Protein AF-0000000079961813 (afdb_homodimer)

Solvent-accessible surface area (backbone atoms only — not comparable to full-atom values): 42175 Å² total; per-residue (Å²): 110,46,72,66,58,35,50,49,35,32,72,76,68,70,28,74,44,68,68,59,40,48,56,49,46,70,69,52,49,68,62,40,63,64,48,71,74,54,77,82,64,61,64,79,77,75,52,92,62,72,74,69,31,76,51,87,49,87,92,47,77,79,80,80,47,71,66,50,51,55,70,55,48,59,91,81,57,64,84,79,56,66,59,50,74,38,68,40,96,83,48,30,28,38,33,38,23,49,57,67,57,34,52,40,23,49,55,45,44,60,61,41,70,81,47,89,41,74,64,62,54,69,36,33,36,42,70,42,75,38,77,62,45,62,59,50,22,63,74,66,70,42,58,76,89,67,54,59,70,32,19,37,31,33,28,51,44,74,83,40,50,70,37,47,70,68,54,57,71,68,30,46,70,68,30,43,24,51,35,25,32,53,52,13,54,49,47,35,48,41,40,66,46,78,54,99,42,76,49,34,36,20,23,81,91,79,26,39,42,66,81,50,38,90,74,58,54,67,59,85,82,57,69,57,42,48,24,68,40,68,64,57,45,48,55,52,53,49,52,50,47,54,49,40,34,53,48,45,56,62,62,64,63,55,90,51,46,48,75,66,57,45,45,54,38,52,54,48,62,76,28,41,66,60,40,67,53,53,52,72,69,51,55,28,38,22,42,30,56,61,66,64,36,59,72,34,31,31,30,26,66,59,90,90,59,74,80,70,91,44,70,46,53,52,44,73,28,48,80,40,60,53,77,52,47,57,38,28,27,33,43,35,27,46,47,55,14,41,34,40,65,55,70,24,90,36,88,88,52,54,59,43,62,30,56,46,41,19,43,71,41,46,69,63,55,31,62,40,51,11,49,46,52,39,46,42,33,74,56,42,40,66,47,123,109,46,73,64,58,37,50,51,36,33,72,76,68,70,29,74,43,70,69,60,41,49,55,50,44,70,71,53,48,68,60,39,63,64,47,72,74,55,76,83,64,62,64,80,78,75,53,91,60,72,74,70,31,76,52,88,50,88,92,47,76,80,79,79,48,70,66,50,52,56,71,52,46,60,90,81,57,62,85,80,55,66,60,51,76,38,66,38,96,83,49,31,27,38,34,38,24,50,57,66,56,36,50,41,23,48,54,43,43,60,60,41,70,80,48,88,42,74,61,62,55,71,38,33,36,43,72,42,73,39,76,63,44,63,59,52,23,63,73,64,70,42,58,77,88,67,54,59,71,31,19,38,31,34,27,50,44,73,84,40,49,70,37,47,70,66,53,58,70,68,30,46,70,68,31,43,25,50,36,26,32,53,51,14,54,47,46,36,47,41,40,65,45,78,54,98,44,74,50,33,34,19,23,82,89,79,27,40,44,66,82,52,38,90,76,60,52,66,59,84,81,59,71,57,43,49,25,67,40,68,65,58,45,46,54,51,51,50,52,50,47,53,50,41,34,54,49,46,57,61,62,64,63,57,89,51,46,48,74,66,57,46,45,54,38,53,54,47,63,75,27,40,67,60,40,66,54,52,51,72,68,50,56,28,37,22,41,29,55,63,66,63,37,59,75,34,31,30,31,26,65,58,90,90,59,75,79,70,92,44,70,45,54,51,43,75,27,49,79,39,59,53,78,52,49,58,39,28,26,33,43,34,26,46,46,57,15,42,35,40,66,54,71,24,90,36,90,87,52,51,61,44,60,30,55,44,41,18,43,72,40,45,70,62,55,32,61,39,50,10,50,46,51,38,46,40,32,74,56,42,39,65,48,126

Foldseek 3Di:
DDPLLLVLCCVPPVGNDLVVVVVVCVVPQVVLLVCVLDPPDDPVVAFDDDPFDADDDPVDPDDDDLVQVLVQDDPPDDLPPQWDWGQGPNWKTKIKHGPLLQRLQVLQQVVCVVFDQDAWAWGGKHKDFRPVLVVVCVVVVHDSVPGDIMMITITTDAQFDADDPVLVVFADPVLLLLLLLLLLVSQLRQQPDADPDFQWWAGPPFAAAPDWFRRPRPVVPDGNDRDRHLVVNQVVVLSVLSSLQSVCLSPVPDPPSVVQADVVSCVCSVCVCVQQDDDSLQFTWGWAQLQDARRQKTFAAPPPDDDDPGSSCSSVGDIYGHSSSRIIGGGLLRRLLSLLVHVQPDPVPSDDSSSCSNQVSSPPYDPRNSVSQNVSCVRRNIGD/DDPLLLVLCCVPPVGNDLVVVVVVCVVPQVVQLVCVLDPPDDPVVAFDDDPFDADDDPVDPDDDDPVQVLVQDDPPDDLPPQWDWGQGPNWKTKIKHGPLLQRLQVLQQVVCVVFDQDAWAWGGKHKDFRPVLVVVCVVVVHDSVPGDIMMITITTDAQFDADDPVLVVFADPVLLLLLLLLLLVSQLRQQPDADPDFQWWAGPPFAAADDWFRRPRPVVPDTNDRDRHLVVNQVVVLSVLSSLQSVCLSPVPDPPSVVQADVVSCVCSVCVCVQQDDDSLQFTWGWAQLQDARRQKTFAAPPPDDDDPGSSCSSVGDIYGHSSSRIIGGGLLRRLLSLLVHVQPDPVPSDDSSSCSNQVSSPPYDPRNSVSQNVSCVRRNIGD

Nearest PDB structures (foldseek):
  5iqf-assembly2_B  TM=6.467E-01  e=4.073E-06  Staphylococcus aureus
  6cav-assembly2_B  TM=6.880E-01  e=5.996E-06  Staphylococcus aureus
  5iqh-assembly4_D  TM=6.041E-01  e=3.647E-06  Staphylococcus aureus
  5iqb-assembly4_D  TM=6.659E-01  e=1.451E-05  Staphylococcus aureus
  5iqe-assembly3_C  TM=5.977E-01  e=6.336E-06  Staphylococcus aureus

InterPro domains:
  IPR002575 Aminoglycoside phosphotransferase [PF01636] (97-353)
  IPR011009 Protein kinase-like domain superfamily [SSF56112] (84-374)
  IPR051678 Aminoglycoside Phosphotransferase Enzymes [PTHR21310] (83-357)

pLDDT: mean 85.76, std 14.1, range [40.84, 98.25]

Organism: NCBI:txid1448308

Structure (mmCIF, N/CA/C/O backbone):
data_AF-0000000079961813-model_v1
#
loop_
_entity.id
_entity.type
_entity.pdbx_description
1 polymer 'Aminoglycoside phosphotransferase domain-containing protein'
#
loop_
_atom_site.group_PDB
_atom_site.id
_atom_site.type_symbol
_atom_site.label_atom_id
_atom_site.label_alt_id
_atom_site.label_comp_id
_atom_site.label_asym_id
_atom_site.label_entity_id
_atom_site.label_seq_id
_atom_site.pdbx_PDB_ins_code
_atom_site.Cartn_x
_atom_site.Cartn_y
_atom_site.Cartn_z
_atom_site.occupancy
_atom_site.B_iso_or_equiv
_atom_site.auth_seq_id
_atom_site.auth_comp_id
_atom_site.auth_asym_id
_atom_site.auth_atom_id
_atom_site.pdbx_PDB_model_num
ATOM 1 N N . MET A 1 1 ? -23.422 -4.316 13.172 1 71.88 1 MET A N 1
ATOM 2 C CA . MET A 1 1 ? -23.062 -4.383 11.758 1 71.88 1 MET A CA 1
ATOM 3 C C . MET A 1 1 ? -22.906 -2.986 11.172 1 71.88 1 MET A C 1
ATOM 5 O O . MET A 1 1 ? -23.766 -2.123 11.375 1 71.88 1 MET A O 1
ATOM 9 N N . THR A 1 2 ? -21.844 -2.791 10.539 1 78.06 2 THR A N 1
ATOM 10 C CA . THR A 1 2 ? -21.625 -1.476 9.945 1 78.06 2 THR A CA 1
ATOM 11 C C . THR A 1 2 ? -22.531 -1.271 8.734 1 78.06 2 THR A C 1
ATOM 13 O O . THR A 1 2 ? -22.984 -2.24 8.125 1 78.06 2 THR A O 1
ATOM 16 N N . GLU A 1 3 ? -22.844 -0.007 8.516 1 83.44 3 GLU A N 1
ATOM 17 C CA . GLU A 1 3 ? -23.656 0.338 7.352 1 83.44 3 GLU A CA 1
ATOM 18 C C . GLU A 1 3 ? -23.031 -0.198 6.062 1 83.44 3 GLU A C 1
ATOM 20 O O . GLU A 1 3 ? -23.75 -0.606 5.145 1 83.44 3 GLU A O 1
ATOM 25 N N . PHE A 1 4 ? -21.812 -0.353 6.098 1 88.69 4 PHE A N 1
ATOM 26 C CA . PHE A 1 4 ? -21.094 -0.803 4.91 1 88.69 4 PHE A CA 1
ATOM 27 C C . PHE A 1 4 ? -21.391 -2.268 4.617 1 88.69 4 PHE A C 1
ATOM 29 O O . PHE A 1 4 ? -21.719 -2.625 3.486 1 88.69 4 PHE A O 1
ATOM 36 N N . VAL A 1 5 ? -21.328 -3.076 5.508 1 85.31 5 VAL A N 1
ATOM 37 C CA . VAL A 1 5 ? -21.562 -4.508 5.348 1 85.31 5 VAL A CA 1
ATOM 38 C C . VAL A 1 5 ? -23.031 -4.75 5.027 1 85.31 5 VAL A C 1
ATOM 40 O O . VAL A 1 5 ? -23.375 -5.602 4.199 1 85.31 5 VAL A O 1
ATOM 43 N N . ARG A 1 6 ? -23.906 -3.953 5.707 1 85.94 6 ARG A N 1
ATOM 44 C CA . ARG A 1 6 ? -25.328 -4.051 5.434 1 85.94 6 ARG A CA 1
ATOM 45 C C . ARG A 1 6 ? -25.625 -3.771 3.961 1 85.94 6 ARG A C 1
ATOM 47 O O . ARG A 1 6 ? -26.406 -4.488 3.334 1 85.94 6 ARG A O 1
ATOM 54 N N . ASN A 1 7 ? -24.953 -2.76 3.457 1 90.81 7 ASN A N 1
ATOM 55 C CA . ASN A 1 7 ? -25.141 -2.396 2.059 1 90.81 7 ASN A CA 1
ATOM 56 C C . ASN A 1 7 ? -24.641 -3.486 1.119 1 90.81 7 ASN A C 1
ATOM 58 O O . ASN A 1 7 ? -25.234 -3.732 0.068 1 90.81 7 ASN A O 1
ATOM 62 N N . LEU A 1 8 ? -23.562 -4.156 1.468 1 89.38 8 LEU A N 1
ATOM 63 C CA . LEU A 1 8 ? -23.031 -5.23 0.642 1 89.38 8 LEU A CA 1
ATOM 64 C C . LEU A 1 8 ? -23.938 -6.445 0.65 1 89.38 8 LEU A C 1
ATOM 66 O O . LEU A 1 8 ? -24.141 -7.094 -0.382 1 89.38 8 LEU A O 1
ATOM 70 N N . MET A 1 9 ? -24.5 -6.727 1.804 1 85.69 9 MET A N 1
ATOM 71 C CA . MET A 1 9 ? -25.438 -7.836 1.916 1 85.69 9 MET A CA 1
ATOM 72 C C . MET A 1 9 ? -26.672 -7.594 1.054 1 85.69 9 MET A C 1
ATOM 74 O O . MET A 1 9 ? -27.125 -8.5 0.357 1 85.69 9 MET A O 1
ATOM 78 N N . LEU A 1 10 ? -27.109 -6.344 1.133 1 89.12 10 LEU A N 1
ATOM 79 C CA . LEU A 1 10 ? -28.266 -5.977 0.312 1 89.12 10 LEU A CA 1
ATOM 80 C C . LEU A 1 10 ? -27.922 -6.059 -1.171 1 89.12 10 LEU A C 1
ATOM 82 O O . LEU A 1 10 ? -28.703 -6.586 -1.965 1 89.12 10 LEU A O 1
ATOM 86 N N . LYS A 1 11 ? -26.797 -5.59 -1.493 1 89.81 11 LYS A N 1
ATOM 87 C CA . LYS A 1 11 ? -26.344 -5.52 -2.881 1 89.81 11 LYS A CA 1
ATOM 88 C C . LYS A 1 11 ? -26.188 -6.914 -3.479 1 89.81 11 LYS A C 1
ATOM 90 O O . LYS A 1 11 ? -26.625 -7.164 -4.605 1 89.81 11 LYS A O 1
ATOM 95 N N . HIS A 1 12 ? -25.672 -7.883 -2.748 1 84.88 12 HIS A N 1
ATOM 96 C CA . HIS A 1 12 ? -25.266 -9.141 -3.354 1 84.88 12 HIS A CA 1
ATOM 97 C C . HIS A 1 12 ? -26.234 -10.266 -3.01 1 84.88 12 HIS A C 1
ATOM 99 O O . HIS A 1 12 ? -26.312 -11.266 -3.727 1 84.88 12 HIS A O 1
ATOM 105 N N . TYR A 1 13 ? -27 -10.031 -1.896 1 82 13 TYR A N 1
ATOM 106 C CA . TYR A 1 13 ? -27.844 -11.141 -1.456 1 82 13 TYR A CA 1
ATOM 107 C C . TYR A 1 13 ? -29.297 -10.695 -1.285 1 82 13 TYR A C 1
ATOM 109 O O . TYR A 1 13 ? -30.188 -11.523 -1.104 1 82 13 TYR A O 1
ATOM 117 N N . GLY A 1 14 ? -29.547 -9.422 -1.325 1 85.81 14 GLY A N 1
ATOM 118 C CA . GLY A 1 14 ? -30.906 -8.906 -1.218 1 85.81 14 GLY A CA 1
ATOM 119 C C . GLY A 1 14 ? -31.406 -8.844 0.211 1 85.81 14 GLY A C 1
ATOM 120 O O . GLY A 1 14 ? -32.625 -8.695 0.444 1 85.81 14 GLY A O 1
ATOM 121 N N . PHE A 1 15 ? -30.516 -9.109 1.167 1 83.75 15 PHE A N 1
ATOM 122 C CA . PHE A 1 15 ? -30.906 -9.086 2.57 1 83.75 15 PHE A CA 1
ATOM 123 C C . PHE A 1 15 ? -30.219 -7.961 3.312 1 83.75 15 PHE A C 1
ATOM 125 O O . PHE A 1 15 ? -29.094 -7.586 2.969 1 83.75 15 PHE A O 1
ATOM 132 N N . ASP A 1 16 ? -30.828 -7.414 4.266 1 79.12 16 ASP A N 1
ATOM 133 C CA . ASP A 1 16 ? -30.234 -6.316 5.016 1 79.12 16 ASP A CA 1
ATOM 134 C C . ASP A 1 16 ? -30.094 -6.676 6.496 1 79.12 16 ASP A C 1
ATOM 136 O O . ASP A 1 16 ? -29.781 -5.816 7.32 1 79.12 16 ASP A O 1
ATOM 140 N N . SER A 1 17 ? -30.484 -7.945 6.781 1 79.69 17 SER A N 1
ATOM 141 C CA . SER A 1 17 ? -30.297 -8.414 8.148 1 79.69 17 SER A CA 1
ATOM 142 C C . SER A 1 17 ? -29.5 -9.711 8.188 1 79.69 17 SER A C 1
ATOM 144 O O . SER A 1 17 ? -29.594 -10.539 7.273 1 79.69 17 SER A O 1
ATOM 146 N N . LYS A 1 18 ? -28.719 -9.906 9.266 1 75.75 18 LYS A N 1
ATOM 147 C CA . LYS A 1 18 ? -27.906 -11.109 9.453 1 75.75 18 LYS A CA 1
ATOM 148 C C . LYS A 1 18 ? -28.781 -12.359 9.516 1 75.75 18 LYS A C 1
ATOM 150 O O . LYS A 1 18 ? -28.438 -13.398 8.961 1 75.75 18 LYS A O 1
ATOM 155 N N . ALA A 1 19 ? -29.844 -12.195 10.258 1 76.25 19 ALA A N 1
ATOM 156 C CA . ALA A 1 19 ? -30.734 -13.336 10.445 1 76.25 19 ALA A CA 1
ATOM 157 C C . ALA A 1 19 ? -31.281 -13.836 9.109 1 76.25 19 ALA A C 1
ATOM 159 O O . ALA A 1 19 ? -31.281 -15.039 8.844 1 76.25 19 ALA A O 1
ATOM 160 N N . SER A 1 20 ? -31.703 -12.891 8.281 1 77.5 20 SER A N 1
ATOM 161 C CA . SER A 1 20 ? -32.25 -13.25 6.969 1 77.5 20 SER A CA 1
ATOM 162 C C . SER A 1 20 ? -31.172 -13.852 6.074 1 77.5 20 SER A C 1
ATOM 164 O O . SER A 1 20 ? -31.438 -14.781 5.309 1 77.5 20 SER A O 1
ATOM 166 N N . PHE A 1 21 ? -30.031 -13.352 6.227 1 76.12 21 PHE A N 1
ATOM 167 C CA . PHE A 1 21 ? -28.922 -13.852 5.43 1 76.12 21 PHE A CA 1
ATOM 168 C C . PHE A 1 21 ? -28.531 -15.258 5.863 1 76.12 21 PHE A C 1
ATOM 170 O O . PHE A 1 21 ? -28.266 -16.125 5.02 1 76.12 21 PHE A O 1
ATOM 177 N N . LYS A 1 22 ? -28.484 -15.461 7.094 1 74.25 22 LYS A N 1
ATOM 178 C CA . LYS A 1 22 ? -28.141 -16.766 7.633 1 74.25 22 LYS A CA 1
ATOM 179 C C . LYS A 1 22 ? -29.125 -17.844 7.152 1 74.25 22 LYS A C 1
ATOM 181 O O . LYS A 1 22 ? -28.719 -18.938 6.77 1 74.25 22 LYS A O 1
ATOM 186 N N . GLU A 1 23 ? -30.312 -17.516 7.18 1 73.94 23 GLU A N 1
ATOM 187 C CA . GLU A 1 23 ? -31.359 -18.438 6.723 1 73.94 23 GLU A CA 1
ATOM 188 C C . GLU A 1 23 ? -31.172 -18.781 5.25 1 73.94 23 GLU A C 1
ATOM 190 O O . GLU A 1 23 ? -31.281 -19.953 4.863 1 73.94 23 GLU A O 1
ATOM 195 N N . HIS A 1 24 ? -30.906 -17.812 4.539 1 71.81 24 HIS A N 1
ATOM 196 C CA . HIS A 1 24 ? -30.703 -18 3.111 1 71.81 24 HIS A CA 1
ATOM 197 C C . HIS A 1 24 ? -29.438 -18.828 2.846 1 71.81 24 HIS A C 1
ATOM 199 O O . HIS A 1 24 ? -29.453 -19.734 2.012 1 71.81 24 HIS A O 1
ATOM 205 N N . TYR A 1 25 ? -28.406 -18.438 3.486 1 67.06 25 TYR A N 1
ATOM 206 C CA . TYR A 1 25 ? -27.109 -19.094 3.289 1 67.06 25 TYR A CA 1
ATOM 207 C C . TYR A 1 25 ? -27.188 -20.578 3.668 1 67.06 25 TYR A C 1
ATOM 209 O O . TYR A 1 25 ? -26.656 -21.422 2.951 1 67.06 25 TYR A O 1
ATOM 217 N N . LEU A 1 26 ? -27.719 -20.844 4.797 1 64.25 26 LEU A N 1
ATOM 218 C CA . LEU A 1 26 ? -27.828 -22.219 5.281 1 64.25 26 LEU A CA 1
ATOM 219 C C . LEU A 1 26 ? -28.719 -23.047 4.359 1 64.25 26 LEU A C 1
ATOM 221 O O . LEU A 1 26 ? -28.484 -24.25 4.191 1 64.25 26 LEU A O 1
ATOM 225 N N . THR A 1 27 ? -29.594 -22.391 3.707 1 62.31 27 THR A N 1
ATOM 226 C CA . THR A 1 27 ? -30.5 -23.094 2.818 1 62.31 27 THR A CA 1
ATOM 227 C C . THR A 1 27 ? -29.844 -23.328 1.458 1 62.31 27 THR A C 1
ATOM 229 O O . THR A 1 27 ? -30.062 -24.375 0.837 1 62.31 27 THR A O 1
ATOM 232 N N . ASN A 1 28 ? -29.047 -22.375 0.978 1 58 28 ASN A N 1
ATOM 233 C CA . ASN A 1 28 ? -28.562 -22.438 -0.396 1 58 28 ASN A CA 1
ATOM 234 C C . ASN A 1 28 ? -27.109 -22.938 -0.46 1 58 28 ASN A C 1
ATOM 236 O O . ASN A 1 28 ? -26.656 -23.406 -1.505 1 58 28 ASN A O 1
ATOM 240 N N . ASN A 1 29 ? -26.234 -22.578 0.33 1 54.28 29 ASN A N 1
ATOM 241 C CA . ASN A 1 29 ? -24.781 -22.688 0.149 1 54.28 29 ASN A CA 1
ATOM 242 C C . ASN A 1 29 ? -24.328 -24.141 0.23 1 54.28 29 ASN A C 1
ATOM 244 O O . ASN A 1 29 ? -23.219 -24.469 -0.223 1 54.28 29 ASN A O 1
ATOM 248 N N . TYR A 1 30 ? -25.016 -25 1.046 1 46.22 30 TYR A N 1
ATOM 249 C CA . TYR A 1 30 ? -24.453 -26.344 1.065 1 46.22 30 TYR A CA 1
ATOM 250 C C . TYR A 1 30 ? -24.375 -26.922 -0.342 1 46.22 30 TYR A C 1
ATOM 252 O O . TYR A 1 30 ? -23.438 -27.656 -0.668 1 46.22 30 TYR A O 1
ATOM 260 N N . GLU A 1 31 ? -25.25 -26.609 -1.068 1 45.41 31 GLU A N 1
ATOM 261 C CA . GLU A 1 31 ? -25.297 -27.281 -2.367 1 45.41 31 GLU A CA 1
ATOM 262 C C . GLU A 1 31 ? -24.203 -26.734 -3.297 1 45.41 31 GLU A C 1
ATOM 264 O O . GLU A 1 31 ? -23.656 -27.484 -4.113 1 45.41 31 GLU A O 1
ATOM 269 N N . THR A 1 32 ? -23.812 -25.594 -3.102 1 45.91 32 THR A N 1
ATOM 270 C CA . THR A 1 32 ? -22.984 -24.891 -4.07 1 45.91 32 THR A CA 1
ATOM 271 C C . THR A 1 32 ? -21.531 -25.359 -3.965 1 45.91 32 THR A C 1
ATOM 273 O O . THR A 1 32 ? -20.828 -25.453 -4.973 1 45.91 32 THR A O 1
ATOM 276 N N . VAL A 1 33 ? -21.141 -25.578 -2.779 1 42.56 33 VAL A N 1
ATOM 277 C CA . VAL A 1 33 ? -19.75 -26 -2.631 1 42.56 33 VAL A CA 1
ATOM 278 C C . VAL A 1 33 ? -19.516 -27.297 -3.4 1 42.56 33 VAL A C 1
ATOM 280 O O . VAL A 1 33 ? -18.469 -27.484 -4.023 1 42.56 33 VAL A O 1
ATOM 283 N N . ASN A 1 34 ? -20.5 -28.125 -3.285 1 42.47 34 ASN A N 1
ATOM 284 C CA . ASN A 1 34 ? -20.344 -29.438 -3.889 1 42.47 34 ASN A CA 1
ATOM 285 C C . ASN A 1 34 ? -20.281 -29.359 -5.41 1 42.47 34 ASN A C 1
ATOM 287 O O . ASN A 1 34 ? -19.766 -30.266 -6.07 1 42.47 34 ASN A O 1
ATOM 291 N N . MET A 1 35 ? -20.828 -28.391 -5.941 1 41.34 35 MET A N 1
ATOM 292 C CA . MET A 1 35 ? -20.906 -28.297 -7.395 1 41.34 35 MET A CA 1
ATOM 293 C C . MET A 1 35 ? -19.547 -27.922 -7.977 1 41.34 35 MET A C 1
ATOM 295 O O . MET A 1 35 ? -19.359 -27.938 -9.195 1 41.34 35 MET A O 1
ATOM 299 N N . LEU A 1 36 ? -18.734 -27.453 -7.18 1 43.56 36 LEU A N 1
ATOM 300 C CA . LEU A 1 36 ? -17.438 -26.953 -7.613 1 43.56 36 LEU A CA 1
ATOM 301 C C . LEU A 1 36 ? -16.672 -28.016 -8.391 1 43.56 36 LEU A C 1
ATOM 303 O O . LEU A 1 36 ? -15.898 -27.688 -9.289 1 43.56 36 LEU A O 1
ATOM 307 N N . TYR A 1 37 ? -16.828 -29.25 -7.93 1 43.75 37 TYR A N 1
ATOM 308 C CA . TYR A 1 37 ? -15.984 -30.297 -8.492 1 43.75 37 TYR A CA 1
ATOM 309 C C . TYR A 1 37 ? -16.688 -31 -9.656 1 43.75 37 TYR A C 1
ATOM 311 O O . TYR A 1 37 ? -16.078 -31.812 -10.359 1 43.75 37 TYR A O 1
ATOM 319 N N . HIS A 1 38 ? -18 -30.531 -9.844 1 44.88 38 HIS A N 1
ATOM 320 C CA . HIS A 1 38 ? -18.641 -31.406 -10.828 1 44.88 38 HIS A CA 1
ATOM 321 C C . HIS A 1 38 ? -18.922 -30.656 -12.125 1 44.88 38 HIS A C 1
ATOM 323 O O . HIS A 1 38 ? -19.656 -29.656 -12.117 1 44.88 38 HIS A O 1
ATOM 329 N N . GLN A 1 39 ? -17.922 -30.625 -12.914 1 50.47 39 GLN A N 1
ATOM 330 C CA . GLN A 1 39 ? -18.188 -30.156 -14.273 1 50.47 39 GLN A CA 1
ATOM 331 C C . GLN A 1 39 ? -19.203 -31.047 -14.984 1 50.47 39 GLN A C 1
ATOM 333 O O . GLN A 1 39 ? -18.922 -32.219 -15.25 1 50.47 39 GLN A O 1
ATOM 338 N N . ARG A 1 40 ? -20.5 -30.547 -15.094 1 55.22 40 ARG A N 1
ATOM 339 C CA . ARG A 1 40 ? -21.578 -31.344 -15.695 1 55.22 40 ARG A CA 1
ATOM 340 C C . ARG A 1 40 ? -21.594 -31.156 -17.219 1 55.22 40 ARG A C 1
ATOM 342 O O . ARG A 1 40 ? -22.25 -31.922 -17.922 1 55.22 40 ARG A O 1
ATOM 349 N N . SER A 1 41 ? -20.75 -30.125 -17.594 1 61.72 41 SER A N 1
ATOM 350 C CA . SER A 1 41 ? -20.875 -29.922 -19.031 1 61.72 41 SER A CA 1
ATOM 351 C C . SER A 1 41 ? -19.984 -30.891 -19.812 1 61.72 41 SER A C 1
ATOM 353 O O . SER A 1 41 ? -18.922 -31.281 -19.328 1 61.72 41 SER A O 1
ATOM 355 N N . PRO A 1 42 ? -20.484 -31.266 -20.953 1 65.88 42 PRO A N 1
ATOM 356 C CA . PRO A 1 42 ? -19.656 -32.125 -21.812 1 65.88 42 PRO A CA 1
ATOM 357 C C . PRO A 1 42 ? -18.266 -31.547 -22.047 1 65.88 42 PRO A C 1
ATOM 359 O O . PRO A 1 42 ? -18.109 -30.328 -22.172 1 65.88 42 PRO A O 1
ATOM 362 N N . VAL A 1 43 ? -17.312 -32.344 -22.016 1 73.62 43 VAL A N 1
ATOM 363 C CA . VAL A 1 43 ? -15.898 -31.984 -22.125 1 73.62 43 VAL A CA 1
ATOM 364 C C . VAL A 1 43 ? -15.68 -31.078 -23.344 1 73.62 43 VAL A C 1
ATOM 366 O O . VAL A 1 43 ? -14.883 -30.141 -23.297 1 73.62 43 VAL A O 1
ATOM 369 N N . GLU A 1 44 ? -16.453 -31.344 -24.406 1 73.56 44 GLU A N 1
ATOM 370 C CA . GLU A 1 44 ? -16.281 -30.625 -25.672 1 73.56 44 GLU A CA 1
ATOM 371 C C . GLU A 1 44 ? -16.625 -29.156 -25.516 1 73.56 44 GLU A C 1
ATOM 373 O O . GLU A 1 44 ? -16.188 -28.328 -26.328 1 73.56 44 GLU A O 1
ATOM 378 N N . GLU A 1 45 ? -17.203 -28.828 -24.484 1 76.81 45 GLU A N 1
ATOM 379 C CA . GLU A 1 45 ? -17.688 -27.469 -24.328 1 76.81 45 GLU A CA 1
ATOM 380 C C . GLU A 1 45 ? -16.641 -26.578 -23.656 1 76.81 45 GLU A C 1
ATOM 382 O O . GLU A 1 45 ? -16.688 -25.359 -23.781 1 76.81 45 GLU A O 1
ATOM 387 N N . TRP A 1 46 ? -15.68 -27.281 -23.156 1 79.44 46 TRP A N 1
ATOM 388 C CA . TRP A 1 46 ? -14.82 -26.406 -22.359 1 79.44 46 TRP A CA 1
ATOM 389 C C . TRP A 1 46 ? -13.344 -26.766 -22.562 1 79.44 46 TRP A C 1
ATOM 391 O O . TRP A 1 46 ? -12.461 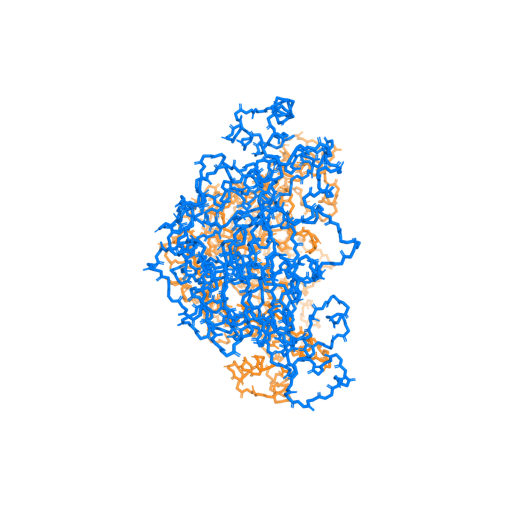-26.062 -22.062 1 79.44 46 TRP A O 1
ATOM 401 N N . VAL A 1 47 ? -13.125 -27.75 -23.328 1 89.06 47 VAL A N 1
ATOM 402 C CA . VAL A 1 47 ? -11.758 -28.125 -23.672 1 89.06 47 VAL A CA 1
ATOM 403 C C . VAL A 1 47 ? -11.375 -27.5 -25.016 1 89.06 47 VAL A C 1
ATOM 405 O O . VAL A 1 47 ? -12.133 -27.594 -25.984 1 89.06 47 VAL A O 1
ATOM 408 N N . LYS A 1 48 ? -10.172 -26.875 -25.125 1 93.19 48 LYS A N 1
ATOM 409 C CA . LYS A 1 48 ? -9.797 -26.109 -26.312 1 93.19 48 LYS A CA 1
ATOM 410 C C . LYS A 1 48 ? -8.609 -26.734 -27.016 1 93.19 48 LYS A C 1
ATOM 412 O O . LYS A 1 48 ? -8 -26.125 -27.906 1 93.19 48 LYS A O 1
ATOM 417 N N . ILE A 1 49 ? -8.203 -27.922 -26.609 1 92.38 49 ILE A N 1
ATOM 418 C CA . ILE A 1 49 ? -7.203 -28.734 -27.281 1 92.38 49 ILE A CA 1
ATOM 419 C C . ILE A 1 49 ? -7.832 -30.047 -27.766 1 92.38 49 ILE A C 1
ATOM 421 O O . ILE A 1 49 ? -8.922 -30.406 -27.297 1 92.38 49 ILE A O 1
ATOM 425 N N . PRO A 1 50 ? -7.156 -30.688 -28.75 1 92.5 50 PRO A N 1
ATOM 426 C CA . PRO A 1 50 ? -7.652 -32.031 -29.031 1 92.5 50 PRO A CA 1
ATOM 427 C C . PRO A 1 50 ? -7.723 -32.906 -27.781 1 92.5 50 PRO A C 1
ATOM 429 O O . PRO A 1 50 ? -6.805 -32.906 -26.953 1 92.5 50 PRO A O 1
ATOM 432 N N . PHE A 1 51 ? -8.82 -33.594 -27.625 1 92.88 51 PHE A N 1
ATOM 433 C CA . PHE A 1 51 ? -8.977 -34.406 -26.438 1 92.88 51 PHE A CA 1
ATOM 434 C C . PHE A 1 51 ? -9.57 -35.75 -26.781 1 92.88 51 PHE A C 1
ATOM 436 O O . PHE A 1 51 ? -10.602 -35.844 -27.469 1 92.88 51 PHE A O 1
ATOM 443 N N . PRO A 1 52 ? -9.156 -36.875 -26.406 1 93.06 52 PRO A N 1
ATOM 444 C CA . PRO A 1 52 ? -7.887 -36.938 -25.672 1 93.06 52 PRO A CA 1
ATOM 445 C C . PRO A 1 52 ? -6.707 -36.438 -26.484 1 93.06 52 PRO A C 1
ATOM 447 O O . PRO A 1 52 ? -6.754 -36.438 -27.719 1 93.06 52 PRO A O 1
ATOM 450 N N . TYR A 1 53 ? -5.734 -35.875 -25.828 1 96.25 53 TYR A N 1
ATOM 451 C CA . TYR A 1 53 ? -4.504 -35.344 -26.422 1 96.25 53 TYR A CA 1
ATOM 452 C C . TYR A 1 53 ? -3.363 -36.344 -26.266 1 96.25 53 TYR A C 1
ATOM 454 O O . TYR A 1 53 ? -3.105 -36.844 -25.172 1 96.25 53 TYR A O 1
ATOM 462 N N . TYR A 1 54 ? -2.695 -36.656 -27.375 1 96.5 54 TYR A N 1
ATOM 463 C CA . TYR A 1 54 ? -1.531 -37.531 -27.375 1 96.5 54 TYR A CA 1
ATOM 464 C C . TYR A 1 54 ? -0.416 -36.969 -28.25 1 96.5 54 TYR A C 1
ATOM 466 O O . TYR A 1 54 ? -0.631 -36.656 -29.422 1 96.5 54 TYR A O 1
ATOM 474 N N . ALA A 1 55 ? 0.668 -36.781 -27.703 1 96.12 55 ALA A N 1
ATOM 475 C CA . ALA A 1 55 ? 1.894 -36.406 -28.422 1 96.12 55 ALA A CA 1
ATOM 476 C C . ALA A 1 55 ? 2.947 -37.5 -28.266 1 96.12 55 ALA A C 1
ATOM 478 O O . ALA A 1 55 ? 3.859 -37.406 -27.453 1 96.12 55 ALA A O 1
ATOM 479 N N . ILE A 1 56 ? 2.834 -38.406 -29.172 1 93.75 56 ILE A N 1
ATOM 480 C CA . ILE A 1 56 ? 3.664 -39.625 -29.078 1 93.75 56 ILE A CA 1
ATOM 481 C C . ILE A 1 56 ? 5.098 -39.281 -29.469 1 93.75 56 ILE A C 1
ATOM 483 O O . ILE A 1 56 ? 5.328 -38.625 -30.484 1 93.75 56 ILE A O 1
ATOM 487 N N . ASP A 1 57 ? 5.938 -39.625 -28.641 1 94.25 57 ASP A N 1
ATOM 488 C CA . ASP A 1 57 ? 7.375 -39.562 -28.891 1 94.25 57 ASP A CA 1
ATOM 489 C C . ASP A 1 57 ? 7.988 -40.938 -28.969 1 94.25 57 ASP A C 1
ATOM 491 O O . ASP A 1 57 ? 8.102 -41.625 -27.953 1 94.25 57 ASP A O 1
ATOM 495 N N . PRO A 1 58 ? 8.461 -41.312 -30.062 1 93.94 58 PRO A N 1
ATOM 496 C CA . PRO A 1 58 ? 8.961 -42.688 -30.234 1 93.94 58 PRO A CA 1
ATOM 497 C C . PRO A 1 58 ? 10.203 -42.969 -29.391 1 93.94 58 PRO A C 1
ATOM 499 O O . PRO A 1 58 ? 10.547 -44.125 -29.156 1 93.94 58 PRO A O 1
ATOM 502 N N . SER A 1 59 ? 10.859 -42 -29.031 1 94.5 59 SER A N 1
ATOM 503 C CA . SER A 1 59 ? 12.07 -42.188 -28.234 1 94.5 59 SER A CA 1
ATOM 504 C C . SER A 1 59 ? 11.742 -42.406 -26.766 1 94.5 59 SER A C 1
ATOM 506 O O . SER A 1 59 ? 12.617 -42.719 -25.969 1 94.5 59 SER A O 1
ATOM 508 N N . MET A 1 60 ? 10.492 -42.281 -26.422 1 95.62 60 MET A N 1
ATOM 509 C CA . MET A 1 60 ? 10.031 -42.406 -25.047 1 95.62 60 MET A CA 1
ATOM 510 C C . MET A 1 60 ? 9.242 -43.688 -24.875 1 95.62 60 MET A C 1
ATOM 512 O O . MET A 1 60 ? 8.719 -44.25 -25.844 1 95.62 60 MET A O 1
ATOM 516 N N . PRO A 1 61 ? 9.203 -44.219 -23.625 1 96.56 61 PRO A N 1
ATOM 517 C CA . PRO A 1 61 ? 8.289 -45.312 -23.391 1 96.56 61 PRO A CA 1
ATOM 518 C C . PRO A 1 61 ? 6.852 -45 -23.781 1 96.56 61 PRO A C 1
ATOM 520 O O . PRO A 1 61 ? 6.5 -43.844 -23.984 1 96.56 61 PRO A O 1
ATOM 523 N N . PRO A 1 62 ? 6.082 -46.094 -23.984 1 96.12 62 PRO A N 1
ATOM 524 C CA . PRO A 1 62 ? 4.684 -45.812 -24.328 1 96.12 62 PRO A CA 1
ATOM 525 C C . PRO A 1 62 ? 3.973 -44.938 -23.297 1 96.12 62 PRO A C 1
ATOM 527 O O . PRO A 1 62 ? 4.293 -45 -22.109 1 96.12 62 PRO A O 1
ATOM 530 N N . ILE A 1 63 ? 3.043 -44.188 -23.766 1 96.19 63 ILE A N 1
ATOM 531 C CA . ILE A 1 63 ? 2.23 -43.344 -22.875 1 96.19 63 ILE A CA 1
ATOM 532 C C . ILE A 1 63 ? 1.558 -44.219 -21.828 1 96.19 63 ILE A C 1
ATOM 534 O O . ILE A 1 63 ? 1.016 -45.281 -22.141 1 96.19 63 ILE A O 1
ATOM 538 N N . PRO A 1 64 ? 1.582 -43.812 -20.578 1 94.12 64 PRO A N 1
ATOM 539 C CA . PRO A 1 64 ? 1.008 -44.594 -19.5 1 94.12 64 PRO A CA 1
ATOM 540 C C . PRO A 1 64 ? -0.477 -44.906 -19.688 1 94.12 64 PRO A C 1
ATOM 542 O O . PRO A 1 64 ? -1.235 -44 -20.094 1 94.12 64 PRO A O 1
ATOM 545 N N . THR A 1 65 ? -0.825 -46.094 -19.438 1 87.25 65 THR A N 1
ATOM 546 C CA . THR A 1 65 ? -2.225 -46.5 -19.422 1 87.25 65 THR A CA 1
ATOM 547 C C . THR A 1 65 ? -2.791 -46.438 -18.016 1 87.25 65 THR A C 1
ATOM 549 O O . THR A 1 65 ? -2.068 -46.156 -17.062 1 87.25 65 THR A O 1
ATOM 552 N N . ARG A 1 66 ? -4.059 -46.688 -17.969 1 81.75 66 ARG A N 1
ATOM 553 C CA . ARG A 1 66 ? -4.691 -46.75 -16.656 1 81.75 66 ARG A CA 1
ATOM 554 C C . ARG A 1 66 ? -4.023 -47.844 -15.789 1 81.75 66 ARG A C 1
ATOM 556 O O . ARG A 1 66 ? -3.824 -47.625 -14.586 1 81.75 66 ARG A O 1
ATOM 563 N N . GLU A 1 67 ? -3.766 -48.938 -16.328 1 84.06 67 GLU A N 1
ATOM 564 C CA . GLU A 1 67 ? -3.131 -50.031 -15.617 1 84.06 67 GLU A CA 1
ATOM 565 C C . GLU A 1 67 ? -1.753 -49.625 -15.102 1 84.06 67 GLU A C 1
ATOM 567 O O . GLU A 1 67 ? -1.36 -50.031 -14 1 84.06 67 GLU A O 1
ATOM 572 N N . ASP A 1 68 ? -1.051 -48.938 -15.938 1 90.5 68 ASP A N 1
ATOM 573 C CA . ASP A 1 68 ? 0.262 -48.438 -15.516 1 90.5 68 ASP A CA 1
ATOM 574 C C . ASP A 1 68 ? 0.152 -47.562 -14.273 1 90.5 68 ASP A C 1
ATOM 576 O O . ASP A 1 68 ? 0.983 -47.656 -13.367 1 90.5 68 ASP A O 1
ATOM 580 N N . VAL A 1 69 ? -0.841 -46.656 -14.273 1 86.5 69 VAL A N 1
ATOM 581 C CA . VAL A 1 69 ? -1.053 -45.75 -13.148 1 86.5 69 VAL A CA 1
ATOM 582 C C . VAL A 1 69 ? -1.451 -46.562 -11.906 1 86.5 69 VAL A C 1
ATOM 584 O O . VAL A 1 69 ? -0.977 -46.281 -10.805 1 86.5 69 VAL A O 1
ATOM 587 N N . ASP A 1 70 ? -2.318 -47.5 -12.078 1 81.25 70 ASP A N 1
ATOM 588 C CA . ASP A 1 70 ? -2.723 -48.375 -10.977 1 81.25 70 ASP A CA 1
ATOM 589 C C . ASP A 1 70 ? -1.516 -49.094 -10.352 1 81.25 70 ASP A C 1
ATOM 591 O O . ASP A 1 70 ? -1.424 -49.188 -9.133 1 81.25 70 ASP A O 1
ATOM 595 N N . ALA A 1 71 ? -0.716 -49.531 -11.203 1 87.12 71 ALA A N 1
ATOM 596 C CA . ALA A 1 71 ? 0.471 -50.25 -10.734 1 87.12 71 ALA A CA 1
ATOM 597 C C . ALA A 1 71 ? 1.4 -49.312 -9.961 1 87.12 71 ALA A C 1
ATOM 599 O O . ALA A 1 71 ? 2.115 -49.75 -9.055 1 87.12 71 ALA A O 1
ATOM 600 N N . ALA A 1 72 ? 1.412 -48.062 -10.344 1 88.06 72 ALA A N 1
ATOM 601 C CA . ALA A 1 72 ? 2.281 -47.094 -9.703 1 88.06 72 ALA A CA 1
ATOM 602 C C . ALA A 1 72 ? 1.653 -46.562 -8.422 1 88.06 72 ALA A C 1
ATOM 604 O O . ALA A 1 72 ? 2.322 -45.875 -7.625 1 88.06 72 ALA A O 1
ATOM 605 N N . THR A 1 73 ? 0.396 -46.781 -8.172 1 81.5 73 THR A N 1
ATOM 606 C CA . THR A 1 73 ? -0.333 -46.25 -7.02 1 81.5 73 THR A CA 1
ATOM 607 C C . THR A 1 73 ? -0.037 -47.094 -5.773 1 81.5 73 THR A C 1
ATOM 609 O O . THR A 1 73 ? -0.207 -48.312 -5.781 1 81.5 73 THR A O 1
ATOM 612 N N . PRO A 1 74 ? 0.385 -46.344 -4.754 1 82.06 74 PRO A N 1
ATOM 613 C CA . PRO A 1 74 ? 0.623 -47.094 -3.516 1 82.06 74 PRO A CA 1
ATOM 614 C C . PRO A 1 74 ? -0.637 -47.781 -2.988 1 82.06 74 PRO A C 1
ATOM 616 O O . PRO A 1 74 ? -1.745 -47.281 -3.178 1 82.06 74 PRO A O 1
ATOM 619 N N . SER A 1 75 ? -0.391 -48.875 -2.305 1 77 75 SER A N 1
ATOM 620 C CA . SER A 1 75 ? -1.505 -49.656 -1.79 1 77 75 SER A CA 1
ATOM 621 C C . SER A 1 75 ? -2.314 -48.875 -0.765 1 77 75 SER A C 1
ATOM 623 O O . SER A 1 75 ? -3.521 -49.094 -0.627 1 77 75 SER A O 1
ATOM 625 N N . ASP A 1 76 ? -1.666 -48 -0.116 1 80.44 76 ASP A N 1
ATOM 626 C CA . ASP A 1 76 ? -2.332 -47.25 0.945 1 80.44 76 ASP A CA 1
ATOM 627 C C . ASP A 1 76 ? -2.787 -45.875 0.449 1 80.44 76 ASP A C 1
ATOM 629 O O . ASP A 1 76 ? -3.117 -45 1.249 1 80.44 76 ASP A O 1
ATOM 633 N N . PHE A 1 77 ? -2.818 -45.812 -0.808 1 80.44 77 PHE A N 1
ATOM 634 C CA . PHE A 1 77 ? -3.213 -44.531 -1.37 1 80.44 77 PHE A CA 1
ATOM 635 C C . PHE A 1 77 ? -4.656 -44.188 -1.012 1 80.44 77 PHE A C 1
ATOM 637 O O . PHE A 1 77 ? -5.535 -45.062 -1.093 1 80.44 77 PHE A O 1
ATOM 644 N N . ASP A 1 78 ? -4.906 -42.969 -0.527 1 80 78 ASP A N 1
ATOM 645 C CA . ASP A 1 78 ? -6.246 -42.469 -0.216 1 80 78 ASP A CA 1
ATOM 646 C C . ASP A 1 78 ? -7.027 -42.156 -1.491 1 80 78 ASP A C 1
ATOM 648 O O . ASP A 1 78 ? -6.695 -41.219 -2.211 1 80 78 ASP A O 1
ATOM 652 N N . PRO A 1 79 ? -8.016 -42.906 -1.703 1 70 79 PRO A N 1
ATOM 653 C CA . PRO A 1 79 ? -8.773 -42.688 -2.936 1 70 79 PRO A CA 1
ATOM 654 C C . PRO A 1 79 ? -9.508 -41.344 -2.959 1 70 79 PRO A C 1
ATOM 656 O O . PRO A 1 79 ? -9.992 -40.938 -4.012 1 70 79 PRO A O 1
ATOM 659 N N . ASP A 1 80 ? -9.602 -40.656 -1.854 1 75.69 80 ASP A N 1
ATOM 660 C CA . ASP A 1 80 ? -10.32 -39.375 -1.796 1 75.69 80 ASP A CA 1
ATOM 661 C C . ASP A 1 80 ? -9.383 -38.219 -2.02 1 75.69 80 ASP A C 1
ATOM 663 O O . ASP A 1 80 ? -9.828 -37.062 -2.061 1 75.69 80 ASP A O 1
ATOM 667 N N . MET A 1 81 ? -8.148 -38.562 -2.221 1 77.88 81 MET A N 1
ATOM 668 C CA . MET A 1 81 ? -7.223 -37.469 -2.529 1 77.88 81 MET A CA 1
ATOM 669 C C . MET A 1 81 ? -7.594 -36.812 -3.848 1 77.88 81 MET A C 1
ATOM 671 O O . MET A 1 81 ? -7.719 -37.469 -4.875 1 77.88 81 MET A O 1
ATOM 675 N N . PRO A 1 82 ? -7.848 -35.531 -3.828 1 76.5 82 PRO A N 1
ATOM 676 C CA . PRO A 1 82 ? -8.352 -34.875 -5.027 1 76.5 82 PRO A CA 1
ATOM 677 C C . PRO A 1 82 ? -7.34 -34.844 -6.168 1 76.5 82 PRO A C 1
ATOM 679 O O . PRO A 1 82 ? -7.723 -34.781 -7.34 1 76.5 82 PRO A O 1
ATOM 682 N N . THR A 1 83 ? -6.102 -34.844 -5.801 1 85.38 83 THR A N 1
ATOM 683 C CA . THR A 1 83 ? -5.059 -34.781 -6.816 1 85.38 83 THR A CA 1
ATOM 684 C C . THR A 1 83 ? -3.791 -35.469 -6.332 1 85.38 83 THR A C 1
ATOM 686 O O . THR A 1 83 ? -3.586 -35.656 -5.125 1 85.38 83 THR A O 1
ATOM 689 N N . HIS A 1 84 ? -3.117 -36.062 -7.289 1 88.25 84 HIS A N 1
ATOM 690 C CA . HIS A 1 84 ? -1.84 -36.688 -6.996 1 88.25 84 HIS A CA 1
ATOM 691 C C . HIS A 1 84 ? -0.978 -36.812 -8.25 1 88.25 84 HIS A C 1
ATOM 693 O O . HIS A 1 84 ? -1.491 -36.75 -9.367 1 88.25 84 HIS A O 1
ATOM 699 N N . VAL A 1 85 ? 0.304 -36.969 -7.996 1 93.5 85 VAL A N 1
ATOM 700 C CA . VAL A 1 85 ? 1.238 -37.156 -9.102 1 93.5 85 VAL A CA 1
ATOM 701 C C . VAL A 1 85 ? 2 -38.469 -8.914 1 93.5 85 VAL A C 1
ATOM 703 O O . VAL A 1 85 ? 2.598 -38.688 -7.859 1 93.5 85 VAL A O 1
ATOM 706 N N . PHE A 1 86 ? 1.978 -39.281 -9.945 1 92.44 86 PHE A N 1
ATOM 707 C CA . PHE A 1 86 ? 2.668 -40.562 -9.938 1 92.44 86 PHE A CA 1
ATOM 708 C C . PHE A 1 86 ? 3.838 -40.562 -10.914 1 92.44 86 PHE A C 1
ATOM 710 O O . PHE A 1 86 ? 3.734 -40 -12.008 1 92.44 86 PHE A O 1
ATOM 717 N N . ARG A 1 87 ? 4.887 -41.25 -10.492 1 95.12 87 ARG A N 1
ATOM 718 C CA . ARG A 1 87 ? 5.957 -41.531 -11.445 1 95.12 87 ARG A CA 1
ATOM 719 C C . ARG A 1 87 ? 5.707 -42.844 -12.18 1 95.12 87 ARG A C 1
ATOM 721 O O . ARG A 1 87 ? 5.559 -43.906 -11.547 1 95.12 87 ARG A O 1
ATOM 728 N N . VAL A 1 88 ? 5.637 -42.781 -13.445 1 96.19 88 VAL A N 1
ATOM 729 C CA . VAL A 1 88 ? 5.348 -44 -14.227 1 96.19 88 VAL A CA 1
ATOM 730 C C . VAL A 1 88 ? 6.457 -44.219 -15.25 1 96.19 88 VAL A C 1
ATOM 732 O O . VAL A 1 88 ? 6.957 -43.25 -15.852 1 96.19 88 VAL A O 1
ATOM 735 N N . HIS A 1 89 ? 6.852 -45.469 -15.414 1 96.19 89 HIS A N 1
ATOM 736 C CA . HIS A 1 89 ? 7.895 -45.906 -16.344 1 96.19 89 HIS A CA 1
ATOM 737 C C . HIS A 1 89 ? 9.203 -45.156 -16.078 1 96.19 89 HIS A C 1
ATOM 739 O O . HIS A 1 89 ? 10.047 -45.062 -16.969 1 96.19 89 HIS A O 1
ATOM 745 N N . GLY A 1 90 ? 9.32 -44.469 -15.016 1 95.31 90 GLY A N 1
ATOM 746 C CA . GLY A 1 90 ? 10.539 -43.812 -14.594 1 95.31 90 GLY A CA 1
ATOM 747 C C . GLY A 1 90 ? 10.703 -42.438 -15.211 1 95.31 90 GLY A C 1
ATOM 748 O O . GLY A 1 90 ? 11.469 -41.594 -14.703 1 95.31 90 GLY A O 1
ATOM 749 N N . VAL A 1 91 ? 9.93 -42.094 -16.266 1 96.81 91 VAL A N 1
ATOM 750 C CA . VAL A 1 91 ? 10.258 -40.875 -17.031 1 96.81 91 VAL A CA 1
ATOM 751 C C . VAL A 1 91 ? 9.047 -39.969 -17.094 1 96.81 91 VAL A C 1
ATOM 753 O O . VAL A 1 91 ? 9.164 -38.781 -17.469 1 96.81 91 VAL A O 1
ATOM 756 N N . TYR A 1 92 ? 7.852 -40.531 -16.719 1 97.81 92 TYR A N 1
ATOM 757 C CA . TYR A 1 92 ? 6.637 -39.719 -16.828 1 97.81 92 TYR A CA 1
ATOM 758 C C . TYR A 1 92 ? 6.129 -39.312 -15.461 1 97.81 92 TYR A C 1
ATOM 760 O O . TYR A 1 92 ? 6.172 -40.094 -14.508 1 97.81 92 TYR A O 1
ATOM 768 N N . ALA A 1 93 ? 5.742 -38.062 -15.328 1 97.69 93 ALA A N 1
ATOM 769 C CA . ALA A 1 93 ? 4.863 -37.625 -14.25 1 97.69 93 ALA A CA 1
ATOM 770 C C . ALA A 1 93 ? 3.4 -37.688 -14.672 1 97.69 93 ALA A C 1
ATOM 772 O O . ALA A 1 93 ? 3 -37.031 -15.641 1 97.69 93 ALA A O 1
ATOM 773 N N . VAL A 1 94 ? 2.609 -38.469 -13.977 1 96.12 94 VAL A N 1
ATOM 774 C CA . VAL A 1 94 ? 1.184 -38.594 -14.266 1 96.12 94 VAL A CA 1
ATOM 775 C C . VAL A 1 94 ? 0.373 -37.938 -13.141 1 96.12 94 VAL A C 1
ATOM 777 O O . VAL A 1 94 ? 0.3 -38.469 -12.031 1 96.12 94 VAL A O 1
ATOM 780 N N . LYS A 1 95 ? -0.232 -36.812 -13.438 1 94.75 95 LYS A N 1
ATOM 781 C CA . LYS A 1 95 ? -1.075 -36.094 -12.484 1 94.75 95 LYS A CA 1
ATOM 782 C C . LYS A 1 95 ? -2.547 -36.438 -12.68 1 94.75 95 LYS A C 1
ATOM 784 O O . LYS A 1 95 ? -3.062 -36.375 -13.805 1 94.75 95 LYS A O 1
ATOM 789 N N . TRP A 1 96 ? -3.133 -36.844 -11.75 1 89.44 96 TRP A N 1
ATOM 790 C CA . TRP A 1 96 ? -4.582 -37.031 -11.812 1 89.44 96 TRP A CA 1
ATOM 791 C C . T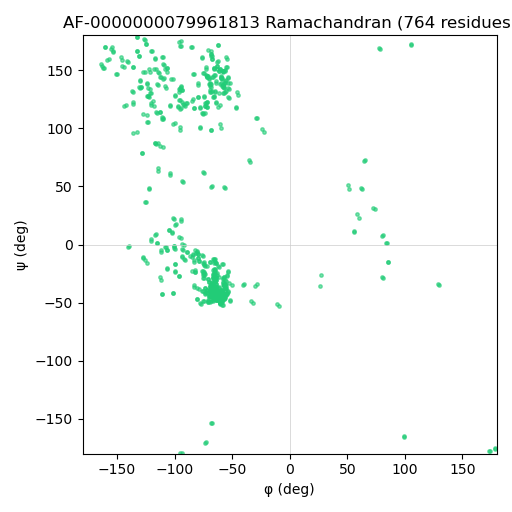RP A 1 96 ? -5.297 -35.938 -11.008 1 89.44 96 TRP A C 1
ATOM 793 O O . TRP A 1 96 ? -4.719 -35.344 -10.086 1 89.44 96 TRP A O 1
ATOM 803 N N . GLY A 1 97 ? -6.457 -35.594 -11.352 1 85.75 97 GLY A N 1
ATOM 804 C CA . GLY A 1 97 ? -7.25 -34.594 -10.648 1 85.75 97 GLY A CA 1
ATOM 805 C C . GLY A 1 97 ? -8.594 -34.344 -11.305 1 85.75 97 GLY A C 1
ATOM 806 O O . GLY A 1 97 ? -8.992 -35.031 -12.227 1 85.75 97 GLY A O 1
ATOM 807 N N . PRO A 1 98 ? -9.297 -33.375 -10.766 1 82.38 98 PRO A N 1
ATOM 808 C CA . PRO A 1 98 ? -10.57 -32.969 -11.375 1 82.38 98 PRO A CA 1
ATOM 809 C C . PRO A 1 98 ? -10.414 -32.531 -12.828 1 82.38 98 PRO A C 1
ATOM 811 O O . PRO A 1 98 ? -9.367 -32 -13.211 1 82.38 98 PRO A O 1
ATOM 814 N N . PRO A 1 99 ? -11.445 -32.75 -13.609 1 84.94 99 PRO A N 1
ATOM 815 C CA . PRO A 1 99 ? -11.375 -32.5 -15.047 1 84.94 99 PRO A CA 1
ATOM 816 C C . PRO A 1 99 ? -10.875 -31.109 -15.391 1 84.94 99 PRO A C 1
ATOM 818 O O . PRO A 1 99 ? -9.922 -30.969 -16.156 1 84.94 99 PRO A O 1
ATOM 821 N N . LYS A 1 100 ? -11.414 -30.094 -14.781 1 84 100 LYS A N 1
ATOM 822 C CA . LYS A 1 100 ? -11.086 -28.719 -15.156 1 84 100 LYS A CA 1
ATOM 823 C C . LYS A 1 100 ? -9.641 -28.391 -14.812 1 84 100 LYS A C 1
ATOM 825 O O . LYS A 1 100 ? -8.93 -27.766 -15.609 1 84 100 LYS A O 1
ATOM 830 N N . SER A 1 101 ? -9.258 -28.828 -13.664 1 88.25 101 SER A N 1
ATOM 831 C CA . SER A 1 101 ? -7.898 -28.547 -13.211 1 88.25 101 SER A CA 1
ATOM 832 C C . SER A 1 101 ? -6.867 -29.172 -14.141 1 88.25 101 SER A C 1
ATOM 834 O O . SER A 1 101 ? -5.914 -28.516 -14.555 1 88.25 101 SER A O 1
ATOM 836 N N . ILE A 1 102 ? -7.117 -30.406 -14.492 1 92 102 ILE A N 1
ATOM 837 C CA . ILE A 1 102 ? -6.168 -31.172 -15.297 1 92 102 ILE A CA 1
ATOM 838 C C . ILE A 1 102 ? -6.133 -30.609 -16.719 1 92 102 ILE A C 1
ATOM 840 O O . ILE A 1 102 ? -5.059 -30.359 -17.266 1 92 102 ILE A O 1
ATOM 844 N N . VAL A 1 103 ? -7.25 -30.344 -17.281 1 92.5 103 VAL A N 1
ATOM 845 C CA . VAL A 1 103 ? -7.324 -29.875 -18.656 1 92.5 103 VAL A CA 1
ATOM 846 C C . VAL A 1 103 ? -6.742 -28.469 -18.75 1 92.5 103 VAL A C 1
ATOM 848 O O . VAL A 1 103 ? -6.023 -28.141 -19.703 1 92.5 103 VAL A O 1
ATOM 851 N N . GLN A 1 104 ? -7.027 -27.672 -17.766 1 92.25 104 GLN A N 1
ATOM 852 C CA . GLN A 1 104 ? -6.48 -26.312 -17.734 1 92.25 104 GLN A CA 1
ATOM 853 C C . GLN A 1 104 ? -4.957 -26.344 -17.734 1 92.25 104 GLN A C 1
ATOM 855 O O . GLN A 1 104 ? -4.316 -25.578 -18.469 1 92.25 104 GLN A O 1
ATOM 860 N N . GLU A 1 105 ? -4.469 -27.109 -16.953 1 95.5 105 GLU A N 1
ATOM 861 C CA . GLU A 1 105 ? -3.012 -27.203 -16.875 1 95.5 105 GLU A CA 1
ATOM 862 C C . GLU A 1 105 ? -2.43 -27.734 -18.188 1 95.5 105 GLU A C 1
ATOM 864 O O . GLU A 1 105 ? -1.404 -27.234 -18.656 1 95.5 105 GLU A O 1
ATOM 869 N N . ALA A 1 106 ? -3.088 -28.719 -18.75 1 97.25 106 ALA A N 1
ATOM 870 C CA . ALA A 1 106 ? -2.645 -29.25 -20.031 1 97.25 106 ALA A CA 1
ATOM 871 C C . ALA A 1 106 ? -2.629 -28.172 -21.109 1 97.25 106 ALA A C 1
ATOM 873 O O . ALA A 1 106 ? -1.638 -28 -21.828 1 97.25 106 ALA A O 1
ATOM 874 N N . GLU A 1 107 ? -3.691 -27.453 -21.219 1 97.19 107 GLU A N 1
ATOM 875 C CA . GLU A 1 107 ? -3.801 -26.391 -22.203 1 97.19 107 GLU A CA 1
ATOM 876 C C . GLU A 1 107 ? -2.711 -25.344 -22.016 1 97.19 107 GLU A C 1
ATOM 878 O O . GLU A 1 107 ? -2.092 -24.891 -22.984 1 97.19 107 GLU A O 1
ATOM 883 N N . ASN A 1 108 ? -2.484 -24.953 -20.75 1 97.38 108 ASN A N 1
ATOM 884 C CA . ASN A 1 108 ? -1.457 -23.969 -20.438 1 97.38 108 ASN A CA 1
ATOM 885 C C . ASN A 1 108 ? -0.067 -24.453 -20.828 1 97.38 108 ASN A C 1
ATOM 887 O O . ASN A 1 108 ? 0.698 -23.734 -21.469 1 97.38 108 ASN A O 1
ATOM 891 N N . LEU A 1 109 ? 0.216 -25.672 -20.516 1 98.19 109 LEU A N 1
ATOM 892 C CA . LEU A 1 109 ? 1.537 -26.234 -20.781 1 98.19 109 LEU A CA 1
ATOM 893 C C . LEU A 1 109 ? 1.753 -26.406 -22.281 1 98.19 109 LEU A C 1
ATOM 895 O O . LEU A 1 109 ? 2.85 -26.172 -22.781 1 98.19 109 LEU A O 1
ATOM 899 N N . ILE A 1 110 ? 0.769 -26.906 -22.953 1 97.81 110 ILE A N 1
ATOM 900 C CA . ILE A 1 110 ? 0.881 -27.078 -24.391 1 97.81 110 ILE A CA 1
ATOM 901 C C . ILE A 1 110 ? 1.152 -25.719 -25.047 1 97.81 110 ILE A C 1
ATOM 903 O O . ILE A 1 110 ? 1.993 -25.609 -25.953 1 97.81 110 ILE A O 1
ATOM 907 N N . PHE A 1 111 ? 0.506 -24.672 -24.641 1 97.88 111 PHE A N 1
ATOM 908 C CA . PHE A 1 111 ? 0.742 -23.328 -25.125 1 97.88 111 PHE A CA 1
ATOM 909 C C . PHE A 1 111 ? 2.188 -22.906 -24.891 1 97.88 111 PHE A C 1
ATOM 911 O O . PHE A 1 111 ? 2.832 -22.328 -25.766 1 97.88 111 PHE A O 1
ATOM 918 N N . LEU A 1 112 ? 2.713 -23.203 -23.688 1 97.94 112 LEU A N 1
ATOM 919 C CA . LEU A 1 112 ? 4.027 -22.734 -23.281 1 97.94 112 LEU A CA 1
ATOM 920 C C . LEU A 1 112 ? 5.133 -23.469 -24.031 1 97.94 112 LEU A C 1
ATOM 922 O O . LEU A 1 112 ? 6.281 -23.031 -24.047 1 97.94 112 LEU A O 1
ATOM 926 N N . GLN A 1 113 ? 4.848 -24.625 -24.625 1 95.06 113 GLN A N 1
ATOM 927 C CA . GLN A 1 113 ? 5.848 -25.422 -25.328 1 95.06 113 GLN A CA 1
ATOM 928 C C . GLN A 1 113 ? 6.43 -24.656 -26.516 1 95.06 113 GLN A C 1
ATOM 930 O O . GLN A 1 113 ? 7.535 -24.969 -26.969 1 95.06 113 GLN A O 1
ATOM 935 N N . ASP A 1 114 ? 5.754 -23.641 -26.953 1 94.56 114 ASP A N 1
ATOM 936 C CA . ASP A 1 114 ? 6.191 -22.844 -28.094 1 94.56 114 ASP A CA 1
ATOM 937 C C . ASP A 1 114 ? 6.957 -21.594 -27.641 1 94.56 114 ASP A C 1
ATOM 939 O O . ASP A 1 114 ? 7.27 -20.719 -28.453 1 94.56 114 ASP A O 1
ATOM 943 N N . HIS A 1 115 ? 7.223 -21.453 -26.406 1 96.44 115 HIS A N 1
ATOM 944 C CA . HIS A 1 115 ? 7.867 -20.266 -25.859 1 96.44 115 HIS A CA 1
ATOM 945 C C . HIS A 1 115 ? 9.117 -20.641 -25.078 1 96.44 115 HIS A C 1
ATOM 947 O O . HIS A 1 115 ? 9.398 -21.828 -24.875 1 96.44 115 HIS A O 1
ATOM 953 N N . ALA A 1 116 ? 9.898 -19.609 -24.656 1 94.88 116 ALA A N 1
ATOM 954 C CA . ALA A 1 116 ? 11.234 -19.797 -24.094 1 94.88 116 ALA A CA 1
ATOM 955 C C . ALA A 1 116 ? 11.156 -20.219 -22.625 1 94.88 116 ALA A C 1
ATOM 957 O O . ALA A 1 116 ? 12.141 -20.703 -22.062 1 94.88 116 ALA A O 1
ATOM 958 N N . VAL A 1 117 ? 10.039 -20.141 -22.016 1 95.19 117 VAL A N 1
ATOM 959 C CA . VAL A 1 117 ? 9.914 -20.484 -20.609 1 95.19 117 VAL A CA 1
ATOM 960 C C . VAL A 1 117 ? 10.102 -22 -20.438 1 95.19 117 VAL A C 1
ATOM 962 O O . VAL A 1 117 ? 9.562 -22.781 -21.203 1 95.19 117 VAL A O 1
ATOM 965 N N . ARG A 1 118 ? 10.867 -22.406 -19.422 1 94.31 118 ARG A N 1
ATOM 966 C CA . ARG A 1 118 ? 11.141 -23.812 -19.172 1 94.31 118 ARG A CA 1
ATOM 967 C C . ARG A 1 118 ? 9.953 -24.484 -18.5 1 94.31 118 ARG A C 1
ATOM 969 O O . ARG A 1 118 ? 9.555 -24.109 -17.391 1 94.31 118 ARG A O 1
ATOM 976 N N . THR A 1 119 ? 9.391 -25.469 -19.156 1 96.75 119 THR A N 1
ATOM 977 C CA . THR A 1 119 ? 8.25 -26.219 -18.625 1 96.75 119 THR A CA 1
ATOM 978 C C . THR A 1 119 ? 8.367 -27.688 -18.953 1 96.75 119 THR A C 1
ATOM 980 O O . THR A 1 119 ? 9.086 -28.062 -19.891 1 96.75 119 THR A O 1
ATOM 983 N N . PRO A 1 120 ? 7.699 -28.531 -18.188 1 97.19 120 PRO A N 1
ATOM 984 C CA . PRO A 1 120 ? 7.668 -29.938 -18.562 1 97.19 120 PRO A CA 1
ATOM 985 C C . PRO A 1 120 ? 6.949 -30.172 -19.891 1 97.19 120 PRO A C 1
ATOM 987 O O . PRO A 1 120 ? 5.934 -29.531 -20.172 1 97.19 120 PRO A O 1
ATOM 990 N N . LYS A 1 121 ? 7.449 -31.031 -20.672 1 97.19 121 LYS A N 1
ATOM 991 C CA . LYS A 1 121 ? 6.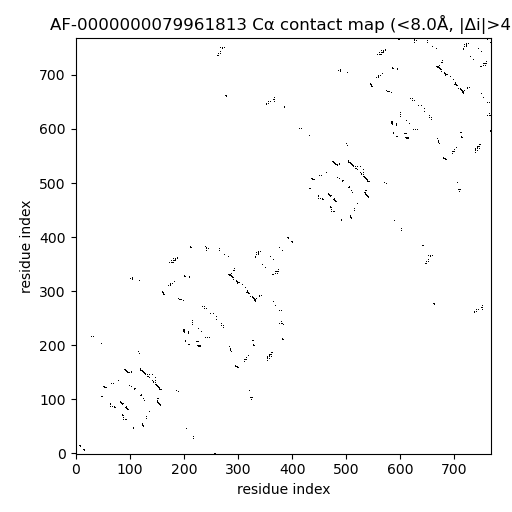785 -31.406 -21.906 1 97.19 121 LYS A CA 1
ATOM 992 C C . LYS A 1 121 ? 5.52 -32.219 -21.641 1 97.19 121 LYS A C 1
ATOM 994 O O . LYS A 1 121 ? 5.508 -33.094 -20.766 1 97.19 121 LYS A O 1
ATOM 999 N N . VAL A 1 122 ? 4.492 -31.922 -22.375 1 98.19 122 VAL A N 1
ATOM 1000 C CA . VAL A 1 122 ? 3.236 -32.656 -22.25 1 98.19 122 VAL A CA 1
ATOM 1001 C C . VAL A 1 122 ? 3.197 -33.781 -23.266 1 98.19 122 VAL A C 1
ATOM 1003 O O . VAL A 1 122 ? 3.447 -33.562 -24.453 1 98.19 122 VAL A O 1
ATOM 1006 N N . TYR A 1 123 ? 2.803 -34.969 -22.781 1 98.06 123 TYR A N 1
ATOM 1007 C CA . TYR A 1 123 ? 2.738 -36.094 -23.672 1 98.06 123 TYR A CA 1
ATOM 1008 C C . TYR A 1 123 ? 1.296 -36.562 -23.891 1 98.06 123 TYR A C 1
ATOM 1010 O O . TYR A 1 123 ? 0.969 -37.125 -24.938 1 98.06 123 TYR A O 1
ATOM 1018 N N . ALA A 1 124 ? 0.49 -36.312 -22.875 1 97.5 124 ALA A N 1
ATOM 1019 C CA . ALA A 1 124 ? -0.897 -36.75 -23.031 1 97.5 124 ALA A CA 1
ATOM 1020 C C . ALA A 1 124 ? -1.797 -36.062 -22 1 97.5 124 ALA A C 1
ATOM 1022 O O . ALA A 1 124 ? -1.323 -35.625 -20.953 1 97.5 124 ALA A O 1
ATOM 1023 N N . CYS A 1 125 ? -3.008 -35.969 -22.312 1 96.25 125 CYS A N 1
ATOM 1024 C CA . CYS A 1 125 ? -4.125 -35.594 -21.453 1 96.25 125 CYS A CA 1
ATOM 1025 C C . CYS A 1 125 ? -5.379 -36.375 -21.812 1 96.25 125 CYS A C 1
ATOM 1027 O O . CYS A 1 125 ? -5.855 -36.312 -22.938 1 96.25 125 CYS A O 1
ATOM 1029 N N . PHE A 1 126 ? -5.859 -37.125 -20.859 1 92.44 126 PHE A N 1
ATOM 1030 C CA . PHE A 1 126 ? -6.988 -38 -21.172 1 92.44 126 PHE A CA 1
ATOM 1031 C C . PHE A 1 126 ? -7.789 -38.281 -19.906 1 92.44 126 PHE A C 1
ATOM 1033 O O . PHE A 1 126 ? -7.414 -37.875 -18.812 1 92.44 126 PHE A O 1
ATOM 1040 N N . SER A 1 127 ? -8.93 -38.875 -20.078 1 89.62 127 SER A N 1
ATOM 1041 C CA . SER A 1 127 ? -9.766 -39.281 -18.953 1 89.62 127 SER A CA 1
ATOM 1042 C C . SER A 1 127 ? -9.961 -40.781 -18.922 1 89.62 127 SER A C 1
ATOM 1044 O O . SER A 1 127 ? -9.828 -41.438 -19.953 1 89.62 127 SER A O 1
ATOM 1046 N N . HIS A 1 128 ? -10.141 -41.281 -17.781 1 81.56 128 HIS A N 1
ATOM 1047 C CA . HIS A 1 128 ? -10.445 -42.688 -17.578 1 81.56 128 HIS A CA 1
ATOM 1048 C C . HIS A 1 128 ? -11.375 -42.875 -16.375 1 81.56 128 HIS A C 1
ATOM 1050 O O . HIS A 1 128 ? -11.539 -41.969 -15.562 1 81.56 128 HIS A O 1
ATOM 1056 N N . ASP A 1 129 ? -11.938 -44.031 -16.453 1 75.81 129 ASP A N 1
ATOM 1057 C CA . ASP A 1 129 ? -12.68 -44.406 -15.25 1 75.81 129 ASP A CA 1
ATOM 1058 C C . ASP A 1 129 ? -11.766 -44.406 -14.023 1 75.81 129 ASP A C 1
ATOM 1060 O O . ASP A 1 129 ? -10.57 -44.688 -14.133 1 75.81 129 ASP A O 1
ATOM 1064 N N . ARG A 1 130 ? -12.289 -43.875 -12.945 1 70 130 ARG A N 1
ATOM 1065 C CA . ARG A 1 130 ? -11.5 -43.719 -11.727 1 70 130 ARG A CA 1
ATOM 1066 C C . ARG A 1 130 ? -10.727 -45 -11.422 1 70 130 ARG A C 1
ATOM 1068 O O . ARG A 1 130 ? -11.266 -46.094 -11.523 1 70 130 ARG A O 1
ATOM 1075 N N . PHE A 1 131 ? -9.445 -44.75 -11.164 1 65.06 131 PHE A N 1
ATOM 1076 C CA . PHE A 1 131 ? -8.656 -45.875 -10.633 1 65.06 131 PHE A CA 1
ATOM 1077 C C . PHE A 1 131 ? -9.188 -46.312 -9.273 1 65.06 131 PHE A C 1
ATOM 1079 O O . PHE A 1 131 ? -9.797 -45.5 -8.555 1 65.06 131 PHE A O 1
ATOM 1086 N N . ASN A 1 132 ? -9.023 -47.531 -8.961 1 69.81 132 ASN A N 1
ATOM 1087 C CA . ASN A 1 132 ? -9.484 -48.094 -7.691 1 69.81 132 ASN A CA 1
ATOM 1088 C C . ASN A 1 132 ? -10.992 -47.906 -7.512 1 69.81 132 ASN A C 1
ATOM 1090 O O . ASN A 1 132 ? -11.453 -47.594 -6.422 1 69.81 132 ASN A O 1
ATOM 1094 N N . ALA A 1 133 ? -11.656 -47.812 -8.578 1 72.56 133 ALA A N 1
ATOM 1095 C CA . ALA A 1 133 ? -13.109 -47.656 -8.602 1 72.56 133 ALA A CA 1
ATOM 1096 C C . ALA A 1 133 ? -13.781 -48.531 -7.547 1 72.56 133 ALA A C 1
ATOM 1098 O O . ALA A 1 133 ? -14.75 -48.094 -6.91 1 72.56 133 ALA A O 1
ATOM 1099 N N . GLU A 1 134 ? -13.188 -49.625 -7.387 1 74.94 134 GLU A N 1
ATOM 1100 C CA . GLU A 1 134 ? -13.781 -50.531 -6.426 1 74.94 134 GLU A CA 1
ATOM 1101 C C . GLU A 1 134 ? -13.695 -50 -5.004 1 74.94 134 GLU A C 1
ATOM 1103 O O . GLU A 1 134 ? -14.664 -50.062 -4.25 1 74.94 134 GLU A O 1
ATOM 1108 N N . LYS A 1 135 ? -12.523 -49.531 -4.711 1 78.25 135 LYS A N 1
ATOM 1109 C CA . LYS A 1 135 ? -12.344 -48.969 -3.379 1 78.25 135 LYS A CA 1
ATOM 1110 C C . LYS A 1 135 ? -13.242 -47.75 -3.186 1 78.25 135 LYS A C 1
ATOM 1112 O O . LYS A 1 135 ? -13.781 -47.531 -2.098 1 78.25 135 LYS A O 1
ATOM 1117 N N . TYR A 1 136 ? -13.312 -46.938 -4.191 1 79.5 136 TYR A N 1
ATOM 1118 C CA . TYR A 1 136 ? -14.195 -45.781 -4.148 1 79.5 136 TYR A CA 1
ATOM 1119 C C . TYR A 1 136 ? -15.648 -46.188 -3.961 1 79.5 136 TYR A C 1
ATOM 1121 O O . TYR A 1 136 ? -16.375 -45.594 -3.164 1 79.5 136 TYR A O 1
ATOM 1129 N N . MET A 1 137 ? -16.078 -47.25 -4.652 1 81.94 137 MET A N 1
ATOM 1130 C CA . MET A 1 137 ? -17.438 -47.75 -4.566 1 81.94 137 MET A CA 1
ATOM 1131 C C . MET A 1 137 ? -17.734 -48.281 -3.162 1 81.94 137 MET A C 1
ATOM 1133 O O . MET A 1 137 ? -18.797 -48 -2.607 1 81.94 137 MET A O 1
ATOM 1137 N N . GLU A 1 138 ? -16.766 -49 -2.67 1 84.44 138 GLU A N 1
ATOM 1138 C CA . GLU A 1 138 ? -16.922 -49.562 -1.33 1 84.44 138 GLU A CA 1
ATOM 1139 C C . GLU A 1 138 ? -17.016 -48.438 -0.279 1 84.44 138 GLU A C 1
ATOM 1141 O O . GLU A 1 138 ? -17.891 -48.5 0.598 1 84.44 138 GLU A O 1
ATOM 1146 N N . ARG A 1 139 ? -16.188 -47.562 -0.407 1 84.12 139 ARG A N 1
ATOM 1147 C CA . ARG A 1 139 ? -16.125 -46.5 0.588 1 84.12 139 ARG A CA 1
ATOM 1148 C C . ARG A 1 139 ? -17.375 -45.625 0.546 1 84.12 139 ARG A C 1
ATOM 1150 O O . ARG A 1 139 ? -17.859 -45.188 1.587 1 84.12 139 ARG A O 1
ATOM 1157 N N . HIS A 1 140 ? -17.828 -45.344 -0.639 1 83.88 140 HIS A N 1
ATOM 1158 C CA . HIS A 1 140 ? -18.922 -44.406 -0.79 1 83.88 140 HIS A CA 1
ATOM 1159 C C . HIS A 1 140 ? -20.25 -45.125 -1.008 1 83.88 140 HIS A C 1
ATOM 1161 O O . HIS A 1 140 ? -21.297 -44.5 -1.087 1 83.88 140 HIS A O 1
ATOM 1167 N N . ASN A 1 141 ? -20.156 -46.406 -1.048 1 88.75 141 ASN A N 1
ATOM 1168 C CA . ASN A 1 141 ? -21.328 -47.25 -1.249 1 88.75 141 ASN A CA 1
ATOM 1169 C C . ASN A 1 141 ? -22.141 -46.781 -2.463 1 88.75 141 ASN A C 1
ATOM 1171 O O . ASN A 1 141 ? -23.344 -46.5 -2.348 1 88.75 141 ASN A O 1
ATOM 1175 N N . VAL A 1 142 ? -21.391 -46.625 -3.562 1 86.94 142 VAL A N 1
ATOM 1176 C CA . VAL A 1 142 ? -22.016 -46.188 -4.805 1 86.94 142 VAL A CA 1
ATOM 1177 C C . VAL A 1 142 ? -21.766 -47.219 -5.906 1 86.94 142 VAL A C 1
ATOM 1179 O O . VAL A 1 142 ? -20.781 -47.969 -5.844 1 86.94 142 VAL A O 1
ATOM 1182 N N . PRO A 1 143 ? -22.719 -47.281 -6.84 1 87.06 143 PRO A N 1
ATOM 1183 C CA . PRO A 1 143 ? -22.484 -48.188 -7.977 1 87.06 143 PRO A CA 1
ATOM 1184 C C . PRO A 1 143 ? -21.391 -47.656 -8.906 1 87.06 143 PRO A C 1
ATOM 1186 O O . PRO A 1 143 ? -20.938 -46.531 -8.773 1 87.06 143 PRO A O 1
ATOM 1189 N N . ARG A 1 144 ? -20.938 -48.438 -9.766 1 82.12 144 ARG A N 1
ATOM 1190 C CA . ARG A 1 144 ? -19.891 -48.125 -10.734 1 82.12 144 ARG A CA 1
ATOM 1191 C C . ARG A 1 144 ? -20.266 -46.906 -11.578 1 82.12 144 ARG A C 1
ATOM 1193 O O . ARG A 1 144 ? -19.406 -46.125 -11.93 1 82.12 144 ARG A O 1
ATOM 1200 N N . SER A 1 145 ? -21.516 -46.781 -11.844 1 81.25 145 SER A N 1
ATOM 1201 C CA . SER A 1 145 ? -22 -45.688 -12.688 1 81.25 145 SER A CA 1
ATOM 1202 C C . SER A 1 145 ? -21.859 -44.344 -11.992 1 81.25 145 SER A C 1
ATOM 1204 O O . SER A 1 145 ? -21.844 -43.312 -12.641 1 81.25 145 SER A O 1
ATOM 1206 N N . ALA A 1 146 ? -21.641 -44.438 -10.75 1 79.88 146 ALA A N 1
ATOM 1207 C CA . ALA A 1 146 ? -21.562 -43.188 -9.969 1 79.88 146 ALA A CA 1
ATOM 1208 C C . ALA A 1 146 ? -20.109 -42.812 -9.695 1 79.88 146 ALA A C 1
ATOM 1210 O O . ALA A 1 146 ? -19.828 -41.781 -9.094 1 79.88 146 ALA A O 1
ATOM 1211 N N . VAL A 1 147 ? -19.234 -43.688 -10.133 1 76.62 147 VAL A N 1
ATOM 1212 C CA . VAL A 1 147 ? -17.812 -43.375 -9.938 1 76.62 147 VAL A CA 1
ATOM 1213 C C . VAL A 1 147 ? -17.375 -42.281 -10.898 1 76.62 147 VAL A C 1
ATOM 1215 O O . VAL A 1 147 ? -17.562 -42.406 -12.109 1 76.62 147 VAL A O 1
ATOM 1218 N N . PRO A 1 148 ? -16.875 -41.188 -10.352 1 76.81 148 PRO A N 1
ATOM 1219 C CA . PRO A 1 148 ? -16.484 -40.094 -11.219 1 76.81 148 PRO A CA 1
ATOM 1220 C C . PRO A 1 148 ? -15.305 -40.438 -12.133 1 76.81 148 PRO A C 1
ATOM 1222 O O . PRO A 1 148 ? -14.453 -41.25 -11.766 1 76.81 148 PRO A O 1
ATOM 1225 N N . GLN A 1 149 ? -15.406 -39.844 -13.281 1 79.69 149 GLN A N 1
ATOM 1226 C CA . GLN A 1 149 ? -14.258 -39.969 -14.172 1 79.69 149 GLN A CA 1
ATOM 1227 C C . GLN A 1 149 ? -13.062 -39.156 -13.641 1 79.69 149 GLN A C 1
ATOM 1229 O O . GLN A 1 149 ? -13.227 -38.125 -13.016 1 79.69 149 GLN A O 1
ATOM 1234 N N . ILE A 1 150 ? -11.984 -39.688 -13.836 1 82 150 ILE A N 1
ATOM 1235 C CA . ILE A 1 150 ? -10.75 -39 -13.453 1 82 150 ILE A CA 1
ATOM 1236 C C . ILE A 1 150 ? -9.969 -38.625 -14.703 1 82 150 ILE A C 1
ATOM 1238 O O . ILE A 1 150 ? -10.023 -39.312 -15.719 1 82 150 ILE A O 1
ATOM 1242 N N . TYR A 1 151 ? -9.344 -37.5 -14.617 1 89.62 151 TYR A N 1
ATOM 1243 C CA . TYR A 1 151 ? -8.539 -37 -15.727 1 89.62 151 TYR A CA 1
ATOM 1244 C C . TYR A 1 151 ? -7.051 -37.094 -15.398 1 89.62 151 TYR A C 1
ATOM 1246 O O . TYR A 1 151 ? -6.66 -37 -14.227 1 89.62 151 TYR A O 1
ATOM 1254 N N . PHE A 1 152 ? -6.316 -37.25 -16.469 1 92.75 152 PHE A N 1
ATOM 1255 C CA . PHE A 1 152 ? -4.879 -37.438 -16.297 1 92.75 152 PHE A CA 1
ATOM 1256 C C . PHE A 1 152 ? -4.098 -36.5 -17.203 1 92.75 152 PHE A C 1
ATOM 1258 O O . PHE A 1 152 ? -4.484 -36.281 -18.359 1 92.75 152 PHE A O 1
ATOM 1265 N N . LEU A 1 153 ? -3.025 -36 -16.672 1 97.12 153 LEU A N 1
ATOM 1266 C CA . LEU A 1 153 ? -2.021 -35.219 -17.406 1 97.12 153 LEU A CA 1
ATOM 1267 C C . LEU A 1 153 ? -0.658 -35.906 -17.328 1 97.12 153 LEU A C 1
ATOM 1269 O O . LEU A 1 153 ? -0.149 -36.156 -16.234 1 97.12 153 LEU A O 1
ATOM 1273 N N . VAL A 1 154 ? -0.146 -36.25 -18.453 1 97.69 154 VAL A N 1
ATOM 1274 C CA . VAL A 1 154 ? 1.146 -36.938 -18.531 1 97.69 154 VAL A CA 1
ATOM 1275 C C . VAL A 1 154 ? 2.215 -35.938 -19 1 97.69 154 VAL A C 1
ATOM 1277 O O . VAL A 1 154 ? 2.141 -35.406 -20.109 1 97.69 154 VAL A O 1
ATOM 1280 N N . THR A 1 155 ? 3.232 -35.719 -18.156 1 98.25 155 THR A N 1
ATOM 1281 C CA . THR A 1 155 ? 4.328 -34.812 -18.484 1 98.25 155 THR A CA 1
ATOM 1282 C C . THR A 1 155 ? 5.676 -35.469 -18.172 1 98.25 155 THR A C 1
ATOM 1284 O O . THR A 1 155 ? 5.73 -36.594 -17.688 1 98.25 155 THR A O 1
ATOM 1287 N N . ASP A 1 156 ? 6.77 -34.719 -18.469 1 97.12 156 ASP A N 1
ATOM 1288 C CA . ASP A 1 156 ? 8.109 -35.125 -18.047 1 97.12 156 ASP A CA 1
ATOM 1289 C C . ASP A 1 156 ? 8.172 -35.281 -16.516 1 97.12 156 ASP A C 1
ATOM 1291 O O . ASP A 1 156 ? 7.695 -34.406 -15.789 1 97.12 156 ASP A O 1
ATOM 1295 N N . TRP A 1 157 ? 8.703 -36.406 -16.156 1 97.38 157 TRP A N 1
ATOM 1296 C CA . TRP A 1 157 ? 9.203 -36.438 -14.789 1 97.38 157 TRP A CA 1
ATOM 1297 C C . TRP A 1 157 ? 10.523 -35.656 -14.672 1 97.38 157 TRP A C 1
ATOM 1299 O O . TRP A 1 157 ? 11.547 -36.125 -15.195 1 97.38 157 TRP A O 1
ATOM 1309 N N . ILE A 1 158 ? 10.539 -34.562 -13.969 1 96.88 158 ILE A N 1
ATOM 1310 C CA . ILE A 1 158 ? 11.742 -33.75 -13.773 1 96.88 158 ILE A CA 1
ATOM 1311 C C . ILE A 1 158 ? 12.555 -34.344 -12.617 1 96.88 158 ILE A C 1
ATOM 1313 O O . ILE A 1 158 ? 12.07 -34.406 -11.484 1 96.88 158 ILE A O 1
ATOM 1317 N N . GLU A 1 159 ? 13.766 -34.781 -12.953 1 94.69 159 GLU A N 1
ATOM 1318 C CA . GLU A 1 159 ? 14.656 -35.344 -11.945 1 94.69 159 GLU A CA 1
ATOM 1319 C C . GLU A 1 159 ? 15.258 -34.281 -11.055 1 94.69 159 GLU A C 1
ATOM 1321 O O . GLU A 1 159 ? 16.484 -34.094 -11.047 1 94.69 159 GLU A O 1
ATOM 1326 N N . GLY A 1 160 ? 14.375 -33.594 -10.359 1 95.56 160 GLY A N 1
ATOM 1327 C CA . GLY A 1 160 ? 14.828 -32.5 -9.516 1 95.56 160 GLY A CA 1
ATOM 1328 C C . GLY A 1 160 ? 14.492 -32.688 -8.055 1 95.56 160 GLY A C 1
ATOM 1329 O O . GLY A 1 160 ? 13.766 -33.625 -7.695 1 95.56 160 GLY A O 1
ATOM 1330 N N . ILE A 1 161 ? 15.117 -31.875 -7.23 1 96 161 ILE A N 1
ATOM 1331 C CA . ILE A 1 161 ? 14.859 -31.828 -5.797 1 96 161 ILE A CA 1
ATOM 1332 C C . ILE A 1 161 ? 13.812 -30.75 -5.496 1 96 161 ILE A C 1
ATOM 1334 O O . ILE A 1 161 ? 13.969 -29.594 -5.895 1 96 161 ILE A O 1
ATOM 1338 N N . GLY A 1 162 ? 12.719 -31.188 -4.867 1 95.69 162 GLY A N 1
ATOM 1339 C CA . GLY A 1 162 ? 11.703 -30.234 -4.465 1 95.69 162 GLY A CA 1
ATOM 1340 C C . GLY A 1 162 ? 12.125 -29.359 -3.295 1 95.69 162 GLY A C 1
ATOM 1341 O O . GLY A 1 162 ? 12.82 -29.844 -2.387 1 95.69 162 GLY A O 1
ATOM 1342 N N . LEU A 1 163 ? 11.664 -28.125 -3.338 1 93.5 163 LEU A N 1
ATOM 1343 C CA . LEU A 1 163 ? 11.945 -27.188 -2.252 1 93.5 163 LEU A CA 1
ATOM 1344 C C . LEU A 1 163 ? 10.797 -27.172 -1.243 1 93.5 163 LEU A C 1
ATOM 1346 O O . LEU A 1 163 ? 9.844 -26.422 -1.394 1 93.5 163 LEU A O 1
ATOM 1350 N N . ASP A 1 164 ? 10.938 -27.875 -0.173 1 92.19 164 ASP A N 1
ATOM 1351 C CA . ASP A 1 164 ? 9.906 -27.875 0.855 1 92.19 164 ASP A CA 1
ATOM 1352 C C . ASP A 1 164 ? 10.203 -26.828 1.932 1 92.19 164 ASP A C 1
ATOM 1354 O O . ASP A 1 164 ? 11.164 -26.062 1.812 1 92.19 164 ASP A O 1
ATOM 1358 N N . THR A 1 165 ? 9.383 -26.75 2.891 1 91.56 165 THR A N 1
ATOM 1359 C CA . THR A 1 165 ? 9.477 -25.719 3.928 1 91.56 165 THR A CA 1
ATOM 1360 C C . THR A 1 165 ? 10.75 -25.906 4.746 1 91.56 165 THR A C 1
ATOM 1362 O O . THR A 1 165 ? 11.391 -24.922 5.121 1 91.56 165 THR A O 1
ATOM 1365 N N . ASP A 1 166 ? 11.102 -27.141 5 1 93.94 166 ASP A N 1
ATOM 1366 C CA . ASP A 1 166 ? 12.305 -27.406 5.785 1 93.94 166 ASP A CA 1
ATOM 1367 C C . ASP A 1 166 ? 13.555 -26.906 5.066 1 93.94 166 ASP A C 1
ATOM 1369 O O . ASP A 1 166 ? 14.43 -26.297 5.684 1 93.94 166 ASP A O 1
ATOM 1373 N N . LYS A 1 167 ? 13.656 -27.234 3.807 1 95.06 167 LYS A N 1
ATOM 1374 C CA . LYS A 1 167 ? 14.805 -26.797 3.018 1 95.06 167 LYS A CA 1
ATOM 1375 C C . LYS A 1 167 ? 14.859 -25.266 2.932 1 95.06 167 LYS A C 1
ATOM 1377 O O . LYS A 1 167 ? 15.93 -24.672 3.062 1 95.06 167 LYS A O 1
ATOM 1382 N N . MET A 1 168 ? 13.742 -24.672 2.744 1 92 168 MET A N 1
ATOM 1383 C CA . MET A 1 168 ? 13.68 -23.219 2.682 1 92 168 MET A CA 1
ATOM 1384 C C . MET A 1 168 ? 14.164 -22.594 3.988 1 92 168 MET A C 1
ATOM 1386 O O . MET A 1 168 ? 14.883 -21.594 3.979 1 92 168 MET A O 1
ATOM 1390 N N . GLU A 1 169 ? 13.734 -23.125 5.078 1 91.31 169 GLU A N 1
ATOM 1391 C CA . GLU A 1 169 ? 14.117 -22.609 6.391 1 91.31 169 GLU A CA 1
ATOM 1392 C C . GLU A 1 169 ? 15.609 -22.797 6.645 1 91.31 169 GLU A C 1
ATOM 1394 O O . GLU A 1 169 ? 16.25 -21.953 7.293 1 91.31 169 GLU A O 1
ATOM 1399 N N . ALA A 1 170 ? 16.125 -23.891 6.086 1 95.62 170 ALA A N 1
ATOM 1400 C CA . ALA A 1 170 ? 17.531 -24.219 6.316 1 95.62 170 ALA A CA 1
ATOM 1401 C C . ALA A 1 170 ? 18.438 -23.438 5.371 1 95.62 170 ALA A C 1
ATOM 1403 O O . ALA A 1 170 ? 19.625 -23.281 5.641 1 95.62 170 ALA A O 1
ATOM 1404 N N . MET A 1 171 ? 17.938 -23 4.312 1 95.88 171 MET A N 1
ATOM 1405 C CA . MET A 1 171 ? 18.719 -22.297 3.299 1 95.88 171 MET A CA 1
ATOM 1406 C C . MET A 1 171 ? 19.156 -20.922 3.809 1 95.88 171 MET A C 1
ATOM 1408 O O . MET A 1 171 ? 18.391 -20.234 4.477 1 95.88 171 MET A O 1
ATOM 1412 N N . SER A 1 172 ? 20.391 -20.562 3.527 1 96.12 172 SER A N 1
ATOM 1413 C CA . SER A 1 172 ? 20.891 -19.25 3.912 1 96.12 172 SER A CA 1
ATOM 1414 C C . SER A 1 172 ? 20.203 -18.141 3.131 1 96.12 172 SER A C 1
ATOM 1416 O O . SER A 1 172 ? 19.641 -18.391 2.061 1 96.12 172 SER A O 1
ATOM 1418 N N . ASP A 1 173 ? 20.234 -16.938 3.633 1 91.31 173 ASP A N 1
ATOM 1419 C CA . ASP A 1 173 ? 19.625 -15.797 2.967 1 91.31 173 ASP A CA 1
ATOM 1420 C C . ASP A 1 173 ? 20.25 -15.555 1.601 1 91.31 173 ASP A C 1
ATOM 1422 O O . ASP A 1 173 ? 19.562 -15.219 0.638 1 91.31 173 ASP A O 1
ATOM 1426 N N . GLU A 1 174 ? 21.531 -15.711 1.528 1 94.81 174 GLU A N 1
ATOM 1427 C CA . GLU A 1 174 ? 22.234 -15.516 0.263 1 94.81 174 GLU A CA 1
ATOM 1428 C C . GLU A 1 174 ? 21.781 -16.516 -0.787 1 94.81 174 GLU A C 1
ATOM 1430 O O . GLU A 1 174 ? 21.562 -16.156 -1.947 1 94.81 174 GLU A O 1
ATOM 1435 N N . ALA A 1 175 ? 21.625 -17.75 -0.384 1 96.75 175 ALA A N 1
ATOM 1436 C CA . ALA A 1 175 ? 21.156 -18.781 -1.295 1 96.75 175 ALA A CA 1
ATOM 1437 C C . ALA A 1 175 ? 19.719 -18.531 -1.728 1 96.75 175 ALA A C 1
ATOM 1439 O O . ALA A 1 175 ? 19.359 -18.75 -2.889 1 96.75 175 ALA A O 1
ATOM 1440 N N . LYS A 1 176 ? 18.922 -18.094 -0.818 1 95.25 176 LYS A N 1
ATOM 1441 C CA . LYS A 1 176 ? 17.547 -17.766 -1.156 1 95.25 176 LYS A CA 1
ATOM 1442 C C . LYS A 1 176 ? 17.484 -16.641 -2.197 1 95.25 176 LYS A C 1
ATOM 1444 O O . LYS A 1 176 ? 16.672 -16.688 -3.123 1 95.25 176 LYS A O 1
ATOM 1449 N N . VAL A 1 177 ? 18.266 -15.617 -1.962 1 95.19 177 VAL A N 1
ATOM 1450 C CA . VAL A 1 177 ? 18.312 -14.5 -2.898 1 95.19 177 VAL A CA 1
ATOM 1451 C C . VAL A 1 177 ? 18.688 -15 -4.289 1 95.19 177 VAL A C 1
ATOM 1453 O O . VAL A 1 177 ? 18.062 -14.633 -5.281 1 95.19 177 VAL A O 1
ATOM 1456 N N . LYS A 1 178 ? 19.719 -15.836 -4.359 1 96.88 178 LYS A N 1
ATOM 1457 C CA . LYS A 1 178 ? 20.156 -16.406 -5.629 1 96.88 178 LYS A CA 1
ATOM 1458 C C . LYS A 1 178 ? 19.047 -17.234 -6.273 1 96.88 178 LYS A C 1
ATOM 1460 O O . LYS A 1 178 ? 18.797 -17.109 -7.477 1 96.88 178 LYS A O 1
ATOM 1465 N N . LEU A 1 179 ? 18.422 -18.047 -5.543 1 97 179 LEU A N 1
ATOM 1466 C CA . LEU A 1 179 ? 17.328 -18.891 -6.016 1 97 179 LEU A CA 1
ATOM 1467 C C . LEU A 1 179 ? 16.172 -18.047 -6.547 1 97 179 LEU A C 1
ATOM 1469 O O . LEU A 1 179 ? 15.68 -18.281 -7.648 1 97 179 LEU A O 1
ATOM 1473 N N . CYS A 1 180 ? 15.773 -17.047 -5.766 1 96.5 180 CYS A N 1
ATOM 1474 C CA . CYS A 1 180 ? 14.641 -16.203 -6.125 1 96.5 180 CYS A CA 1
ATOM 1475 C C . CYS A 1 180 ? 14.969 -15.344 -7.34 1 96.5 180 CYS A C 1
ATOM 1477 O O . CYS A 1 180 ? 14.094 -15.047 -8.156 1 96.5 180 CYS A O 1
ATOM 1479 N N . ASP A 1 181 ? 16.203 -14.969 -7.438 1 97.56 181 ASP A N 1
ATOM 1480 C CA . ASP A 1 181 ? 16.641 -14.273 -8.641 1 97.56 181 ASP A CA 1
ATOM 1481 C C . ASP A 1 181 ? 16.422 -15.133 -9.883 1 97.56 181 ASP A C 1
ATOM 1483 O O . ASP A 1 181 ? 15.953 -14.641 -10.914 1 97.56 181 ASP A O 1
ATOM 1487 N N . LYS A 1 182 ? 16.703 -16.438 -9.797 1 97.12 182 LYS A N 1
ATOM 1488 C CA . LYS A 1 182 ? 16.5 -17.375 -10.898 1 97.12 182 LYS A CA 1
ATOM 1489 C C . LYS A 1 182 ? 15.016 -17.531 -11.219 1 97.12 182 LYS A C 1
ATOM 1491 O O . LYS A 1 182 ? 14.633 -17.625 -12.391 1 97.12 182 LYS A O 1
ATOM 1496 N N . ILE A 1 183 ? 14.242 -17.578 -10.195 1 97.06 183 ILE A N 1
ATOM 1497 C CA . ILE A 1 183 ? 12.797 -17.656 -10.406 1 97.06 183 ILE A CA 1
ATOM 1498 C C . ILE A 1 183 ? 12.32 -16.438 -11.172 1 97.06 183 ILE A C 1
ATOM 1500 O O . ILE A 1 183 ? 11.578 -16.547 -12.148 1 97.06 183 ILE A O 1
ATOM 1504 N N . GLY A 1 184 ? 12.781 -15.273 -10.703 1 97.25 184 GLY A N 1
ATOM 1505 C CA . GLY A 1 184 ? 12.43 -14.031 -11.375 1 97.25 184 GLY A CA 1
ATOM 1506 C C . GLY A 1 184 ? 12.812 -14.016 -12.844 1 97.25 184 GLY A C 1
ATOM 1507 O O . GLY A 1 184 ? 12.062 -13.492 -13.68 1 97.25 184 GLY A O 1
ATOM 1508 N N . GLN A 1 185 ? 13.93 -14.594 -13.18 1 97.44 185 GLN A N 1
ATOM 1509 C CA . GLN A 1 185 ? 14.367 -14.656 -14.57 1 97.44 185 GLN A CA 1
ATOM 1510 C C . GLN A 1 185 ? 13.414 -15.5 -15.406 1 97.44 185 GLN A C 1
ATOM 1512 O O . GLN A 1 185 ? 13.117 -15.148 -16.547 1 97.44 185 GLN A O 1
ATOM 1517 N N . GLN A 1 186 ? 12.953 -16.609 -14.875 1 96.38 186 GLN A N 1
ATOM 1518 C CA . GLN A 1 186 ? 11.969 -17.422 -15.57 1 96.38 186 GLN A CA 1
ATOM 1519 C C . GLN A 1 186 ? 10.648 -16.672 -15.734 1 96.38 186 GLN A C 1
ATOM 1521 O O . GLN A 1 186 ? 10 -16.766 -16.781 1 96.38 186 GLN A O 1
ATOM 1526 N N . LEU A 1 187 ? 10.289 -15.898 -14.75 1 96.88 187 LEU A N 1
ATOM 1527 C CA . LEU A 1 187 ? 9.055 -15.125 -14.805 1 96.88 187 LEU A CA 1
ATOM 1528 C C . LEU A 1 187 ? 9.164 -14.008 -15.844 1 96.88 187 LEU A C 1
ATOM 1530 O O . LEU A 1 187 ? 8.172 -13.656 -16.484 1 96.88 187 LEU A O 1
ATOM 1534 N N . ALA A 1 188 ? 10.375 -13.43 -15.945 1 97.88 188 ALA A N 1
ATOM 1535 C CA . ALA A 1 188 ? 10.586 -12.422 -16.984 1 97.88 188 ALA A CA 1
ATOM 1536 C C . ALA A 1 188 ? 10.312 -12.992 -18.359 1 97.88 188 ALA A C 1
ATOM 1538 O O . ALA A 1 188 ? 9.719 -12.32 -19.219 1 97.88 188 ALA A O 1
ATOM 1539 N N . LEU A 1 189 ? 10.719 -14.25 -18.609 1 97.94 189 LEU A N 1
ATOM 1540 C CA . LEU A 1 189 ? 10.43 -14.922 -19.875 1 97.94 189 LEU A CA 1
ATOM 1541 C C . LEU A 1 189 ? 8.93 -15.125 -20.062 1 97.94 189 LEU A C 1
ATOM 1543 O O . LEU A 1 189 ? 8.391 -14.875 -21.141 1 97.94 189 LEU A O 1
ATOM 1547 N N . LEU A 1 190 ? 8.281 -15.539 -19.016 1 98.12 190 LEU A N 1
ATOM 1548 C CA . LEU A 1 190 ? 6.84 -15.75 -19.062 1 98.12 190 LEU A CA 1
ATOM 1549 C C . LEU A 1 190 ? 6.117 -14.445 -19.406 1 98.12 190 LEU A C 1
ATOM 1551 O O . LEU A 1 190 ? 5.254 -14.43 -20.281 1 98.12 190 LEU A O 1
ATOM 1555 N N . ARG A 1 191 ? 6.488 -13.406 -18.797 1 97.38 191 ARG A N 1
ATOM 1556 C CA . ARG A 1 191 ? 5.82 -12.109 -18.906 1 97.38 191 ARG A CA 1
ATOM 1557 C C . ARG A 1 191 ? 6.125 -11.438 -20.234 1 97.38 191 ARG A C 1
ATOM 1559 O O . ARG A 1 191 ? 5.453 -10.484 -20.625 1 97.38 191 ARG A O 1
ATOM 1566 N N . SER A 1 192 ? 7.141 -11.914 -20.938 1 97.38 192 SER A N 1
ATOM 1567 C CA . SER A 1 192 ? 7.492 -11.367 -22.25 1 97.38 192 SER A CA 1
ATOM 1568 C C . SER A 1 192 ? 6.574 -11.898 -23.328 1 97.38 192 SER A C 1
ATOM 1570 O O . SER A 1 192 ? 6.551 -11.375 -24.453 1 97.38 192 SER A O 1
ATOM 1572 N N . ILE A 1 193 ? 5.809 -12.938 -23.078 1 98 193 ILE A N 1
ATOM 1573 C CA . ILE A 1 193 ? 4.871 -13.484 -24.047 1 98 193 ILE A CA 1
ATOM 1574 C C . ILE A 1 193 ? 3.684 -12.539 -24.203 1 98 193 ILE A C 1
ATOM 1576 O O . ILE A 1 193 ? 2.971 -12.258 -23.25 1 98 193 ILE A O 1
ATOM 1580 N N . PRO A 1 194 ? 3.398 -12.07 -25.406 1 97.06 194 PRO A N 1
ATOM 1581 C CA . PRO A 1 194 ? 2.322 -11.094 -25.594 1 97.06 194 PRO A CA 1
ATOM 1582 C C . PRO A 1 194 ? 0.935 -11.703 -25.406 1 97.06 194 PRO A C 1
ATOM 1584 O O . PRO A 1 194 ? 0.734 -12.891 -25.703 1 97.06 194 PRO A O 1
ATOM 1587 N N . PRO A 1 195 ? 0.07 -10.906 -24.875 1 97.62 195 PRO A N 1
ATOM 1588 C CA . PRO A 1 195 ? -1.322 -11.359 -24.844 1 97.62 195 PRO A CA 1
ATOM 1589 C C . PRO A 1 195 ? -1.942 -11.43 -26.25 1 97.62 195 PRO A C 1
ATOM 1591 O O . PRO A 1 195 ? -1.395 -10.867 -27.203 1 97.62 195 PRO A O 1
ATOM 1594 N N . PRO A 1 196 ? -3.074 -12.172 -26.359 1 96.06 196 PRO A N 1
ATOM 1595 C CA . PRO A 1 196 ? -3.744 -12.219 -27.656 1 96.06 196 PRO A CA 1
ATOM 1596 C C . PRO A 1 196 ? -4.148 -10.836 -28.156 1 96.06 196 PRO A C 1
ATOM 1598 O O . PRO A 1 196 ? -4.121 -10.578 -29.375 1 96.06 196 PRO A O 1
ATOM 1601 N N . HIS A 1 197 ? -4.539 -9.938 -27.234 1 93.56 197 HIS A N 1
ATOM 1602 C CA . HIS A 1 197 ? -4.789 -8.523 -27.469 1 93.56 197 HIS A CA 1
ATOM 1603 C C . HIS A 1 197 ? -4.391 -7.672 -26.266 1 93.56 197 HIS A C 1
ATOM 1605 O O . HIS A 1 197 ? -4.371 -8.164 -25.141 1 93.56 197 HIS A O 1
ATOM 1611 N N . PRO A 1 198 ? -4.074 -6.496 -26.453 1 92.62 198 PRO A N 1
ATOM 1612 C CA . PRO A 1 198 ? -3.492 -5.672 -25.391 1 92.62 198 PRO A CA 1
ATOM 1613 C C . PRO A 1 198 ? -4.371 -5.613 -24.141 1 92.62 198 PRO A C 1
ATOM 1615 O O . PRO A 1 198 ? -3.859 -5.496 -23.031 1 92.62 198 PRO A O 1
ATOM 1618 N N . GLU A 1 199 ? -5.637 -5.555 -24.312 1 91.19 199 GLU A N 1
ATOM 1619 C CA . GLU A 1 199 ? -6.547 -5.516 -23.172 1 91.19 199 GLU A CA 1
ATOM 1620 C C . GLU A 1 199 ? -7.227 -6.863 -22.969 1 91.19 199 GLU A C 1
ATOM 1622 O O . GLU A 1 199 ? -8.445 -6.977 -23.094 1 91.19 199 GLU A O 1
ATOM 1627 N N . TYR A 1 200 ? -6.449 -7.855 -22.75 1 96.62 200 TYR A N 1
ATOM 1628 C CA . TYR A 1 200 ? -6.945 -9.211 -22.562 1 96.62 200 TYR A CA 1
ATOM 1629 C C . TYR A 1 200 ? -6.57 -9.742 -21.188 1 96.62 200 TYR A C 1
ATOM 1631 O O . TYR A 1 200 ? -5.391 -9.773 -20.828 1 96.62 200 TYR A O 1
ATOM 1639 N N . TYR A 1 201 ? -7.527 -10.156 -20.391 1 95.81 201 TYR A N 1
ATOM 1640 C CA . TYR A 1 201 ? -7.348 -10.844 -19.109 1 95.81 201 TYR A CA 1
ATOM 1641 C C . TYR A 1 201 ? -8.086 -12.172 -19.094 1 95.81 201 TYR A C 1
ATOM 1643 O O . TYR A 1 201 ? -9.32 -12.203 -19.016 1 95.81 201 TYR A O 1
ATOM 1651 N N . GLY A 1 202 ? -7.41 -13.211 -19.203 1 94.88 202 GLY A N 1
ATOM 1652 C CA . GLY A 1 202 ? -7.984 -14.539 -19.312 1 94.88 202 GLY A CA 1
ATOM 1653 C C . GLY A 1 202 ? -6.949 -15.617 -19.594 1 94.88 202 GLY A C 1
ATOM 1654 O O . GLY A 1 202 ? -5.75 -15.336 -19.625 1 94.88 202 GLY A O 1
ATOM 1655 N N . ARG A 1 203 ? -7.434 -16.844 -19.75 1 94.44 203 ARG A N 1
ATOM 1656 C CA . ARG A 1 203 ? -6.562 -18 -20 1 94.44 203 ARG A CA 1
ATOM 1657 C C . ARG A 1 203 ? -6.262 -18.141 -21.484 1 94.44 203 ARG A C 1
ATOM 1659 O O . ARG A 1 203 ? -6.793 -17.391 -22.297 1 94.44 203 ARG A O 1
ATOM 1666 N N . VAL A 1 204 ? -5.32 -19.016 -21.766 1 95.75 204 VAL A N 1
ATOM 1667 C CA . VAL A 1 204 ? -4.992 -19.312 -23.156 1 95.75 204 VAL A CA 1
ATOM 1668 C C . VAL A 1 204 ? -6.258 -19.719 -23.922 1 95.75 204 VAL A C 1
ATOM 1670 O O . VAL A 1 204 ? -7.207 -20.234 -23.328 1 95.75 204 VAL A O 1
ATOM 1673 N N . ASN A 1 205 ? -6.367 -19.328 -25.188 1 94 205 ASN A N 1
ATOM 1674 C CA . ASN A 1 205 ? -7.445 -19.703 -26.094 1 94 205 ASN A CA 1
ATOM 1675 C C . ASN A 1 205 ? -8.742 -18.969 -25.75 1 94 205 ASN A C 1
ATOM 1677 O O . ASN A 1 205 ? -9.828 -19.562 -25.844 1 94 205 ASN A O 1
ATOM 1681 N N . ASP A 1 206 ? -8.633 -17.812 -25.234 1 92.69 206 ASP A N 1
ATOM 1682 C CA . ASP A 1 206 ? -9.766 -16.938 -24.969 1 92.69 206 ASP A CA 1
ATOM 1683 C C . ASP A 1 206 ? -10.719 -17.562 -23.953 1 92.69 206 ASP A C 1
ATOM 1685 O O . ASP A 1 206 ? -11.922 -17.625 -24.188 1 92.69 206 ASP A O 1
ATOM 1689 N N . GLN A 1 207 ? -10.164 -18.047 -22.875 1 91.38 207 GLN A N 1
ATOM 1690 C CA . GLN A 1 207 ? -10.938 -18.734 -21.844 1 91.38 207 GLN A CA 1
ATOM 1691 C C . GLN A 1 207 ? -11.016 -17.906 -20.562 1 91.38 207 GLN A C 1
ATOM 1693 O O . GLN A 1 207 ? -10.203 -17 -20.344 1 91.38 207 GLN A O 1
ATOM 1698 N N . PRO A 1 208 ? -11.961 -18.203 -19.719 1 87.94 208 PRO A N 1
ATOM 1699 C CA . PRO A 1 208 ? -12.164 -17.438 -18.484 1 87.94 208 PRO A CA 1
ATOM 1700 C C . PRO A 1 208 ? -11.031 -17.641 -17.484 1 87.94 208 PRO A C 1
ATOM 1702 O O . PRO A 1 208 ? -10.25 -18.578 -17.609 1 87.94 208 PRO A O 1
ATOM 1705 N N . PHE A 1 209 ? -11.023 -16.703 -16.531 1 86.44 209 PHE A N 1
ATOM 1706 C CA . PHE A 1 209 ? -10.125 -16.844 -15.398 1 86.44 209 PHE A CA 1
ATOM 1707 C C . PHE A 1 209 ? -10.406 -18.141 -14.641 1 86.44 209 PHE A C 1
ATOM 1709 O O . PHE A 1 209 ? -11.555 -18.578 -14.57 1 86.44 209 PHE A O 1
ATOM 1716 N N . PRO A 1 210 ? -9.289 -18.734 -14.156 1 77.5 210 PRO A N 1
ATOM 1717 C CA . PRO A 1 210 ? -9.555 -19.844 -13.234 1 77.5 210 PRO A CA 1
ATOM 1718 C C . PRO A 1 210 ? -10.297 -19.391 -11.969 1 77.5 210 PRO A C 1
ATOM 1720 O O . PRO A 1 210 ? -10.32 -18.203 -11.656 1 77.5 210 PRO A O 1
ATOM 1723 N N . ARG A 1 211 ? -10.867 -20.25 -11.438 1 65.94 211 ARG A N 1
ATOM 1724 C CA . ARG A 1 211 ? -11.656 -19.938 -10.258 1 65.94 211 ARG A CA 1
ATOM 1725 C C . ARG A 1 211 ? -10.812 -19.203 -9.219 1 65.94 211 ARG A C 1
ATOM 1727 O O . ARG A 1 211 ? -9.664 -19.578 -8.961 1 65.94 211 ARG A O 1
ATOM 1734 N N . TRP A 1 212 ? -11.43 -18.094 -8.883 1 60.59 212 TRP A N 1
ATOM 1735 C CA . TRP A 1 212 ? -10.828 -17.328 -7.793 1 60.59 212 TRP A CA 1
ATOM 1736 C C . TRP A 1 212 ? -10.953 -18.078 -6.469 1 60.59 212 TRP A C 1
ATOM 1738 O O . TRP A 1 212 ? -11.203 -19.281 -6.453 1 60.59 212 TRP A O 1
ATOM 1748 N N . SER A 1 213 ? -10.984 -17.531 -5.242 1 57.19 213 SER A N 1
ATOM 1749 C CA . SER A 1 213 ? -11.023 -18.141 -3.914 1 57.19 213 SER A CA 1
ATOM 1750 C C . SER A 1 213 ? -12.203 -19.094 -3.775 1 57.19 213 SER A C 1
ATOM 1752 O O . SER A 1 213 ? -13.258 -18.891 -4.391 1 57.19 213 SER A O 1
ATOM 1754 N N . ARG A 1 214 ? -11.68 -20.203 -2.992 1 49.62 214 ARG A N 1
ATOM 1755 C CA . ARG A 1 214 ? -12.602 -21.266 -2.598 1 49.62 214 ARG A CA 1
ATOM 1756 C C . ARG A 1 214 ? -13.711 -20.719 -1.703 1 49.62 214 ARG A C 1
ATOM 1758 O O . ARG A 1 214 ? -13.469 -19.859 -0.86 1 49.62 214 ARG A O 1
ATOM 1765 N N . GLY A 1 215 ? -14.945 -20.891 -2.27 1 46.81 215 GLY A N 1
ATOM 1766 C CA . GLY A 1 215 ? -16.031 -20.641 -1.34 1 46.81 215 GLY A CA 1
ATOM 1767 C C . GLY A 1 215 ? -17.078 -19.688 -1.888 1 46.81 215 GLY A C 1
ATOM 1768 O O . GLY A 1 215 ? -18.109 -19.453 -1.251 1 46.81 215 GLY A O 1
ATOM 1769 N N . VAL A 1 216 ? -16.422 -18.828 -2.629 1 49.47 216 VAL A N 1
ATOM 1770 C CA . VAL A 1 216 ? -17.5 -17.984 -3.146 1 49.47 216 VAL A CA 1
ATOM 1771 C C . VAL A 1 216 ? -18.359 -18.797 -4.121 1 49.47 216 VAL A C 1
ATOM 1773 O O . VAL A 1 216 ? -17.844 -19.359 -5.086 1 49.47 216 VAL A O 1
ATOM 1776 N N . PRO A 1 217 ? -19.422 -19.266 -3.633 1 45.81 217 PRO A N 1
ATOM 1777 C CA . PRO A 1 217 ? -20.297 -19.984 -4.562 1 45.81 217 PRO A CA 1
ATOM 1778 C C . PRO A 1 217 ? -20.172 -19.484 -6 1 45.81 217 PRO A C 1
ATOM 1780 O O . PRO A 1 217 ? -19.969 -18.281 -6.223 1 45.81 217 PRO A O 1
ATOM 1783 N N . GLU A 1 218 ? -19.547 -20.391 -6.809 1 47.94 218 GLU A N 1
ATOM 1784 C CA . GLU A 1 218 ? -19.516 -20.047 -8.227 1 47.94 218 GLU A CA 1
ATOM 1785 C C . GLU A 1 218 ? -20.656 -19.094 -8.586 1 47.94 218 GLU A C 1
ATOM 1787 O O . GLU A 1 218 ? -21.812 -19.359 -8.25 1 47.94 218 GLU A O 1
ATOM 1792 N N . TYR A 1 219 ? -20.219 -17.859 -8.648 1 48 219 TYR A N 1
ATOM 1793 C CA . TYR A 1 219 ? -21.203 -16.984 -9.289 1 48 219 TYR A CA 1
ATOM 1794 C C . TYR A 1 219 ? -21.938 -17.719 -10.406 1 48 219 TYR A C 1
ATOM 1796 O O . TYR A 1 219 ? -21.312 -18.172 -11.367 1 48 219 TYR A O 1
ATOM 1804 N N . LYS A 1 220 ? -22.844 -18.672 -9.938 1 45.97 220 LYS A N 1
ATOM 1805 C CA . LYS A 1 220 ? -23.594 -19.547 -10.836 1 45.97 220 LYS A CA 1
ATOM 1806 C C . LYS A 1 220 ? -23.453 -19.094 -12.289 1 45.97 220 LYS A C 1
ATOM 1808 O O . LYS A 1 220 ? -23.297 -19.938 -13.188 1 45.97 220 LYS A O 1
ATOM 1813 N N . ASP A 1 221 ? -23.719 -17.812 -12.469 1 46.12 221 ASP A N 1
ATOM 1814 C CA . ASP A 1 221 ? -24.016 -17.438 -13.852 1 46.12 221 ASP A CA 1
ATOM 1815 C C . ASP A 1 221 ? -22.906 -16.562 -14.43 1 46.12 221 ASP A C 1
ATOM 1817 O O . ASP A 1 221 ? -22.953 -16.188 -15.602 1 46.12 221 ASP A O 1
ATOM 1821 N N . GLU A 1 222 ? -21.891 -16.125 -13.594 1 53.78 222 GLU A N 1
ATOM 1822 C CA . GLU A 1 222 ? -21.078 -15.102 -14.258 1 53.78 222 GLU A CA 1
ATOM 1823 C C . GLU A 1 222 ? -19.688 -15.625 -14.578 1 53.78 222 GLU A C 1
ATOM 1825 O O . GLU A 1 222 ? -19.047 -16.266 -13.742 1 53.78 222 GLU A O 1
ATOM 1830 N N . SER A 1 223 ? -19.516 -15.828 -15.844 1 59.69 223 SER A N 1
ATOM 1831 C CA . SER A 1 223 ? -18.219 -16.188 -16.391 1 59.69 223 SER A CA 1
ATOM 1832 C C . SER A 1 223 ? -17.109 -15.305 -15.836 1 59.69 223 SER A C 1
ATOM 1834 O O . SER A 1 223 ? -17.266 -14.078 -15.773 1 59.69 223 SER A O 1
ATOM 1836 N N . LEU A 1 224 ? -16.188 -15.883 -15.172 1 78.38 224 LEU A N 1
ATOM 1837 C CA . LEU A 1 224 ? -14.984 -15.195 -14.719 1 78.38 224 LEU A CA 1
ATOM 1838 C C . LEU A 1 224 ? -14.109 -14.797 -15.898 1 78.38 224 LEU A C 1
ATOM 1840 O O . LEU A 1 224 ? -12.906 -15.078 -15.914 1 78.38 224 LEU A O 1
ATOM 1844 N N . GLY A 1 225 ? -14.844 -14.133 -16.875 1 81.94 225 GLY A N 1
ATOM 1845 C CA . GLY A 1 225 ? -14.055 -13.688 -18 1 81.94 225 GLY A CA 1
ATOM 1846 C C . GLY A 1 225 ? -14.156 -14.617 -19.203 1 81.94 225 GLY A C 1
ATOM 1847 O O . GLY A 1 225 ? -15.102 -15.398 -19.312 1 81.94 225 GLY A O 1
ATOM 1848 N N . PRO A 1 226 ? -13.234 -14.477 -20.219 1 91.31 226 PRO A N 1
ATOM 1849 C CA . PRO A 1 226 ? -12.156 -13.484 -20.25 1 91.31 226 PRO A CA 1
ATOM 1850 C C . PRO A 1 226 ? -12.68 -12.047 -20.281 1 91.31 226 PRO A C 1
ATOM 1852 O O . PRO A 1 226 ? -13.797 -11.812 -20.75 1 91.31 226 PRO A O 1
ATOM 1855 N N . TYR A 1 227 ? -11.844 -11.172 -19.766 1 93.88 227 TYR A N 1
ATOM 1856 C CA . TYR A 1 227 ? -12.156 -9.75 -19.781 1 93.88 227 TYR A CA 1
ATOM 1857 C C . TYR A 1 227 ? -11.359 -9.031 -20.875 1 93.88 227 TYR A C 1
ATOM 1859 O O . TYR A 1 227 ? -10.18 -9.32 -21.062 1 93.88 227 TYR A O 1
ATOM 1867 N N . HIS A 1 228 ? -12 -8.039 -21.531 1 94.31 228 HIS A 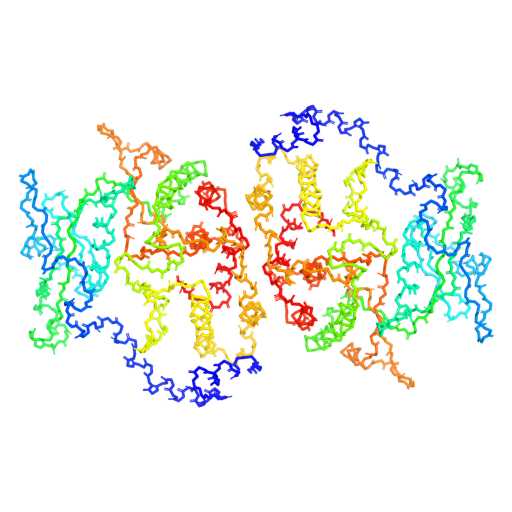N 1
ATOM 1868 C CA . HIS A 1 228 ? -11.352 -7.348 -22.641 1 94.31 228 HIS A CA 1
ATOM 1869 C C . HIS A 1 228 ? -11.117 -5.879 -22.312 1 94.31 228 HIS A C 1
ATOM 1871 O O . HIS A 1 228 ? -10.656 -5.113 -23.156 1 94.31 228 HIS A O 1
ATOM 1877 N N . THR A 1 229 ? -11.484 -5.504 -21.172 1 94.5 229 THR A N 1
ATOM 1878 C CA . THR A 1 229 ? -11.086 -4.219 -20.609 1 94.5 229 THR A CA 1
ATOM 1879 C C . THR A 1 229 ? -10.664 -4.371 -19.141 1 94.5 229 THR A C 1
ATOM 1881 O O . THR A 1 229 ? -11.141 -5.27 -18.453 1 94.5 229 THR A O 1
ATOM 1884 N N . TYR A 1 230 ? -9.82 -3.496 -18.75 1 95.38 230 TYR A N 1
ATOM 1885 C CA . TYR A 1 230 ? -9.375 -3.504 -17.359 1 95.38 230 TYR A CA 1
ATOM 1886 C C . TYR A 1 230 ? -10.539 -3.207 -16.422 1 95.38 230 TYR A C 1
ATOM 1888 O O . TYR A 1 230 ? -10.617 -3.77 -15.328 1 95.38 230 TYR A O 1
ATOM 1896 N N . GLU A 1 231 ? -11.445 -2.371 -16.875 1 94.69 231 GLU A N 1
ATOM 1897 C CA . GLU A 1 231 ? -12.609 -2.006 -16.078 1 94.69 231 GLU A CA 1
ATOM 1898 C C . GLU A 1 231 ? -13.5 -3.217 -15.805 1 94.69 231 GLU A C 1
ATOM 1900 O O . GLU A 1 231 ? -13.992 -3.393 -14.688 1 94.69 231 GLU A O 1
ATOM 1905 N N . ASP A 1 232 ? -13.672 -4.02 -16.812 1 92.5 232 ASP A N 1
ATOM 1906 C CA . ASP A 1 232 ? -14.445 -5.242 -16.641 1 92.5 232 ASP A CA 1
ATOM 1907 C C . ASP A 1 232 ? -13.789 -6.16 -15.609 1 92.5 232 ASP A C 1
ATOM 1909 O O . ASP A 1 232 ? -14.477 -6.738 -14.766 1 92.5 232 ASP A O 1
ATOM 1913 N N . TYR A 1 233 ? -12.555 -6.285 -15.719 1 93.06 233 TYR A N 1
ATOM 1914 C CA . TYR A 1 233 ? -11.789 -7.086 -14.766 1 93.06 233 TYR A CA 1
ATOM 1915 C C . TYR A 1 233 ? -11.953 -6.555 -13.344 1 93.06 233 TYR A C 1
ATOM 1917 O O . TYR A 1 233 ? -12.211 -7.324 -12.414 1 93.06 233 TYR A O 1
ATOM 1925 N N . LEU A 1 234 ? -11.867 -5.258 -13.188 1 94.25 234 LEU A N 1
ATOM 1926 C CA . LEU A 1 234 ? -11.953 -4.641 -11.875 1 94.25 234 LEU A CA 1
ATOM 1927 C C . LEU A 1 234 ? -13.344 -4.805 -11.281 1 94.25 234 LEU A C 1
ATOM 1929 O O . LEU A 1 234 ? -13.492 -4.98 -10.07 1 94.25 234 LEU A O 1
ATOM 1933 N N . ASP A 1 235 ? -14.336 -4.648 -12.125 1 92.81 235 ASP A N 1
ATOM 1934 C CA . ASP A 1 235 ? -15.711 -4.789 -11.656 1 92.81 235 ASP A CA 1
ATOM 1935 C C . ASP A 1 235 ? -15.938 -6.16 -11.016 1 92.81 235 ASP A C 1
ATOM 1937 O O . ASP A 1 235 ? -16.516 -6.262 -9.938 1 92.81 235 ASP A O 1
ATOM 1941 N N . VAL A 1 236 ? -15.438 -7.172 -11.664 1 89.5 236 VAL A N 1
ATOM 1942 C CA . VAL A 1 236 ? -15.641 -8.539 -11.18 1 89.5 236 VAL A CA 1
ATOM 1943 C C . VAL A 1 236 ? -14.766 -8.781 -9.953 1 89.5 236 VAL A C 1
ATOM 1945 O O . VAL A 1 236 ? -15.188 -9.438 -9 1 89.5 236 VAL A O 1
ATOM 1948 N N . ALA A 1 237 ? -13.523 -8.312 -10.008 1 91.38 237 ALA A N 1
ATOM 1949 C CA . ALA A 1 237 ? -12.641 -8.438 -8.844 1 91.38 237 ALA A CA 1
ATOM 1950 C C . ALA A 1 237 ? -13.266 -7.793 -7.613 1 91.38 237 ALA A C 1
ATOM 1952 O O . ALA A 1 237 ? -13.234 -8.367 -6.52 1 91.38 237 ALA A O 1
ATOM 1953 N N . LYS A 1 238 ? -13.797 -6.578 -7.828 1 93.25 238 LYS A N 1
ATOM 1954 C CA . LYS A 1 238 ? -14.461 -5.887 -6.727 1 93.25 238 LYS A CA 1
ATOM 1955 C C . LYS A 1 238 ? -15.602 -6.723 -6.16 1 93.25 238 LYS A C 1
ATOM 1957 O O . LYS A 1 238 ? -15.703 -6.914 -4.945 1 93.25 238 LYS A O 1
ATOM 1962 N N . LYS A 1 239 ? -16.438 -7.141 -7.055 1 89.5 239 LYS A N 1
ATOM 1963 C CA . LYS A 1 239 ? -17.578 -7.965 -6.652 1 89.5 239 LYS A CA 1
ATOM 1964 C C . LYS A 1 239 ? -17.109 -9.188 -5.859 1 89.5 239 LYS A C 1
ATOM 1966 O O . LYS A 1 239 ? -17.703 -9.523 -4.836 1 89.5 239 LYS A O 1
ATOM 1971 N N . HIS A 1 240 ? -16.078 -9.789 -6.301 1 87.25 240 HIS A N 1
ATOM 1972 C CA . HIS A 1 240 ? -15.523 -10.961 -5.648 1 87.25 240 HIS A CA 1
ATOM 1973 C C . HIS A 1 240 ? -15.086 -10.648 -4.219 1 87.25 240 HIS A C 1
ATOM 1975 O O . HIS A 1 240 ? -15.461 -11.359 -3.281 1 87.25 240 HIS A O 1
ATOM 1981 N N . PHE A 1 241 ? -14.352 -9.641 -4.027 1 90.31 241 PHE A N 1
ATOM 1982 C CA . PHE A 1 241 ? -13.859 -9.289 -2.699 1 90.31 241 PHE A CA 1
ATOM 1983 C C . PHE A 1 241 ? -15 -8.867 -1.79 1 90.31 241 PHE A C 1
ATOM 1985 O O . PHE A 1 241 ? -14.977 -9.117 -0.584 1 90.31 241 PHE A O 1
ATOM 1992 N N . GLU A 1 242 ? -16 -8.18 -2.375 1 90.06 242 GLU A N 1
ATOM 1993 C CA . GLU A 1 242 ? -17.172 -7.789 -1.59 1 90.06 242 GLU A CA 1
ATOM 1994 C C . GLU A 1 242 ? -17.906 -9.016 -1.039 1 90.06 242 GLU A C 1
ATOM 1996 O O . GLU A 1 242 ? -18.266 -9.047 0.137 1 90.06 242 GLU A O 1
ATOM 2001 N N . ILE A 1 243 ? -18 -9.953 -1.869 1 84.88 243 ILE A N 1
ATOM 2002 C CA . ILE A 1 243 ? -18.688 -11.18 -1.478 1 84.88 243 ILE A CA 1
ATOM 2003 C C . ILE A 1 243 ? -17.875 -11.922 -0.425 1 84.88 243 ILE A C 1
ATOM 2005 O O . ILE A 1 243 ? -18.422 -12.406 0.569 1 84.88 243 ILE A O 1
ATOM 2009 N N . ILE A 1 244 ? -16.625 -12 -0.626 1 84.44 244 ILE A N 1
ATOM 2010 C CA . ILE A 1 244 ? -15.734 -12.664 0.317 1 84.44 244 ILE A CA 1
ATOM 2011 C C . ILE A 1 244 ? -15.828 -11.984 1.682 1 84.44 244 ILE A C 1
ATOM 2013 O O . ILE A 1 244 ? -15.852 -12.656 2.717 1 84.44 244 ILE A O 1
ATOM 2017 N N . LEU A 1 245 ? -15.836 -10.727 1.636 1 86.25 245 LEU A N 1
ATOM 2018 C CA . LEU A 1 245 ? -15.922 -9.984 2.891 1 86.25 245 LEU A CA 1
ATOM 2019 C C . LEU A 1 245 ? -17.219 -10.32 3.633 1 86.25 245 LEU A C 1
ATOM 2021 O O . LEU A 1 245 ? -17.188 -10.57 4.84 1 86.25 245 LEU A O 1
ATOM 2025 N N . VAL A 1 246 ? -18.328 -10.305 2.928 1 82.94 246 VAL A N 1
ATOM 2026 C CA . VAL A 1 246 ? -19.609 -10.609 3.529 1 82.94 246 VAL A CA 1
ATOM 2027 C C . VAL A 1 246 ? -19.594 -12.023 4.098 1 82.94 246 VAL A C 1
ATOM 2029 O O . VAL A 1 246 ? -20.047 -12.258 5.223 1 82.94 246 VAL A O 1
ATOM 2032 N N . ASP A 1 247 ? -19.031 -12.93 3.359 1 78.31 247 ASP A N 1
ATOM 2033 C CA . ASP A 1 247 ? -18.953 -14.32 3.789 1 78.31 247 ASP A CA 1
ATOM 2034 C C . ASP A 1 247 ? -18.109 -14.461 5.047 1 78.31 247 ASP A C 1
ATOM 2036 O O . ASP A 1 247 ? -18.469 -15.188 5.977 1 78.31 247 ASP A O 1
ATOM 2040 N N . LYS A 1 248 ? -17.078 -13.891 4.996 1 78.12 248 LYS A N 1
ATOM 2041 C CA . LYS A 1 248 ? -16.188 -13.914 6.156 1 78.12 248 LYS A CA 1
ATOM 2042 C C . LYS A 1 248 ? -16.875 -13.359 7.395 1 78.12 248 LYS A C 1
ATOM 2044 O O . LYS A 1 248 ? -16.734 -13.914 8.492 1 78.12 248 LYS A O 1
ATOM 2049 N N . MET A 1 249 ? -17.516 -12.297 7.215 1 76.81 249 MET A N 1
ATOM 2050 C CA . MET A 1 249 ? -18.203 -11.656 8.336 1 76.81 249 MET A CA 1
ATOM 2051 C C . MET A 1 249 ? -19.312 -12.555 8.867 1 76.81 249 MET A C 1
ATOM 2053 O O . MET A 1 249 ? -19.594 -12.547 10.07 1 76.81 249 MET A O 1
ATOM 2057 N N . PHE A 1 250 ? -19.812 -13.258 8.039 1 71.75 250 PHE A N 1
ATOM 2058 C CA . PHE A 1 250 ? -20.891 -14.156 8.422 1 71.75 250 PHE A CA 1
ATOM 2059 C C . PHE A 1 250 ? -20.344 -15.359 9.188 1 71.75 250 PHE A C 1
ATOM 2061 O O . PHE A 1 250 ? -20.906 -15.758 10.203 1 71.75 250 PHE A O 1
ATOM 2068 N N . TRP A 1 251 ? -19.312 -15.984 8.664 1 68.06 251 TRP A N 1
ATOM 2069 C CA . TRP A 1 251 ? -18.812 -17.219 9.234 1 68.06 251 TRP A CA 1
ATOM 2070 C C . TRP A 1 251 ? -17.984 -16.953 10.484 1 68.06 251 TRP A C 1
ATOM 2072 O O . TRP A 1 251 ? -17.891 -17.812 11.375 1 68.06 251 TRP A O 1
ATOM 2082 N N . LYS A 1 252 ? -17.047 -16.078 10.438 1 60.5 252 LYS A N 1
ATOM 2083 C CA . LYS A 1 252 ? -16.219 -15.852 11.609 1 60.5 252 LYS A CA 1
ATOM 2084 C C . LYS A 1 252 ? -17.062 -15.484 12.82 1 60.5 252 LYS A C 1
ATOM 2086 O O . LYS A 1 252 ? -16.625 -15.664 13.961 1 60.5 252 LYS A O 1
ATOM 2091 N N . GLY A 1 253 ? -18.062 -16.219 13.07 1 50.59 253 GLY A N 1
ATOM 2092 C CA . GLY A 1 253 ? -18.891 -16.391 14.258 1 50.59 253 GLY A CA 1
ATOM 2093 C C . GLY A 1 253 ? -18.922 -15.156 15.133 1 50.59 253 GLY A C 1
ATOM 2094 O O . GLY A 1 253 ? -19.5 -15.18 16.219 1 50.59 253 GLY A O 1
ATOM 2095 N N . GLU A 1 254 ? -17.891 -14.219 15.156 1 48.72 254 GLU A N 1
ATOM 2096 C CA . GLU A 1 254 ? -17.875 -13.477 16.406 1 48.72 254 GLU A CA 1
ATOM 2097 C C . GLU A 1 254 ? -19.125 -12.609 16.562 1 48.72 254 GLU A C 1
ATOM 2099 O O . GLU A 1 254 ? -19.656 -12.102 15.57 1 48.72 254 GLU A O 1
ATOM 2104 N N . GLU A 1 255 ? -19.688 -12.781 17.547 1 49.84 255 GLU A N 1
ATOM 2105 C CA . GLU A 1 255 ? -20.781 -12 18.141 1 49.84 255 GLU A CA 1
ATOM 2106 C C . GLU A 1 255 ? -20.703 -10.539 17.719 1 49.84 255 GLU A C 1
ATOM 2108 O O . GLU A 1 255 ? -21.719 -9.859 17.625 1 49.84 255 GLU A O 1
ATOM 2113 N N . ASN A 1 256 ? -19.406 -10.047 17.547 1 53.03 256 ASN A N 1
ATOM 2114 C CA . ASN A 1 256 ? -19.406 -8.609 17.281 1 53.03 256 ASN A CA 1
ATOM 2115 C C . ASN A 1 256 ? -18.906 -8.297 15.883 1 53.03 256 ASN A C 1
ATOM 2117 O O . ASN A 1 256 ? -17.734 -7.953 15.688 1 53.03 256 ASN A O 1
ATOM 2121 N N . TRP A 1 257 ? -19.672 -8.727 14.859 1 52.25 257 TRP A N 1
ATOM 2122 C CA . TRP A 1 257 ? -19.5 -8.492 13.43 1 52.25 257 TRP A CA 1
ATOM 2123 C C . TRP A 1 257 ? -18.906 -7.109 13.172 1 52.25 257 TRP A C 1
ATOM 2125 O O . TRP A 1 257 ? -18.078 -6.941 12.273 1 52.25 257 TRP A O 1
ATOM 2135 N N . GLU A 1 258 ? -19.469 -6.184 13.773 1 52.69 258 GLU A N 1
ATOM 2136 C CA . GLU A 1 258 ? -19 -4.809 13.602 1 52.69 258 GLU A CA 1
ATOM 2137 C C . GLU A 1 258 ? -17.531 -4.672 13.992 1 52.69 258 GLU A C 1
ATOM 2139 O O . GLU A 1 258 ? -16.781 -3.947 13.336 1 52.69 258 GLU A O 1
ATOM 2144 N N . ALA A 1 259 ? -17.266 -5.551 15 1 54.88 259 ALA A N 1
ATOM 2145 C CA . ALA A 1 259 ? -15.922 -5.441 15.539 1 54.88 259 ALA A CA 1
ATOM 2146 C C . ALA A 1 259 ? -14.914 -6.152 14.633 1 54.88 259 ALA A C 1
ATOM 2148 O O . ALA A 1 259 ? -13.711 -5.859 14.68 1 54.88 259 ALA A O 1
ATOM 2149 N N . SER A 1 260 ? -15.523 -6.906 13.586 1 62.16 260 SER A N 1
ATOM 2150 C CA . SER A 1 260 ? -14.602 -7.801 12.898 1 62.16 260 SER A CA 1
ATOM 2151 C C . SER A 1 260 ? -14.133 -7.195 11.578 1 62.16 260 SER A C 1
ATOM 2153 O O . SER A 1 260 ? -13.109 -7.609 11.023 1 62.16 260 SER A O 1
ATOM 2155 N N . MET A 1 261 ? -14.914 -6.133 11.117 1 76.88 261 MET A N 1
ATOM 2156 C CA . MET A 1 261 ? -14.445 -5.613 9.844 1 76.88 261 MET A CA 1
ATOM 2157 C C . MET A 1 261 ? -13.336 -4.586 10.047 1 76.88 261 MET A C 1
ATOM 2159 O O . MET A 1 261 ? -13.523 -3.592 10.75 1 76.88 261 MET A O 1
ATOM 2163 N N . SER A 1 262 ? -12.289 -4.828 9.469 1 83.56 262 SER A N 1
ATOM 2164 C CA . SER A 1 262 ? -11.188 -3.873 9.539 1 83.56 262 SER A CA 1
ATOM 2165 C C . SER A 1 262 ? -11.508 -2.594 8.781 1 83.56 262 SER A C 1
ATOM 2167 O O . SER A 1 262 ? -12.094 -2.641 7.691 1 83.56 262 SER A O 1
ATOM 2169 N N . PRO A 1 263 ? -11.297 -1.424 9.383 1 89.44 263 PRO A N 1
ATOM 2170 C CA . PRO A 1 263 ? -11.492 -0.17 8.648 1 89.44 263 PRO A CA 1
ATOM 2171 C C . PRO A 1 263 ? -10.711 -0.121 7.344 1 89.44 263 PRO A C 1
ATOM 2173 O O . PRO A 1 263 ? -11.133 0.532 6.387 1 89.44 263 PRO A O 1
ATOM 2176 N N . GLU A 1 264 ? -9.648 -0.909 7.258 1 90.31 264 GLU A N 1
ATOM 2177 C CA . GLU A 1 264 ? -8.883 -0.995 6.016 1 90.31 264 GLU A CA 1
ATOM 2178 C C . GLU A 1 264 ? -9.703 -1.645 4.906 1 90.31 264 GLU A C 1
ATOM 2180 O O . GLU A 1 264 ? -9.688 -1.183 3.764 1 90.31 264 GLU A O 1
ATOM 2185 N N . ALA A 1 265 ? -10.367 -2.727 5.316 1 91.06 265 ALA A N 1
ATOM 2186 C CA . ALA A 1 265 ? -11.195 -3.42 4.332 1 91.06 265 ALA A CA 1
ATOM 2187 C C . ALA A 1 265 ? -12.273 -2.496 3.777 1 91.06 265 ALA A C 1
ATOM 2189 O O . ALA A 1 265 ? -12.523 -2.48 2.57 1 91.06 265 ALA A O 1
ATOM 2190 N N . GLU A 1 266 ? -12.898 -1.72 4.648 1 92.19 266 GLU A N 1
ATOM 2191 C CA . GLU A 1 266 ? -13.922 -0.771 4.23 1 92.19 266 GLU A CA 1
ATOM 2192 C C . GLU A 1 266 ? -13.336 0.308 3.32 1 92.19 266 GLU A C 1
ATOM 2194 O O . GLU A 1 266 ? -13.93 0.652 2.295 1 92.19 266 GLU A O 1
ATOM 2199 N N . CYS A 1 267 ? -12.203 0.875 3.703 1 93.75 267 CYS A N 1
ATOM 2200 C CA . CYS A 1 267 ? -11.539 1.906 2.916 1 93.75 267 CYS A CA 1
ATOM 2201 C C . CYS A 1 267 ? -11.148 1.378 1.54 1 93.75 267 CYS A C 1
ATOM 2203 O O . CYS A 1 267 ? -11.43 2.018 0.523 1 93.75 267 CYS A O 1
ATOM 2205 N N . ILE A 1 268 ? -10.586 0.193 1.5 1 93.75 268 ILE A N 1
ATOM 2206 C CA . ILE A 1 268 ? -10.078 -0.397 0.267 1 93.75 268 ILE A CA 1
ATOM 2207 C C . ILE A 1 268 ? -11.242 -0.74 -0.66 1 93.75 268 ILE A C 1
ATOM 2209 O O . ILE A 1 268 ? -11.25 -0.345 -1.828 1 93.75 268 ILE A O 1
ATOM 2213 N N . LEU A 1 269 ? -12.25 -1.404 -0.159 1 94.06 269 LEU A N 1
ATOM 2214 C CA . LEU A 1 269 ? -13.367 -1.844 -0.988 1 94.06 269 LEU A CA 1
ATOM 2215 C C . LEU A 1 269 ? -14.258 -0.665 -1.374 1 94.06 269 LEU A C 1
ATOM 2217 O O . LEU A 1 269 ? -14.789 -0.622 -2.484 1 94.06 269 LEU A O 1
ATOM 2221 N N . GLY A 1 270 ? -14.414 0.248 -0.42 1 94.38 270 GLY A N 1
ATOM 2222 C CA . GLY A 1 270 ? -15.227 1.423 -0.69 1 94.38 270 GLY A CA 1
ATOM 2223 C C . GLY A 1 270 ? -14.641 2.3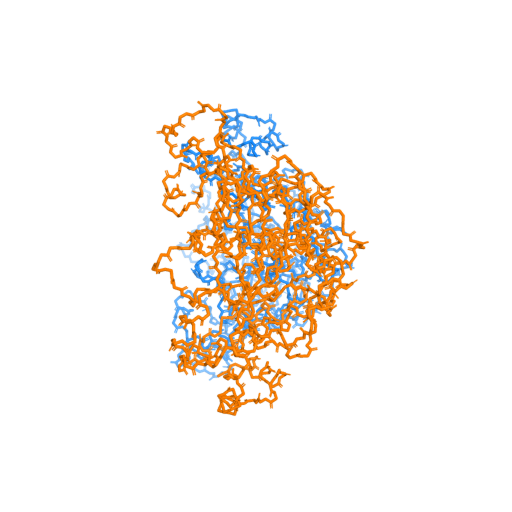2 -1.764 1 94.38 270 GLY A C 1
ATOM 2224 O O . GLY A 1 270 ? -15.352 3.156 -2.332 1 94.38 270 GLY A O 1
ATOM 2225 N N . ASN A 1 271 ? -13.367 2.199 -1.977 1 96.12 271 ASN A N 1
ATOM 2226 C CA . ASN A 1 271 ? -12.656 2.973 -2.986 1 96.12 271 ASN A CA 1
ATOM 2227 C C . ASN A 1 271 ? -11.891 2.066 -3.951 1 96.12 271 ASN A C 1
ATOM 2229 O O . ASN A 1 271 ? -10.797 2.41 -4.398 1 96.12 271 ASN A O 1
ATOM 2233 N N . PHE A 1 272 ? -12.445 0.909 -4.293 1 96.38 272 PHE A N 1
ATOM 2234 C CA . PHE A 1 272 ? -11.766 -0.191 -4.969 1 96.38 272 PHE A CA 1
ATOM 2235 C C . PHE A 1 272 ? -11.227 0.256 -6.324 1 96.38 272 PHE A C 1
ATOM 2237 O O . PHE A 1 272 ? -10.047 0.079 -6.613 1 96.38 272 PHE A O 1
ATOM 2244 N N . HIS A 1 273 ? -12 0.913 -7.172 1 95.56 273 HIS A N 1
ATOM 2245 C CA . HIS A 1 273 ? -11.586 1.333 -8.508 1 95.56 273 HIS A CA 1
ATOM 2246 C C . HIS A 1 273 ? -10.492 2.395 -8.43 1 95.56 273 HIS A C 1
ATOM 2248 O O . HIS A 1 273 ? -9.516 2.342 -9.18 1 95.56 273 HIS A O 1
ATOM 2254 N N . ASN A 1 274 ? -10.625 3.33 -7.508 1 94.5 274 ASN A N 1
ATOM 2255 C CA . ASN A 1 274 ? -9.578 4.336 -7.328 1 94.5 274 ASN A CA 1
ATOM 2256 C C . ASN A 1 274 ? -8.242 3.695 -6.984 1 94.5 274 ASN A C 1
ATOM 2258 O O . ASN A 1 274 ? -7.203 4.098 -7.512 1 94.5 274 ASN A O 1
ATOM 2262 N N . ASN A 1 275 ? -8.359 2.688 -6.172 1 94.62 275 ASN A N 1
ATOM 2263 C CA . ASN A 1 275 ? -7.148 2.074 -5.629 1 94.62 275 ASN A CA 1
ATOM 2264 C C . ASN A 1 275 ? -6.438 1.218 -6.676 1 94.62 275 ASN A C 1
ATOM 2266 O O . ASN A 1 275 ? -5.211 1.089 -6.645 1 94.62 275 ASN A O 1
ATOM 2270 N N . PHE A 1 276 ? -7.152 0.675 -7.605 1 95.5 276 PHE A N 1
ATOM 2271 C CA . PHE A 1 276 ? -6.539 -0.26 -8.547 1 95.5 276 PHE A CA 1
ATOM 2272 C C . PHE A 1 276 ? -6.379 0.38 -9.914 1 95.5 276 PHE A C 1
ATOM 2274 O O . PHE A 1 276 ? -5.734 -0.19 -10.805 1 95.5 276 PHE A O 1
ATOM 2281 N N . ARG A 1 277 ? -6.859 1.544 -10.078 1 92.94 277 ARG A N 1
ATOM 2282 C CA . ARG A 1 277 ? -6.59 2.26 -11.32 1 92.94 277 ARG A CA 1
ATOM 2283 C C . ARG A 1 277 ? -5.113 2.623 -11.43 1 92.94 277 ARG A C 1
ATOM 2285 O O . ARG A 1 277 ? -4.457 2.896 -10.422 1 92.94 277 ARG A O 1
ATOM 2292 N N . GLY A 1 278 ? -4.598 2.582 -12.609 1 89.19 278 GLY A N 1
ATOM 2293 C CA . GLY A 1 278 ? -3.199 2.891 -12.867 1 89.19 278 GLY A CA 1
ATOM 2294 C C . GLY A 1 278 ? -2.924 3.244 -14.32 1 89.19 278 GLY A C 1
ATOM 2295 O O . GLY A 1 278 ? -3.816 3.158 -15.164 1 89.19 278 GLY A O 1
ATOM 2296 N N . PRO A 1 279 ? -1.709 3.723 -14.508 1 90.06 279 PRO A N 1
ATOM 2297 C CA . PRO A 1 279 ? -1.338 4.02 -15.898 1 90.06 279 PRO A CA 1
ATOM 2298 C C . PRO A 1 279 ? -1.341 2.777 -16.781 1 90.06 279 PRO A C 1
ATOM 2300 O O . PRO A 1 279 ? -1.524 1.661 -16.297 1 90.06 279 PRO A O 1
ATOM 2303 N N . GLY A 1 280 ? -1.191 2.998 -18.078 1 89.81 280 GLY A N 1
ATOM 2304 C CA . GLY A 1 280 ? -1.306 1.936 -19.062 1 89.81 280 GLY A CA 1
ATOM 2305 C C . GLY A 1 280 ? -0.371 0.771 -18.797 1 89.81 280 GLY A C 1
ATOM 2306 O O . GLY A 1 280 ? -0.761 -0.39 -18.938 1 89.81 280 GLY A O 1
ATOM 2307 N N . ASP A 1 281 ? 0.868 1.016 -18.422 1 93.44 281 ASP A N 1
ATOM 2308 C CA . ASP A 1 281 ? 1.836 -0.057 -18.203 1 93.44 281 ASP A CA 1
ATOM 2309 C C . ASP A 1 281 ? 1.568 -0.792 -16.891 1 93.44 281 ASP A C 1
ATOM 2311 O O . ASP A 1 281 ? 1.963 -1.949 -16.734 1 93.44 281 ASP A O 1
ATOM 2315 N N . CYS A 1 282 ? 0.895 -0.163 -15.945 1 93.25 282 CYS A N 1
ATOM 2316 C CA . CYS A 1 282 ? 0.506 -0.768 -14.68 1 93.25 282 CYS A CA 1
ATOM 2317 C C . CYS A 1 282 ? -0.558 -1.839 -14.891 1 93.25 282 CYS A C 1
ATOM 2319 O O . CYS A 1 282 ? -0.531 -2.883 -14.234 1 93.25 282 CYS A O 1
ATOM 2321 N N . ILE A 1 283 ? -1.467 -1.552 -15.781 1 94.62 283 ILE A N 1
ATOM 2322 C CA . ILE A 1 283 ? -2.621 -2.428 -15.945 1 94.62 283 ILE A CA 1
ATOM 2323 C C . ILE A 1 283 ? -2.439 -3.299 -17.188 1 94.62 283 ILE A C 1
ATOM 2325 O O . ILE A 1 283 ? -3.352 -4.031 -17.578 1 94.62 283 ILE A O 1
ATOM 2329 N N . ARG A 1 284 ? -1.258 -3.262 -17.719 1 95.56 284 ARG A N 1
ATOM 2330 C CA . ARG A 1 284 ? -0.967 -4.062 -18.906 1 95.56 284 ARG A CA 1
ATOM 2331 C C . ARG A 1 284 ? -1.182 -5.547 -18.641 1 95.56 284 ARG A C 1
ATOM 2333 O O . ARG A 1 284 ? -0.886 -6.027 -17.531 1 95.56 284 ARG A O 1
ATOM 2340 N N . SER A 1 285 ? -1.691 -6.219 -19.656 1 96.94 285 SER A N 1
ATOM 2341 C CA . SER A 1 285 ? -1.906 -7.66 -19.578 1 96.94 285 SER A CA 1
ATOM 2342 C C . SER A 1 285 ? -0.587 -8.422 -19.656 1 96.94 285 SER A C 1
ATOM 2344 O O . SER A 1 285 ? 0.141 -8.305 -20.656 1 96.94 285 SER A O 1
ATOM 2346 N N . THR A 1 286 ? -0.273 -9.156 -18.641 1 97.62 286 THR A N 1
ATOM 2347 C CA . THR A 1 286 ? 0.959 -9.938 -18.578 1 97.62 286 THR A CA 1
ATOM 2348 C C . THR A 1 286 ? 0.666 -11.383 -18.188 1 97.62 286 THR A C 1
ATOM 2350 O O . THR A 1 286 ? -0.185 -11.641 -17.344 1 97.62 286 THR A O 1
ATOM 2353 N N . LEU A 1 287 ? 1.319 -12.281 -18.906 1 97.88 287 LEU A N 1
ATOM 2354 C CA . LEU A 1 287 ? 1.135 -13.68 -18.547 1 97.88 287 LEU A CA 1
ATOM 2355 C C . LEU A 1 287 ? 1.713 -13.977 -17.172 1 97.88 287 LEU A C 1
ATOM 2357 O O . LEU A 1 287 ? 2.854 -13.609 -16.875 1 97.88 287 LEU A O 1
ATOM 2361 N N . THR A 1 288 ? 0.929 -14.57 -16.281 1 96.81 288 THR A N 1
ATOM 2362 C CA . THR A 1 288 ? 1.184 -14.711 -14.852 1 96.81 288 THR A CA 1
ATOM 2363 C C . THR A 1 288 ? 0.977 -16.156 -14.406 1 96.81 288 THR A C 1
ATOM 2365 O O . THR A 1 288 ? 0.01 -16.797 -14.812 1 96.81 288 THR A O 1
ATOM 2368 N N . HIS A 1 289 ? 1.908 -16.688 -13.586 1 96.06 289 HIS A N 1
ATOM 2369 C CA . HIS A 1 289 ? 1.795 -18.047 -13.055 1 96.06 289 HIS A CA 1
ATOM 2370 C C . HIS A 1 289 ? 0.702 -18.125 -11.992 1 96.06 289 HIS A C 1
ATOM 2372 O O . HIS A 1 289 ? -0.059 -19.094 -11.953 1 96.06 289 HIS A O 1
ATOM 2378 N N . ARG A 1 290 ? 0.591 -17.094 -11.078 1 92.31 290 ARG A N 1
ATOM 2379 C CA . ARG A 1 290 ? -0.425 -16.812 -10.07 1 92.31 290 ARG A CA 1
ATOM 2380 C C . ARG A 1 290 ? -0.199 -17.656 -8.82 1 92.31 290 ARG A C 1
ATOM 2382 O O . ARG A 1 290 ? -0.648 -17.297 -7.73 1 92.31 290 ARG A O 1
ATOM 2389 N N . ASP A 1 291 ? 0.406 -18.859 -8.898 1 90.94 291 ASP A N 1
ATOM 2390 C CA . ASP A 1 291 ? 0.601 -19.703 -7.734 1 90.94 291 ASP A CA 1
ATOM 2391 C C . ASP A 1 291 ? 2.078 -20.031 -7.531 1 90.94 291 ASP A C 1
ATOM 2393 O O . ASP A 1 291 ? 2.443 -21.188 -7.328 1 90.94 291 ASP A O 1
ATOM 2397 N N . LEU A 1 292 ? 2.855 -19 -7.586 1 90.25 292 LEU A N 1
ATOM 2398 C CA . LEU A 1 292 ? 4.293 -19.172 -7.414 1 90.25 292 LEU A CA 1
ATOM 2399 C C . LEU A 1 292 ? 4.648 -19.344 -5.938 1 90.25 292 LEU A C 1
ATOM 2401 O O . LEU A 1 292 ? 4.598 -18.391 -5.168 1 90.25 292 LEU A O 1
ATOM 2405 N N . ASN A 1 293 ? 4.859 -20.484 -5.5 1 91.12 293 ASN A N 1
ATOM 2406 C CA . ASN A 1 293 ? 5.348 -20.797 -4.16 1 91.12 293 ASN A CA 1
ATOM 2407 C C . ASN A 1 293 ? 6.52 -21.781 -4.207 1 91.12 293 ASN A C 1
ATOM 2409 O O . ASN A 1 293 ? 6.773 -22.406 -5.238 1 91.12 293 ASN A O 1
ATOM 2413 N N . HIS A 1 294 ? 7.246 -21.875 -3.184 1 92.44 294 HIS A N 1
ATOM 2414 C CA . HIS A 1 294 ? 8.5 -22.625 -3.217 1 92.44 294 HIS A CA 1
ATOM 2415 C C . HIS A 1 294 ? 8.258 -24.109 -3.447 1 92.44 294 HIS A C 1
ATOM 2417 O O . HIS A 1 294 ? 9.109 -24.797 -4.008 1 92.44 294 HIS A O 1
ATOM 2423 N N . THR A 1 295 ? 7.059 -24.625 -3.115 1 94.12 295 THR A N 1
ATOM 2424 C CA . THR A 1 295 ? 6.77 -26.047 -3.322 1 94.12 295 THR A CA 1
ATOM 2425 C C . THR A 1 295 ? 6.512 -26.328 -4.797 1 94.12 295 THR A C 1
ATOM 2427 O O . THR A 1 295 ? 6.484 -27.484 -5.211 1 94.12 295 THR A O 1
ATOM 2430 N N . ASN A 1 296 ? 6.395 -25.344 -5.582 1 95.56 296 ASN A N 1
ATOM 2431 C CA . ASN A 1 296 ? 6.203 -25.484 -7.02 1 95.56 296 ASN A CA 1
ATOM 2432 C C . ASN A 1 296 ? 7.504 -25.266 -7.785 1 95.56 296 ASN A C 1
ATOM 2434 O O . ASN A 1 296 ? 7.48 -24.891 -8.961 1 95.56 296 ASN A O 1
ATOM 2438 N N . VAL A 1 297 ? 8.594 -25.453 -7.082 1 96.25 297 VAL A N 1
ATOM 2439 C CA . VAL A 1 297 ? 9.914 -25.297 -7.676 1 96.25 297 VAL A CA 1
ATOM 2440 C C . VAL A 1 297 ? 10.695 -26.594 -7.543 1 96.25 297 VAL A C 1
ATOM 2442 O O . VAL A 1 297 ? 10.75 -27.188 -6.461 1 96.25 297 VAL A O 1
ATOM 2445 N N . LEU A 1 298 ? 11.281 -27.062 -8.625 1 97.19 298 LEU A N 1
ATOM 2446 C CA . LEU A 1 298 ? 12.195 -28.203 -8.656 1 97.19 298 LEU A CA 1
ATOM 2447 C C . LEU A 1 298 ? 13.602 -27.75 -9.07 1 97.19 298 LEU A C 1
ATOM 2449 O O . LEU A 1 298 ? 13.75 -26.906 -9.953 1 97.19 298 LEU A O 1
ATOM 2453 N N . LEU A 1 299 ? 14.562 -28.281 -8.406 1 97.62 299 LEU A N 1
ATOM 2454 C CA . LEU A 1 299 ? 15.961 -27.953 -8.672 1 97.62 299 LEU A CA 1
ATOM 2455 C C . LEU A 1 299 ? 16.719 -29.172 -9.172 1 97.62 299 LEU A C 1
ATOM 2457 O O . LEU A 1 299 ? 16.953 -30.125 -8.414 1 97.62 299 LEU A O 1
ATOM 2461 N N . VAL A 1 300 ? 17.156 -29.141 -10.383 1 97.44 300 VAL A N 1
ATOM 2462 C CA . VAL A 1 300 ? 17.797 -30.281 -11.039 1 97.44 300 VAL A CA 1
ATOM 2463 C C . VAL A 1 300 ? 19.312 -30.141 -10.953 1 97.44 300 VAL A C 1
ATOM 2465 O O . VAL A 1 300 ? 19.891 -29.172 -11.445 1 97.44 300 VAL A O 1
ATOM 2468 N N . PRO A 1 301 ? 19.969 -31.109 -10.312 1 96.88 301 PRO A N 1
ATOM 2469 C CA . PRO A 1 301 ? 21.438 -31.062 -10.234 1 96.88 301 PRO A CA 1
ATOM 2470 C C . PRO A 1 301 ? 22.109 -31.219 -11.594 1 96.88 301 PRO A C 1
ATOM 2472 O O . PRO A 1 301 ? 21.547 -31.844 -12.492 1 96.88 301 PRO A O 1
ATOM 2475 N N . PRO A 1 302 ? 23.297 -30.609 -11.68 1 95 302 PRO A N 1
ATOM 2476 C CA . PRO A 1 302 ? 24.062 -30.906 -12.898 1 95 302 PRO A CA 1
ATOM 2477 C C . PRO A 1 302 ? 24.344 -32.406 -13.07 1 95 302 PRO A C 1
ATOM 2479 O O . PRO A 1 302 ? 24.516 -33.125 -12.086 1 95 302 PRO A O 1
ATOM 2482 N N . LYS A 1 303 ? 24.406 -32.75 -14.32 1 92.19 303 LYS A N 1
ATOM 2483 C CA . LYS A 1 303 ? 24.656 -34.156 -14.609 1 92.19 303 LYS A CA 1
ATOM 2484 C C . LYS A 1 303 ? 25.938 -34.625 -13.938 1 92.19 303 LYS A C 1
ATOM 2486 O O . LYS A 1 303 ? 26.984 -33.969 -14.023 1 92.19 303 LYS A O 1
ATOM 2491 N N . GLY A 1 304 ? 25.828 -35.719 -13.289 1 89.62 304 GLY A N 1
ATOM 2492 C CA . GLY A 1 304 ? 27 -36.344 -12.68 1 89.62 304 GLY A CA 1
ATOM 2493 C C . GLY A 1 304 ? 27.328 -35.781 -11.312 1 89.62 304 GLY A C 1
ATOM 2494 O O . GLY A 1 304 ? 28.297 -36.219 -10.688 1 89.62 304 GLY A O 1
ATOM 2495 N N . SER A 1 305 ? 26.5 -34.875 -10.906 1 88.19 305 SER A N 1
ATOM 2496 C CA . SER A 1 305 ? 26.766 -34.312 -9.594 1 88.19 305 SER A CA 1
ATOM 2497 C C . SER A 1 305 ? 26.281 -35.25 -8.484 1 88.19 305 SER A C 1
ATOM 2499 O O . SER A 1 305 ? 25.344 -36 -8.68 1 88.19 305 SER A O 1
ATOM 2501 N N . GLY A 1 306 ? 26.922 -35.5 -7.387 1 88.38 306 GLY A N 1
ATOM 2502 C CA . GLY A 1 306 ? 26.484 -36.25 -6.223 1 88.38 306 GLY A CA 1
ATOM 2503 C C . GLY A 1 306 ? 25.469 -35.5 -5.379 1 88.38 306 GLY A C 1
ATOM 2504 O O . GLY A 1 306 ? 24.797 -34.594 -5.875 1 88.38 306 GLY A O 1
ATOM 2505 N N . GLU A 1 307 ? 25.188 -36 -4.297 1 90.81 307 GLU A N 1
ATOM 2506 C CA . GLU A 1 307 ? 24.328 -35.281 -3.34 1 90.81 307 GLU A CA 1
ATOM 2507 C C . GLU A 1 307 ? 24.891 -33.906 -2.992 1 90.81 307 GLU A C 1
ATOM 2509 O O . GLU A 1 307 ? 26.109 -33.75 -2.889 1 90.81 307 GLU A O 1
ATOM 2514 N N . PRO A 1 308 ? 23.984 -32.969 -2.922 1 93.75 308 PRO A N 1
ATOM 2515 C CA . PRO A 1 308 ? 24.484 -31.641 -2.553 1 93.75 308 PRO A CA 1
ATOM 2516 C C . PRO A 1 308 ? 25.172 -31.641 -1.19 1 93.75 308 PRO A C 1
ATOM 2518 O O . PRO A 1 308 ? 24.734 -32.312 -0.267 1 93.75 308 PRO A O 1
ATOM 2521 N N . ALA A 1 309 ? 26.188 -30.844 -1.086 1 91.69 309 ALA A N 1
ATOM 2522 C CA . ALA A 1 309 ? 26.938 -30.719 0.16 1 91.69 309 ALA A CA 1
ATOM 2523 C C . ALA A 1 309 ? 26.125 -30 1.225 1 91.69 309 ALA A C 1
ATOM 2525 O O . ALA A 1 309 ? 26.297 -30.234 2.422 1 91.69 309 ALA A O 1
ATOM 2526 N N . SER A 1 310 ? 25.297 -29.156 0.816 1 95.12 310 SER A N 1
ATOM 2527 C CA . SER A 1 310 ? 24.406 -28.391 1.677 1 95.12 310 SER A CA 1
ATOM 2528 C C . SER A 1 310 ? 23.156 -27.969 0.928 1 95.12 310 SER A C 1
ATOM 2530 O O . SER A 1 310 ? 23.094 -28.031 -0.302 1 95.12 310 SER A O 1
ATOM 2532 N N . VAL A 1 311 ? 22.219 -27.547 1.668 1 96.75 311 VAL A N 1
ATOM 2533 C CA . VAL A 1 311 ? 20.969 -27.078 1.062 1 96.75 311 VAL A CA 1
ATOM 2534 C C . VAL A 1 311 ? 21.25 -25.828 0.221 1 96.75 311 VAL A C 1
ATOM 2536 O O . VAL A 1 311 ? 20.578 -25.594 -0.792 1 96.75 311 VAL A O 1
ATOM 2539 N N . ASP A 1 312 ? 22.234 -25.031 0.533 1 97.69 312 ASP A N 1
ATOM 2540 C CA . ASP A 1 312 ? 22.578 -23.797 -0.188 1 97.69 312 ASP A CA 1
ATOM 2541 C C . ASP A 1 312 ? 23.016 -24.109 -1.616 1 97.69 312 ASP A C 1
ATOM 2543 O O . ASP A 1 312 ? 22.812 -23.297 -2.521 1 97.69 312 ASP A O 1
ATOM 2547 N N . GLU A 1 313 ? 23.562 -25.25 -1.838 1 96.94 313 GLU A N 1
ATOM 2548 C CA . GLU A 1 313 ? 24.047 -25.656 -3.158 1 96.94 313 GLU A CA 1
ATOM 2549 C C . GLU A 1 313 ? 22.891 -25.781 -4.145 1 96.94 313 GLU A C 1
ATOM 2551 O O . GLU A 1 313 ? 23.094 -25.688 -5.359 1 96.94 313 GLU A O 1
ATOM 2556 N N . LEU A 1 314 ? 21.734 -26.016 -3.674 1 97.31 314 LEU A N 1
ATOM 2557 C CA . LEU A 1 314 ? 20.547 -26.156 -4.516 1 97.31 314 LEU A CA 1
ATOM 2558 C C . LEU A 1 314 ? 20.328 -24.891 -5.348 1 97.31 314 LEU A C 1
ATOM 2560 O O . LEU A 1 314 ? 19.766 -24.969 -6.445 1 97.31 314 LEU A O 1
ATOM 2564 N N . ALA A 1 315 ? 20.75 -23.797 -4.832 1 96.94 315 ALA A N 1
ATOM 2565 C CA . ALA A 1 315 ? 20.562 -22.516 -5.523 1 96.94 315 ALA A CA 1
ATOM 2566 C C . ALA A 1 315 ? 21.359 -22.484 -6.828 1 96.94 315 ALA A C 1
ATOM 2568 O O . ALA A 1 315 ? 21.109 -21.625 -7.688 1 96.94 315 ALA A O 1
ATOM 2569 N N . ASP A 1 316 ? 22.281 -23.391 -6.977 1 96.19 316 ASP A N 1
ATOM 2570 C CA . ASP A 1 316 ? 23.094 -23.453 -8.188 1 96.19 316 ASP A CA 1
ATOM 2571 C C . ASP A 1 316 ? 22.5 -24.422 -9.203 1 96.19 316 ASP A C 1
ATOM 2573 O O . ASP A 1 316 ? 22.953 -24.5 -10.344 1 96.19 316 ASP A O 1
ATOM 2577 N N . TYR A 1 317 ? 21.562 -25.156 -8.789 1 97.19 317 TYR A N 1
ATOM 2578 C CA . TYR A 1 317 ? 20.953 -26.156 -9.648 1 97.19 317 TYR A CA 1
ATOM 2579 C C . TYR A 1 317 ? 20.016 -25.516 -10.656 1 97.19 317 TYR A C 1
ATOM 2581 O O . TYR A 1 317 ? 19.703 -24.312 -10.555 1 97.19 317 TYR A O 1
ATOM 2589 N N . GLU A 1 318 ? 19.688 -26.234 -11.742 1 96.69 318 GLU A N 1
ATOM 2590 C CA . GLU A 1 318 ? 18.75 -25.75 -12.75 1 96.69 318 GLU A CA 1
ATOM 2591 C C . GLU A 1 318 ? 17.328 -25.688 -12.195 1 96.69 318 GLU A C 1
ATOM 2593 O O . GLU A 1 318 ? 16.859 -26.641 -11.586 1 96.69 318 GLU A O 1
ATOM 2598 N N . LEU A 1 319 ? 16.719 -24.562 -12.453 1 97 319 LEU A N 1
ATOM 2599 C CA . LEU A 1 319 ? 15.422 -24.312 -11.867 1 97 319 LEU A CA 1
ATOM 2600 C C . LEU A 1 319 ? 14.297 -24.688 -12.828 1 97 319 LEU A C 1
ATOM 2602 O O . LEU A 1 319 ? 14.367 -24.359 -14.016 1 97 319 LEU A O 1
ATOM 2606 N N . TRP A 1 320 ? 13.281 -25.438 -12.312 1 97.19 320 TRP A N 1
ATOM 2607 C CA . TRP A 1 320 ? 12.031 -25.734 -13 1 97.19 320 TRP A CA 1
ATOM 2608 C C . TRP A 1 320 ? 10.828 -25.297 -12.172 1 97.19 320 TRP A C 1
ATOM 2610 O O . TRP A 1 320 ? 10.742 -25.609 -10.977 1 97.19 320 TRP A O 1
ATOM 2620 N N . ILE A 1 321 ? 9.953 -24.516 -12.805 1 96.81 321 ILE A N 1
ATOM 2621 C CA . ILE A 1 321 ? 8.68 -24.188 -12.164 1 96.81 321 ILE A CA 1
ATOM 2622 C C . ILE A 1 321 ? 7.605 -25.172 -12.633 1 96.81 321 ILE A C 1
ATOM 2624 O O . ILE A 1 321 ? 7.527 -25.5 -13.82 1 96.81 321 ILE A O 1
ATOM 2628 N N . ILE A 1 322 ? 6.785 -25.641 -11.641 1 96.88 322 ILE A N 1
ATOM 2629 C CA . ILE A 1 322 ? 5.754 -26.609 -11.977 1 96.88 322 ILE A CA 1
ATOM 2630 C C . ILE A 1 322 ? 4.395 -26.109 -11.484 1 96.88 322 ILE A C 1
ATOM 2632 O O . ILE A 1 322 ? 4.289 -25.016 -10.945 1 96.88 322 ILE A O 1
ATOM 2636 N N . ASP A 1 323 ? 3.289 -26.844 -11.766 1 95.38 323 ASP A N 1
ATOM 2637 C CA . ASP A 1 323 ? 1.902 -26.562 -11.414 1 95.38 323 ASP A CA 1
ATOM 2638 C C . ASP A 1 323 ? 1.413 -25.297 -12.117 1 95.38 323 ASP A C 1
ATOM 2640 O O . ASP A 1 323 ? 1.158 -24.281 -11.461 1 95.38 323 ASP A O 1
ATOM 2644 N N . TRP A 1 324 ? 1.193 -25.391 -13.383 1 96.5 324 TRP A N 1
ATOM 2645 C CA . TRP A 1 324 ? 0.846 -24.281 -14.258 1 96.5 324 TRP A CA 1
ATOM 2646 C C . TRP A 1 324 ? -0.667 -24.156 -14.414 1 96.5 324 TRP A C 1
ATOM 2648 O O . TRP A 1 324 ? -1.152 -23.516 -15.352 1 96.5 324 TRP A O 1
ATOM 2658 N N . GLU A 1 325 ? -1.399 -24.703 -13.508 1 93.88 325 GLU A N 1
ATOM 2659 C CA . GLU A 1 325 ? -2.854 -24.812 -13.57 1 93.88 325 GLU A CA 1
ATOM 2660 C C . GLU A 1 325 ? -3.506 -23.438 -13.625 1 93.88 325 GLU A C 1
ATOM 2662 O O . GLU A 1 325 ? -4.438 -23.203 -14.398 1 93.88 325 GLU A O 1
ATOM 2667 N N . THR A 1 326 ? -2.965 -22.469 -12.914 1 93.12 326 THR A N 1
ATOM 2668 C CA . THR A 1 326 ? -3.709 -21.234 -12.68 1 93.12 326 THR A CA 1
ATOM 2669 C C . THR A 1 326 ? -3.164 -20.109 -13.547 1 93.12 326 THR A C 1
ATOM 2671 O O . THR A 1 326 ? -3.547 -18.953 -13.375 1 93.12 326 THR A O 1
ATOM 2674 N N . MET A 1 327 ? -2.352 -20.438 -14.484 1 96.12 327 MET A N 1
ATOM 2675 C CA . MET A 1 327 ? -1.738 -19.438 -15.359 1 96.12 327 MET A CA 1
ATOM 2676 C C . MET A 1 327 ? -2.803 -18.656 -16.109 1 96.12 327 MET A C 1
ATOM 2678 O O . MET A 1 327 ? -3.793 -19.219 -16.578 1 96.12 327 MET A O 1
ATOM 2682 N N . VAL A 1 328 ? -2.58 -17.359 -16.219 1 96.12 328 VAL A N 1
ATOM 2683 C CA . VAL A 1 328 ? -3.527 -16.484 -16.891 1 96.12 328 VAL A CA 1
ATOM 2684 C C . VAL A 1 328 ? -2.85 -15.164 -17.266 1 96.12 328 VAL A C 1
ATOM 2686 O O . VAL A 1 328 ? -1.826 -14.805 -16.672 1 96.12 328 VAL A O 1
ATOM 2689 N N . TRP A 1 329 ? -3.334 -14.531 -18.312 1 97.5 329 TRP A N 1
ATOM 2690 C CA . TRP A 1 329 ? -2.986 -13.125 -18.484 1 97.5 329 TRP A CA 1
ATOM 2691 C C . TRP A 1 329 ? -3.707 -12.258 -17.469 1 97.5 329 TRP A C 1
ATOM 2693 O O . TRP A 1 329 ? -4.941 -12.242 -17.406 1 97.5 329 TRP A O 1
ATOM 2703 N N . ALA A 1 330 ? -2.961 -11.562 -16.609 1 96.06 330 ALA A N 1
ATOM 2704 C CA . ALA A 1 330 ? -3.451 -10.703 -15.531 1 96.06 330 ALA A CA 1
ATOM 2705 C C . ALA A 1 330 ? -2.74 -9.359 -15.531 1 96.06 330 ALA A C 1
ATOM 2707 O O . ALA A 1 330 ? -1.771 -9.164 -16.266 1 96.06 330 ALA A O 1
ATOM 2708 N N . PRO A 1 331 ? -3.301 -8.375 -14.773 1 96.5 331 PRO A N 1
ATOM 2709 C CA . PRO A 1 331 ? -2.609 -7.086 -14.719 1 96.5 331 PRO A CA 1
ATOM 2710 C C . PRO A 1 331 ? -1.152 -7.211 -14.281 1 96.5 331 PRO A C 1
ATOM 2712 O O . PRO A 1 331 ? -0.811 -8.117 -13.516 1 96.5 331 PRO A O 1
ATOM 2715 N N . ALA A 1 332 ? -0.339 -6.27 -14.719 1 96.69 332 ALA A N 1
ATOM 2716 C CA . ALA A 1 332 ? 1.108 -6.324 -14.531 1 96.69 332 ALA A CA 1
ATOM 2717 C C . ALA A 1 332 ? 1.47 -6.441 -13.055 1 96.69 332 ALA A C 1
ATOM 2719 O O . ALA A 1 332 ? 2.484 -7.047 -12.703 1 96.69 332 ALA A O 1
ATOM 2720 N N . TRP A 1 333 ? 0.631 -5.938 -12.219 1 95.5 333 TRP A N 1
ATOM 2721 C CA . TRP A 1 333 ? 0.925 -5.879 -10.789 1 95.5 333 TRP A CA 1
ATOM 2722 C C . TRP A 1 333 ? 0.579 -7.199 -10.117 1 95.5 333 TRP A C 1
ATOM 2724 O O . TRP A 1 333 ? 0.967 -7.438 -8.969 1 95.5 333 TRP A O 1
ATOM 2734 N N . TYR A 1 334 ? -0.041 -8.125 -10.727 1 95.81 334 TYR A N 1
ATOM 2735 C CA . TYR A 1 334 ? -0.684 -9.273 -10.102 1 95.81 334 TYR A CA 1
ATOM 2736 C C . TYR A 1 334 ? 0.354 -10.25 -9.562 1 95.81 334 TYR A C 1
ATOM 2738 O O . TYR A 1 334 ? 0.255 -10.711 -8.422 1 95.81 334 TYR A O 1
ATOM 2746 N N . GLU A 1 335 ? 1.342 -10.602 -10.383 1 95.88 335 GLU A N 1
ATOM 2747 C CA . GLU A 1 335 ? 2.27 -11.672 -10.031 1 95.88 335 GLU A CA 1
ATOM 2748 C C . GLU A 1 335 ? 3.041 -11.344 -8.758 1 95.88 335 GLU A C 1
ATOM 2750 O O . GLU A 1 335 ? 3.189 -12.195 -7.879 1 95.88 335 GLU A O 1
ATOM 2755 N N . MET A 1 336 ? 3.523 -10.141 -8.664 1 94.06 336 MET A N 1
ATOM 2756 C CA . MET A 1 336 ? 4.211 -9.719 -7.441 1 94.06 336 MET A CA 1
ATOM 2757 C C . MET A 1 336 ? 3.264 -9.75 -6.246 1 94.06 336 MET A C 1
ATOM 2759 O O . MET A 1 336 ? 3.656 -10.156 -5.152 1 94.06 336 MET A O 1
ATOM 2763 N N . GLY A 1 337 ? 2.031 -9.305 -6.441 1 92.12 337 GLY A N 1
ATOM 2764 C CA . GLY A 1 337 ? 1.042 -9.391 -5.375 1 92.12 337 GLY A CA 1
ATOM 2765 C C . GLY A 1 337 ? 0.803 -10.805 -4.895 1 92.12 337 GLY A C 1
ATOM 2766 O O . GLY A 1 337 ? 0.677 -11.047 -3.691 1 92.12 337 GLY A O 1
ATOM 2767 N N . ALA A 1 338 ? 0.743 -11.711 -5.805 1 90.25 338 ALA A N 1
ATOM 2768 C CA . ALA A 1 338 ? 0.563 -13.117 -5.469 1 90.25 338 ALA A CA 1
ATOM 2769 C C . ALA A 1 338 ? 1.787 -13.672 -4.742 1 90.25 338 ALA A C 1
ATOM 2771 O O . ALA A 1 338 ? 1.659 -14.508 -3.85 1 90.25 338 ALA A O 1
ATOM 2772 N N . ALA A 1 339 ? 2.945 -13.211 -5.105 1 90.44 339 ALA A N 1
ATOM 2773 C CA . ALA A 1 339 ? 4.191 -13.688 -4.508 1 90.44 339 ALA A CA 1
ATOM 2774 C C . ALA A 1 339 ? 4.289 -13.281 -3.041 1 90.44 339 ALA A C 1
ATOM 2776 O O . ALA A 1 339 ? 4.902 -13.984 -2.234 1 90.44 339 ALA A O 1
ATOM 2777 N N . PHE A 1 340 ? 3.648 -12.133 -2.658 1 86.94 340 PHE A N 1
ATOM 2778 C CA . PHE A 1 340 ? 3.617 -11.711 -1.263 1 86.94 340 PHE A CA 1
ATOM 2779 C C . PHE A 1 340 ? 3.016 -12.797 -0.382 1 86.94 340 PHE A C 1
ATOM 2781 O O . PHE A 1 340 ? 3.482 -13.031 0.735 1 86.94 340 PHE A O 1
ATOM 2788 N N . ARG A 1 341 ? 2.143 -13.469 -0.821 1 78.62 341 ARG A N 1
ATOM 2789 C CA . ARG A 1 341 ? 1.4 -14.477 -0.069 1 78.62 341 ARG A CA 1
ATOM 2790 C C . ARG A 1 341 ? 2.291 -15.664 0.285 1 78.62 341 ARG A C 1
ATOM 2792 O O . ARG A 1 341 ? 2.25 -16.156 1.411 1 78.62 341 ARG A O 1
ATOM 2799 N N . TRP A 1 342 ? 3.055 -16.031 -0.618 1 78.69 342 TRP A N 1
ATOM 2800 C CA . TRP A 1 342 ? 3.703 -17.328 -0.495 1 78.69 342 TRP A CA 1
ATOM 2801 C C . TRP A 1 342 ? 5.137 -17.188 0.006 1 78.69 342 TRP A C 1
ATOM 2803 O O . TRP A 1 342 ? 5.688 -18.109 0.612 1 78.69 342 TRP A O 1
ATOM 2813 N N . TRP A 1 343 ? 5.586 -16.094 -0.223 1 80.5 343 TRP A N 1
ATOM 2814 C CA . TRP A 1 343 ? 7.012 -15.969 0.048 1 80.5 343 TRP A CA 1
ATOM 2815 C C . TRP A 1 343 ? 7.254 -15.109 1.285 1 80.5 343 TRP A C 1
ATOM 2817 O O . TRP A 1 343 ? 8.398 -14.906 1.691 1 80.5 343 TRP A O 1
ATOM 2827 N N . CYS A 1 344 ? 6.102 -14.633 1.79 1 68.62 344 CYS A N 1
ATOM 2828 C CA . CYS A 1 344 ? 6.199 -13.898 3.045 1 68.62 344 CYS A CA 1
ATOM 2829 C C . CYS A 1 344 ? 5.809 -14.781 4.227 1 68.62 344 CYS A C 1
ATOM 2831 O O . CYS A 1 344 ? 4.711 -15.336 4.254 1 68.62 344 CYS A O 1
ATOM 2833 N N . SER A 1 345 ? 6.727 -15.242 4.98 1 58.38 345 SER A N 1
ATOM 2834 C CA . SER A 1 345 ? 6.441 -16.125 6.109 1 58.38 345 SER A CA 1
ATOM 2835 C C . SER A 1 345 ? 5.848 -15.344 7.277 1 58.38 345 SER A C 1
ATOM 2837 O O . SER A 1 345 ? 5.145 -15.914 8.117 1 58.38 345 SER A O 1
ATOM 2839 N N . ASP A 1 346 ? 6.16 -14.102 7.273 1 60.31 346 ASP A N 1
ATOM 2840 C CA . ASP A 1 346 ? 5.801 -13.273 8.414 1 60.31 346 ASP A CA 1
ATOM 2841 C C . ASP A 1 346 ? 5.039 -12.023 7.969 1 60.31 346 ASP A C 1
ATOM 2843 O O . ASP A 1 346 ? 5.578 -11.188 7.246 1 60.31 346 ASP A O 1
ATOM 2847 N N . PHE A 1 347 ? 3.854 -12.094 8.383 1 58.59 347 PHE A N 1
ATOM 2848 C CA . PHE A 1 347 ? 2.998 -10.977 8.008 1 58.59 347 PHE A CA 1
ATOM 2849 C C . PHE A 1 347 ? 3.568 -9.656 8.531 1 58.59 347 PHE A C 1
ATOM 2851 O O . PHE A 1 347 ? 3.223 -8.586 8.031 1 58.59 347 PHE A O 1
ATOM 2858 N N . SER A 1 348 ? 4.438 -9.852 9.438 1 59.22 348 SER A N 1
ATOM 2859 C CA . SER A 1 348 ? 5.027 -8.648 10.023 1 59.22 348 SER A CA 1
ATOM 2860 C C . SER A 1 348 ? 6.16 -8.117 9.156 1 59.22 348 SER A C 1
ATOM 2862 O O . SER A 1 348 ? 6.562 -6.957 9.289 1 59.22 348 SER A O 1
ATOM 2864 N N . LYS A 1 349 ? 6.715 -9.141 8.336 1 64.31 349 LYS A N 1
ATOM 2865 C CA . LYS A 1 349 ? 7.785 -8.75 7.422 1 64.31 349 LYS A CA 1
ATOM 2866 C C . LYS A 1 349 ? 7.488 -9.219 6 1 64.31 349 LYS A C 1
ATOM 2868 O O . LYS A 1 349 ? 8.195 -10.07 5.461 1 64.31 349 LYS A O 1
ATOM 2873 N N . PRO A 1 350 ? 6.664 -8.492 5.375 1 64.38 350 PRO A N 1
ATOM 2874 C CA . PRO A 1 350 ? 6.105 -9.078 4.152 1 64.38 350 PRO A CA 1
ATOM 2875 C C . PRO A 1 350 ? 7.027 -8.922 2.945 1 64.38 350 PRO A C 1
ATOM 2877 O O . PRO A 1 350 ? 6.848 -9.602 1.933 1 64.38 350 PRO A O 1
ATOM 2880 N N . PHE A 1 351 ? 8.102 -8.219 3.152 1 80.94 351 PHE A N 1
ATOM 2881 C CA . PHE A 1 351 ? 8.898 -7.973 1.958 1 80.94 351 PHE A CA 1
ATOM 2882 C C . PHE A 1 351 ? 10.383 -8.188 2.244 1 80.94 351 PHE A C 1
ATOM 2884 O O . PHE A 1 351 ? 11.07 -7.277 2.703 1 80.94 351 PHE A O 1
ATOM 2891 N N . THR A 1 352 ? 10.906 -9.375 1.932 1 87.44 352 THR A N 1
ATOM 2892 C CA . THR A 1 352 ? 12.266 -9.805 2.227 1 87.44 352 THR A CA 1
ATOM 2893 C C . THR A 1 352 ? 13.188 -9.539 1.039 1 87.44 352 THR A C 1
ATOM 2895 O O . THR A 1 352 ? 12.719 -9.203 -0.05 1 87.44 352 THR A O 1
ATOM 2898 N N . ARG A 1 353 ? 14.469 -9.711 1.257 1 90 353 ARG A N 1
ATOM 2899 C CA . ARG A 1 353 ? 15.461 -9.5 0.21 1 90 353 ARG A CA 1
ATOM 2900 C C . ARG A 1 353 ? 15.305 -10.523 -0.909 1 90 353 ARG A C 1
ATOM 2902 O O . ARG A 1 353 ? 15.492 -10.203 -2.084 1 90 353 ARG A O 1
ATOM 2909 N N . HIS A 1 354 ? 15.07 -11.742 -0.535 1 92.38 354 HIS A N 1
ATOM 2910 C CA . HIS A 1 354 ? 14.922 -12.758 -1.572 1 92.38 354 HIS A CA 1
ATOM 2911 C C . HIS A 1 354 ? 13.633 -12.547 -2.367 1 92.38 354 HIS A C 1
ATOM 2913 O O . HIS A 1 354 ? 13.602 -12.797 -3.574 1 92.38 354 HIS A O 1
ATOM 2919 N N . LEU A 1 355 ? 12.562 -12.102 -1.72 1 92.62 355 LEU A N 1
ATOM 2920 C CA . LEU A 1 355 ? 11.359 -11.75 -2.467 1 92.62 355 LEU A CA 1
ATOM 2921 C C . LEU A 1 355 ? 11.648 -10.625 -3.457 1 92.62 355 LEU A C 1
ATOM 2923 O O . LEU A 1 355 ? 11.203 -10.68 -4.609 1 92.62 355 LEU A O 1
ATOM 2927 N N . TRP A 1 356 ? 12.359 -9.633 -3.014 1 93.38 356 TRP A N 1
ATOM 2928 C CA . TRP A 1 356 ? 12.695 -8.531 -3.902 1 93.38 356 TRP A CA 1
ATOM 2929 C C . TRP A 1 356 ? 13.578 -9.008 -5.051 1 93.38 356 TRP A C 1
ATOM 2931 O O . TRP A 1 356 ? 13.445 -8.531 -6.184 1 93.38 356 TRP A O 1
ATOM 2941 N N . ALA A 1 357 ? 14.516 -9.922 -4.77 1 94.75 357 ALA A N 1
ATOM 2942 C CA . ALA A 1 357 ? 15.375 -10.484 -5.809 1 94.75 357 ALA A CA 1
ATOM 2943 C C . ALA A 1 357 ? 14.539 -11.117 -6.922 1 94.75 357 ALA A C 1
ATOM 2945 O O . ALA A 1 357 ? 14.922 -11.078 -8.094 1 94.75 357 ALA A O 1
ATOM 2946 N N . MET A 1 358 ? 13.414 -11.617 -6.582 1 96.12 358 MET A N 1
ATOM 2947 C CA . MET A 1 358 ? 12.492 -12.211 -7.547 1 96.12 358 MET A CA 1
ATOM 2948 C C . MET A 1 358 ? 11.688 -11.133 -8.258 1 96.12 358 MET A C 1
ATOM 2950 O O . MET A 1 358 ? 11.633 -11.102 -9.492 1 96.12 358 MET A O 1
ATOM 2954 N N . CYS A 1 359 ? 11.148 -10.195 -7.496 1 95.5 359 CYS A N 1
ATOM 2955 C CA . CYS A 1 359 ? 10.133 -9.258 -7.969 1 95.5 359 CYS A CA 1
ATOM 2956 C C . CYS A 1 359 ? 10.75 -8.203 -8.875 1 95.5 359 CYS A C 1
ATOM 2958 O O . CYS A 1 359 ? 10.07 -7.645 -9.742 1 95.5 359 CYS A O 1
ATOM 2960 N N . LYS A 1 360 ? 12.023 -7.953 -8.727 1 95.25 360 LYS A N 1
ATOM 2961 C CA . LYS A 1 360 ? 12.664 -6.93 -9.547 1 95.25 360 LYS A CA 1
ATOM 2962 C C . LYS A 1 360 ? 12.648 -7.312 -11.023 1 95.25 360 LYS A C 1
ATOM 2964 O O . LYS A 1 360 ? 12.875 -6.469 -11.891 1 95.25 360 LYS A O 1
ATOM 2969 N N . HIS A 1 361 ? 12.375 -8.641 -11.344 1 96.81 361 HIS A N 1
ATOM 2970 C CA . HIS A 1 361 ? 12.312 -9.125 -12.719 1 96.81 361 HIS A CA 1
ATOM 2971 C C . HIS A 1 361 ? 10.898 -8.992 -13.281 1 96.81 361 HIS A C 1
ATOM 2973 O O . HIS A 1 361 ? 10.68 -9.211 -14.477 1 96.81 361 HIS A O 1
ATOM 2979 N N . MET A 1 362 ? 9.922 -8.602 -12.43 1 96.12 362 MET A N 1
ATOM 2980 C CA . MET A 1 362 ? 8.523 -8.516 -12.836 1 96.12 362 MET A CA 1
ATOM 2981 C C . MET A 1 362 ? 8.188 -7.109 -13.305 1 96.12 362 MET A C 1
ATOM 2983 O O . MET A 1 362 ? 7.164 -6.543 -12.906 1 96.12 362 MET A O 1
ATOM 2987 N N . LYS A 1 363 ? 8.93 -6.617 -14.242 1 93.44 363 LYS A N 1
ATOM 2988 C CA . LYS A 1 363 ? 8.758 -5.242 -14.711 1 93.44 363 LYS A CA 1
ATOM 2989 C C . LYS A 1 363 ? 7.527 -5.109 -15.602 1 93.44 363 LYS A C 1
ATOM 2991 O O . LYS A 1 363 ? 7.191 -6.031 -16.344 1 93.44 363 LYS A O 1
ATOM 2996 N N . PRO A 1 364 ? 6.832 -3.977 -15.594 1 94.56 364 PRO A N 1
ATOM 2997 C CA . PRO A 1 364 ? 7.066 -2.861 -14.672 1 94.56 364 PRO A CA 1
ATOM 2998 C C . PRO A 1 364 ? 6.617 -3.17 -13.25 1 94.56 364 PRO A C 1
ATOM 3000 O O . PRO A 1 364 ? 5.613 -3.855 -13.047 1 94.56 364 PRO A O 1
ATOM 3003 N N . VAL A 1 365 ? 7.355 -2.678 -12.289 1 95.62 365 VAL A N 1
ATOM 3004 C CA . VAL A 1 365 ? 7.07 -2.963 -10.891 1 95.62 365 VAL A CA 1
ATOM 3005 C C . VAL A 1 365 ? 6.207 -1.85 -10.297 1 95.62 365 VAL A C 1
ATOM 3007 O O . VAL A 1 365 ? 6.609 -0.683 -10.289 1 95.62 365 VAL A O 1
ATOM 3010 N N . TYR A 1 366 ? 5.047 -2.189 -9.883 1 93.81 366 TYR A N 1
ATOM 3011 C CA . TYR A 1 366 ? 4.141 -1.31 -9.148 1 93.81 366 TYR A CA 1
ATOM 3012 C C . TYR A 1 366 ? 3.877 -1.843 -7.746 1 93.81 366 TYR A C 1
ATOM 3014 O O . TYR A 1 366 ? 2.908 -2.574 -7.523 1 93.81 366 TYR A O 1
ATOM 3022 N N . TRP A 1 367 ? 4.754 -1.45 -6.875 1 91.69 367 TRP A N 1
ATOM 3023 C CA . TRP A 1 367 ? 4.652 -1.887 -5.488 1 91.69 367 TRP A CA 1
ATOM 3024 C C . TRP A 1 367 ? 3.271 -1.573 -4.918 1 91.69 367 TRP A C 1
ATOM 3026 O O . TRP A 1 367 ? 2.691 -2.389 -4.195 1 91.69 367 TRP A O 1
ATOM 3036 N N . THR A 1 368 ? 2.748 -0.451 -5.223 1 91.94 368 THR A N 1
ATOM 3037 C CA . THR A 1 368 ? 1.501 0.05 -4.656 1 91.94 368 THR A CA 1
ATOM 3038 C C . THR A 1 368 ? 0.345 -0.895 -4.973 1 91.94 368 THR A C 1
ATOM 3040 O O . THR A 1 368 ? -0.351 -1.357 -4.066 1 91.94 368 THR A O 1
ATOM 3043 N N . HIS A 1 369 ? 0.195 -1.251 -6.23 1 94.56 369 HIS A N 1
ATOM 3044 C CA . HIS A 1 369 ? -0.902 -2.117 -6.645 1 94.56 369 HIS A CA 1
ATOM 3045 C C . HIS A 1 369 ? -0.689 -3.547 -6.164 1 94.56 369 HIS A C 1
ATOM 3047 O O . HIS A 1 369 ? -1.634 -4.203 -5.719 1 94.56 369 HIS A O 1
ATOM 3053 N N . SER A 1 370 ? 0.536 -4.023 -6.215 1 93.62 370 SER A N 1
ATOM 3054 C CA . SER A 1 370 ? 0.846 -5.375 -5.762 1 93.62 370 SER A CA 1
ATOM 3055 C C . SER A 1 370 ? 0.604 -5.523 -4.262 1 93.62 370 SER A C 1
ATOM 3057 O O . SER A 1 370 ? 0.024 -6.516 -3.816 1 93.62 370 SER A O 1
ATOM 3059 N N . HIS A 1 371 ? 1.082 -4.551 -3.539 1 91.44 371 HIS A N 1
ATOM 3060 C CA . HIS A 1 371 ? 0.883 -4.559 -2.094 1 91.44 371 HIS A CA 1
ATOM 3061 C C . HIS A 1 371 ? -0.598 -4.465 -1.741 1 91.44 371 HIS A C 1
ATOM 3063 O O . HIS A 1 371 ? -1.046 -5.07 -0.764 1 91.44 371 HIS A O 1
ATOM 3069 N N . LEU A 1 372 ? -1.33 -3.684 -2.533 1 93.19 372 LEU A N 1
ATOM 3070 C CA . LEU A 1 372 ? -2.77 -3.586 -2.316 1 93.19 372 LEU A CA 1
ATOM 3071 C C . LEU A 1 372 ? -3.432 -4.953 -2.443 1 93.19 372 LEU A C 1
ATOM 3073 O O . LEU A 1 372 ? -4.32 -5.293 -1.66 1 93.19 372 LEU A O 1
ATOM 3077 N N . LEU A 1 373 ? -3.064 -5.688 -3.486 1 92.44 373 LEU A N 1
ATOM 3078 C CA . LEU A 1 373 ? -3.607 -7.031 -3.625 1 92.44 373 LEU A CA 1
ATOM 3079 C C . LEU A 1 373 ? -3.326 -7.863 -2.379 1 92.44 373 LEU A C 1
ATOM 3081 O O . LEU A 1 373 ? -4.203 -8.578 -1.894 1 92.44 373 LEU A O 1
ATOM 3085 N N . TRP A 1 374 ? -2.164 -7.777 -1.885 1 88.75 374 TRP A N 1
ATOM 3086 C CA . TRP A 1 374 ? -1.793 -8.469 -0.652 1 88.75 374 TRP A CA 1
ATOM 3087 C C . TRP A 1 374 ? -2.652 -7.996 0.515 1 88.75 374 TRP A C 1
ATOM 3089 O O . TRP A 1 374 ? -3.105 -8.805 1.327 1 88.75 374 TRP A O 1
ATOM 3099 N N . MET A 1 375 ? -2.873 -6.719 0.58 1 87.69 375 MET A N 1
ATOM 3100 C CA . MET A 1 375 ? -3.711 -6.172 1.643 1 87.69 375 MET A CA 1
ATOM 3101 C C . MET A 1 375 ? -5.141 -6.691 1.534 1 87.69 375 MET A C 1
ATOM 3103 O O . MET A 1 375 ? -5.793 -6.938 2.549 1 87.69 375 MET A O 1
ATOM 3107 N N . CYS A 1 376 ? -5.641 -6.785 0.338 1 90.38 376 CYS A N 1
ATOM 3108 C CA . CYS A 1 376 ? -6.961 -7.375 0.142 1 90.38 376 CYS A CA 1
ATOM 3109 C C . CYS A 1 376 ? -7.016 -8.789 0.697 1 90.38 376 CYS A C 1
ATOM 3111 O O . CYS A 1 376 ? -7.977 -9.164 1.376 1 90.38 376 CYS A O 1
ATOM 3113 N N . ARG A 1 377 ? -6.004 -9.523 0.457 1 86.19 377 ARG A N 1
ATOM 3114 C CA . ARG A 1 377 ? -5.953 -10.898 0.962 1 86.19 377 ARG A CA 1
ATOM 3115 C C . ARG A 1 377 ? -5.949 -10.914 2.486 1 86.19 377 ARG A C 1
ATOM 3117 O O . ARG A 1 377 ? -6.672 -11.703 3.104 1 86.19 377 ARG A O 1
ATOM 3124 N N . VAL A 1 378 ? -5.184 -10.039 3.051 1 83.56 378 VAL A N 1
ATOM 3125 C CA . VAL A 1 378 ? -4.98 -10.055 4.496 1 83.56 378 VAL A CA 1
ATOM 3126 C C . VAL A 1 378 ? -6.219 -9.492 5.195 1 83.56 378 VAL A C 1
ATOM 3128 O O . VAL A 1 378 ? -6.656 -10.031 6.219 1 83.56 378 VAL A O 1
ATOM 3131 N N . LYS A 1 379 ? -6.785 -8.484 4.648 1 85.94 379 LYS A N 1
ATOM 3132 C CA . LYS A 1 379 ? -7.824 -7.746 5.359 1 85.94 379 LYS A CA 1
ATOM 3133 C C . LYS A 1 379 ? -9.211 -8.227 4.953 1 85.94 379 LYS A C 1
ATOM 3135 O O . LYS A 1 379 ? -10.18 -8.062 5.703 1 85.94 379 LYS A O 1
ATOM 3140 N N . ILE A 1 380 ? -9.359 -8.727 3.795 1 86.06 380 ILE A N 1
ATOM 3141 C CA . ILE A 1 380 ? -10.664 -9.148 3.289 1 86.06 380 ILE A CA 1
ATOM 3142 C C . ILE A 1 380 ? -10.695 -10.672 3.17 1 86.06 380 ILE A C 1
ATOM 3144 O O . ILE A 1 380 ? -11.648 -11.312 3.615 1 86.06 380 ILE A O 1
ATOM 3148 N N . GLY A 1 381 ? -9.602 -11.203 2.666 1 80.25 381 GLY A N 1
ATOM 3149 C CA . GLY A 1 381 ? -9.531 -12.633 2.43 1 80.25 381 GLY A CA 1
ATOM 3150 C C . GLY A 1 381 ? -9.641 -13.008 0.963 1 80.25 381 GLY A C 1
ATOM 3151 O O . GLY A 1 381 ? -9.805 -12.133 0.108 1 80.25 381 GLY A O 1
ATOM 3152 N N . GLY A 1 382 ? -9.422 -14.18 0.712 1 73 382 GLY A N 1
ATOM 3153 C CA . GLY A 1 382 ? -9.594 -14.719 -0.628 1 73 382 GLY A CA 1
ATOM 3154 C C . GLY A 1 382 ? -8.445 -14.383 -1.557 1 73 382 GLY A C 1
ATOM 3155 O O . GLY A 1 382 ? -7.523 -13.664 -1.177 1 73 382 GLY A O 1
ATOM 3156 N N . LEU A 1 383 ? -8.523 -15.102 -2.682 1 71.19 383 LEU A N 1
ATOM 3157 C CA . LEU A 1 383 ? -7.535 -14.898 -3.732 1 71.19 383 LEU A CA 1
ATOM 3158 C C . LEU A 1 383 ? -8.203 -14.484 -5.039 1 71.19 383 LEU A C 1
ATOM 3160 O O . LEU A 1 383 ? -9.367 -14.836 -5.281 1 71.19 383 LEU A O 1
ATOM 3164 N N . LEU A 1 384 ? -7.605 -13.453 -5.633 1 76.44 384 LEU A N 1
ATOM 3165 C CA . LEU A 1 384 ? -8.039 -13.18 -7 1 76.44 384 LEU A CA 1
ATOM 3166 C C . LEU A 1 384 ? -7.391 -14.148 -7.98 1 76.44 384 LEU A C 1
ATOM 3168 O O . LEU A 1 384 ? -6.207 -14.477 -7.848 1 76.44 384 LEU A O 1
ATOM 3172 N N . MET B 1 1 ? 27.453 -2.594 1.602 1 72.62 1 MET B N 1
ATOM 3173 C CA . MET B 1 1 ? 26.609 -1.59 0.973 1 72.62 1 MET B CA 1
ATOM 3174 C C . MET B 1 1 ? 26 -2.121 -0.324 1 72.62 1 MET B C 1
ATOM 3176 O O . MET B 1 1 ? 26.719 -2.697 -1.151 1 72.62 1 MET B O 1
ATOM 3180 N N . THR B 1 2 ? 24.766 -1.977 -0.448 1 78.19 2 THR B N 1
ATOM 3181 C CA . THR B 1 2 ? 24.125 -2.467 -1.661 1 78.19 2 THR B CA 1
ATOM 3182 C C . THR B 1 2 ? 24.453 -1.568 -2.85 1 78.19 2 THR B C 1
ATOM 3184 O O . THR B 1 2 ? 24.797 -0.401 -2.672 1 78.19 2 THR B O 1
ATOM 3187 N N . GLU B 1 3 ? 24.422 -2.189 -4.02 1 83.62 3 GLU B N 1
ATOM 3188 C CA . GLU B 1 3 ? 24.641 -1.432 -5.246 1 83.62 3 GLU B CA 1
ATOM 3189 C C . GLU B 1 3 ? 23.688 -0.25 -5.355 1 83.62 3 GLU B C 1
ATOM 3191 O O . GLU B 1 3 ? 24.062 0.812 -5.863 1 83.62 3 GLU B O 1
ATOM 3196 N N . PHE B 1 4 ? 22.641 -0.362 -4.789 1 88.62 4 PHE B N 1
ATOM 3197 C CA . PHE B 1 4 ? 21.625 0.674 -4.863 1 88.62 4 PHE B CA 1
ATOM 3198 C C . PHE B 1 4 ? 22.047 1.909 -4.078 1 88.62 4 PHE B C 1
ATOM 3200 O O . PHE B 1 4 ? 22 3.027 -4.594 1 88.62 4 PHE B O 1
ATOM 3207 N N . VAL B 1 5 ? 22.453 1.753 -2.912 1 85.5 5 VAL B N 1
ATOM 3208 C CA . VAL B 1 5 ? 22.859 2.857 -2.053 1 85.5 5 VAL B CA 1
ATOM 3209 C C . VAL B 1 5 ? 24.125 3.508 -2.617 1 85.5 5 VAL B C 1
ATOM 3211 O O . VAL B 1 5 ? 24.266 4.734 -2.594 1 85.5 5 VAL B O 1
ATOM 3214 N N . ARG B 1 6 ? 25.016 2.633 -3.129 1 86.06 6 ARG B N 1
ATOM 3215 C CA . ARG B 1 6 ? 26.234 3.15 -3.758 1 86.06 6 ARG B CA 1
ATOM 3216 C C . ARG B 1 6 ? 25.891 4.086 -4.914 1 86.06 6 ARG B C 1
ATOM 3218 O O . ARG B 1 6 ? 26.484 5.156 -5.047 1 86.06 6 ARG B O 1
ATOM 3225 N N . ASN B 1 7 ? 24.891 3.666 -5.688 1 90.94 7 ASN B N 1
ATOM 3226 C CA . ASN B 1 7 ? 24.484 4.477 -6.828 1 90.94 7 ASN B CA 1
ATOM 3227 C C . ASN B 1 7 ? 23.844 5.793 -6.379 1 90.94 7 ASN B C 1
ATOM 3229 O O . ASN B 1 7 ? 24.031 6.828 -7.023 1 90.94 7 ASN B O 1
ATOM 3233 N N . LEU B 1 8 ? 23.125 5.797 -5.293 1 89.5 8 LEU B N 1
ATOM 3234 C CA . LEU B 1 8 ? 22.5 7.012 -4.777 1 89.5 8 LEU B CA 1
ATOM 3235 C C . LEU B 1 8 ? 23.562 7.973 -4.238 1 89.5 8 LEU B C 1
ATOM 3237 O O . LEU B 1 8 ? 23.453 9.188 -4.426 1 89.5 8 LEU B O 1
ATOM 3241 N N . MET B 1 9 ? 24.547 7.41 -3.584 1 86.06 9 MET B N 1
ATOM 3242 C CA . MET B 1 9 ? 25.641 8.234 -3.07 1 86.06 9 MET B CA 1
ATOM 3243 C C . MET B 1 9 ? 26.391 8.914 -4.211 1 86.06 9 MET B C 1
ATOM 3245 O O . MET B 1 9 ? 26.703 10.102 -4.129 1 86.06 9 MET B O 1
ATOM 3249 N N . LEU B 1 10 ? 26.609 8.102 -5.254 1 89.31 10 LEU B N 1
ATOM 3250 C CA . LEU B 1 10 ? 27.281 8.656 -6.426 1 89.31 10 LEU B CA 1
ATOM 3251 C C . LEU B 1 10 ? 26.406 9.734 -7.082 1 89.31 10 LEU B C 1
ATOM 3253 O O . LEU B 1 10 ? 26.906 10.797 -7.453 1 89.31 10 LEU B O 1
ATOM 3257 N N . LYS B 1 11 ? 25.188 9.469 -7.172 1 90.06 11 LYS B N 1
ATOM 3258 C CA . LYS B 1 11 ? 24.234 10.352 -7.84 1 90.06 11 LYS B CA 1
ATOM 3259 C C . LYS B 1 11 ? 24.109 11.68 -7.105 1 90.06 11 LYS B C 1
ATOM 3261 O O . LYS B 1 11 ? 24.109 12.742 -7.734 1 90.06 11 LYS B O 1
ATOM 3266 N N . HIS B 1 12 ? 24.094 11.695 -5.797 1 84.94 12 HIS B N 1
ATOM 3267 C CA . HIS B 1 12 ? 23.703 12.898 -5.066 1 84.94 12 HIS B CA 1
ATOM 3268 C C . HIS B 1 12 ? 24.922 13.562 -4.422 1 84.94 12 HIS B C 1
ATOM 3270 O O . HIS B 1 12 ? 24.891 14.766 -4.129 1 84.94 12 HIS B O 1
ATOM 3276 N N . TYR B 1 13 ? 26 12.727 -4.246 1 82.19 13 TYR B N 1
ATOM 3277 C CA . TYR B 1 13 ? 27.125 13.297 -3.504 1 82.19 13 TYR B CA 1
ATOM 3278 C C . TYR B 1 13 ? 28.422 13.133 -4.281 1 82.19 13 TYR B C 1
ATOM 3280 O O . TYR B 1 13 ? 29.453 13.703 -3.912 1 82.19 13 TYR B O 1
ATOM 3288 N N . GLY B 1 14 ? 28.422 12.352 -5.324 1 85.94 14 GLY B N 1
ATOM 3289 C CA . GLY B 1 14 ? 29.609 12.172 -6.156 1 85.94 14 GLY B CA 1
ATOM 3290 C C . GLY B 1 14 ? 30.594 11.18 -5.57 1 85.94 14 GLY B C 1
ATOM 3291 O O . GLY B 1 14 ? 31.75 11.125 -6.004 1 85.94 14 GLY B O 1
ATOM 3292 N N . PHE B 1 15 ? 30.188 10.508 -4.508 1 84.25 15 PHE B N 1
ATOM 3293 C CA . PHE B 1 15 ? 31.062 9.539 -3.875 1 84.25 15 PHE B CA 1
ATOM 3294 C C . PHE B 1 15 ? 30.516 8.125 -4.008 1 84.25 15 PHE B C 1
ATOM 3296 O O . PHE B 1 15 ? 29.297 7.938 -4.062 1 84.25 15 PHE B O 1
ATOM 3303 N N . ASP B 1 16 ? 31.359 7.188 -4.086 1 79.56 16 ASP B N 1
ATOM 3304 C CA . ASP B 1 16 ? 30.906 5.809 -4.23 1 79.56 16 ASP B CA 1
ATOM 3305 C C . ASP B 1 16 ? 31.406 4.941 -3.08 1 79.56 16 ASP B C 1
ATOM 3307 O O . ASP B 1 16 ? 31.266 3.715 -3.111 1 79.56 16 ASP B O 1
ATOM 3311 N N . SER B 1 17 ? 32.062 5.633 -2.133 1 80.06 17 SER B N 1
ATOM 3312 C CA . SER B 1 17 ? 32.5 4.91 -0.939 1 80.06 17 SER B CA 1
ATOM 3313 C C . SER B 1 17 ? 32.031 5.609 0.331 1 80.06 17 SER B C 1
ATOM 3315 O O . SER B 1 17 ? 31.922 6.84 0.37 1 80.06 17 SER B O 1
ATOM 3317 N N . LYS B 1 18 ? 31.781 4.773 1.365 1 76.06 18 LYS B N 1
ATOM 3318 C CA . LYS B 1 18 ? 31.328 5.297 2.654 1 76.06 18 LYS B CA 1
ATOM 3319 C C . LYS B 1 18 ? 32.375 6.223 3.262 1 76.06 18 LYS B C 1
ATOM 3321 O O . LYS B 1 18 ? 32.031 7.258 3.842 1 76.06 18 LYS B O 1
ATOM 3326 N N . ALA B 1 19 ? 33.594 5.789 3.168 1 76.31 19 ALA B N 1
ATOM 3327 C CA . ALA B 1 19 ? 34.688 6.559 3.756 1 76.31 19 ALA B CA 1
ATOM 3328 C C . ALA B 1 19 ? 34.75 7.957 3.148 1 76.31 19 ALA B C 1
ATOM 3330 O O . ALA B 1 19 ? 34.875 8.945 3.873 1 76.31 19 ALA B O 1
ATOM 3331 N N . SER B 1 20 ? 34.656 8.008 1.828 1 77.62 20 SER B N 1
ATOM 3332 C CA . SER B 1 20 ? 34.719 9.289 1.137 1 77.62 20 SER B CA 1
ATOM 3333 C C . SER B 1 20 ? 33.531 10.164 1.474 1 77.62 20 SER B C 1
ATOM 3335 O O . SER B 1 20 ? 33.656 11.383 1.612 1 77.62 20 SER B O 1
ATOM 3337 N N . PHE B 1 21 ? 32.469 9.531 1.617 1 76.19 21 PHE B N 1
ATOM 3338 C CA . PHE B 1 21 ? 31.234 10.25 1.954 1 76.19 21 PHE B CA 1
ATOM 3339 C C . PHE B 1 21 ? 31.297 10.805 3.373 1 76.19 21 PHE B C 1
ATOM 3341 O O . PHE B 1 21 ? 30.906 11.938 3.623 1 76.19 21 PHE B O 1
ATOM 3348 N N . LYS B 1 22 ? 31.75 10.008 4.242 1 74.5 22 LYS B N 1
ATOM 3349 C CA . LYS B 1 22 ? 31.891 10.43 5.633 1 74.5 22 LYS B CA 1
ATOM 3350 C C . LYS B 1 22 ? 32.812 11.648 5.75 1 74.5 22 LYS B C 1
ATOM 3352 O O . LYS B 1 22 ? 32.5 12.586 6.492 1 74.5 22 LYS B O 1
ATOM 3357 N N . GLU B 1 23 ? 33.812 11.617 5.07 1 74 23 GLU B N 1
ATOM 3358 C CA . GLU B 1 23 ? 34.75 12.734 5.086 1 74 23 GLU B CA 1
ATOM 3359 C C . GLU B 1 23 ? 34.094 14.016 4.57 1 74 23 GLU B C 1
ATOM 3361 O O . GLU B 1 23 ? 34.281 15.086 5.148 1 74 23 GLU B O 1
ATOM 3366 N N . HIS B 1 24 ? 33.406 13.844 3.547 1 71.56 24 HIS B N 1
ATOM 3367 C CA . HIS B 1 24 ? 32.719 14.984 2.961 1 71.56 24 HIS B CA 1
ATOM 3368 C C . HIS B 1 24 ? 31.625 15.5 3.893 1 71.56 24 HIS B C 1
ATOM 3370 O O . HIS B 1 24 ? 31.484 16.719 4.07 1 71.56 24 HIS B O 1
ATOM 3376 N N . TYR B 1 25 ? 30.859 14.609 4.379 1 66.81 25 TYR B N 1
ATOM 3377 C CA . TYR B 1 25 ? 29.734 14.953 5.238 1 66.81 25 TYR B CA 1
ATOM 3378 C C . TYR B 1 25 ? 30.219 15.664 6.5 1 66.81 25 TYR B C 1
ATOM 3380 O O . TYR B 1 25 ? 29.625 16.656 6.922 1 66.81 25 TYR B O 1
ATOM 3388 N N . LEU B 1 26 ? 31.172 15.117 7.137 1 64 26 LEU B N 1
ATOM 3389 C CA . LEU B 1 26 ? 31.703 15.688 8.367 1 64 26 LEU B CA 1
ATOM 3390 C C . LEU B 1 26 ? 32.281 17.078 8.117 1 64 26 LEU B C 1
ATOM 3392 O O . LEU B 1 26 ? 32.25 17.938 8.984 1 64 26 LEU B O 1
ATOM 3396 N N . THR B 1 27 ? 32.719 17.25 6.914 1 62.16 27 THR B N 1
ATOM 3397 C CA . THR B 1 27 ? 33.344 18.531 6.582 1 62.16 27 THR B CA 1
ATOM 3398 C C . THR B 1 27 ? 32.281 19.578 6.223 1 62.16 27 THR B C 1
ATOM 3400 O O . THR B 1 27 ? 32.406 20.75 6.535 1 62.16 27 THR B O 1
ATOM 3403 N N . ASN B 1 28 ? 31.188 19.141 5.57 1 57.88 28 ASN B N 1
ATOM 3404 C CA . ASN B 1 28 ? 30.219 20.078 5.016 1 57.88 28 ASN B CA 1
ATOM 3405 C C . ASN B 1 28 ? 28.984 20.203 5.891 1 57.88 28 ASN B C 1
ATOM 3407 O O . ASN B 1 28 ? 28.25 21.188 5.812 1 57.88 28 ASN B O 1
ATOM 3411 N N . ASN B 1 29 ? 28.422 19.219 6.438 1 54.41 29 ASN B N 1
ATOM 3412 C CA . ASN B 1 29 ? 27.062 19.172 6.977 1 54.41 29 ASN B CA 1
ATOM 3413 C C . ASN B 1 29 ? 26.922 20 8.242 1 54.41 29 ASN B C 1
ATOM 3415 O O . ASN B 1 29 ? 25.828 20.406 8.617 1 54.41 29 ASN B O 1
ATOM 3419 N N . TYR B 1 30 ? 28.016 20.109 9.086 1 46.16 30 TYR B N 1
ATOM 3420 C CA . TYR B 1 30 ? 27.75 20.891 10.289 1 46.16 30 TYR B CA 1
ATOM 3421 C C . TYR B 1 30 ? 27.25 22.281 9.93 1 46.16 30 TYR B C 1
ATOM 3423 O O . TYR B 1 30 ? 26.391 22.844 10.625 1 46.16 30 TYR B O 1
ATOM 3431 N N . GLU B 1 31 ? 27.719 22.75 8.938 1 45.16 31 GLU B N 1
ATOM 3432 C CA . GLU B 1 31 ? 27.375 24.141 8.656 1 45.16 31 GLU B CA 1
ATOM 3433 C C . GLU B 1 31 ? 25.953 24.266 8.141 1 45.16 31 GLU B C 1
ATOM 3435 O O . GLU B 1 31 ? 25.266 25.25 8.406 1 45.16 31 GLU B O 1
ATOM 3440 N N . THR B 1 32 ? 25.469 23.281 7.57 1 45.72 32 THR B N 1
ATOM 3441 C CA . THR B 1 32 ? 24.219 23.375 6.816 1 45.72 32 THR B CA 1
ATOM 3442 C C . THR B 1 32 ? 23.016 23.328 7.754 1 45.72 32 THR B C 1
ATOM 3444 O O . THR B 1 32 ? 22.016 24 7.508 1 45.72 32 THR B O 1
ATOM 3447 N N . VAL B 1 33 ? 23.141 22.547 8.742 1 42.28 33 VAL B N 1
ATOM 3448 C CA . VAL B 1 33 ? 22 22.453 9.648 1 42.28 33 VAL B CA 1
ATOM 3449 C C . VAL B 1 33 ? 21.719 23.828 10.25 1 42.28 33 VAL B C 1
ATOM 3451 O O . VAL B 1 33 ? 20.547 24.219 10.406 1 42.28 33 VAL B O 1
ATOM 3454 N N . ASN B 1 34 ? 22.781 24.469 10.57 1 42.31 34 ASN B N 1
ATOM 3455 C CA . ASN B 1 34 ? 22.625 25.75 11.25 1 42.31 34 ASN B CA 1
ATOM 3456 C C . ASN B 1 34 ? 21.984 26.797 10.344 1 42.31 34 ASN B C 1
ATOM 3458 O O . ASN B 1 34 ? 21.422 27.766 10.828 1 42.31 34 ASN B O 1
ATOM 3462 N N . MET B 1 35 ? 22.141 26.641 9.125 1 40.84 35 MET B N 1
ATOM 3463 C CA . MET B 1 35 ? 21.656 27.656 8.195 1 40.84 35 MET B CA 1
ATOM 3464 C C . MET B 1 35 ? 20.141 27.609 8.07 1 40.84 35 MET B C 1
ATOM 3466 O O . MET B 1 35 ? 19.531 28.484 7.457 1 40.84 35 MET B O 1
ATOM 3470 N N . LEU B 1 36 ? 19.625 26.578 8.453 1 43.41 36 LEU B N 1
ATOM 3471 C CA . LEU B 1 36 ? 18.188 26.344 8.266 1 43.41 36 LEU B CA 1
ATOM 3472 C C . LEU B 1 36 ? 17.375 27.453 8.914 1 43.41 36 LEU B C 1
ATOM 3474 O O . LEU B 1 36 ? 16.281 27.781 8.43 1 43.41 36 LEU B O 1
ATOM 3478 N N . TYR B 1 37 ? 17.906 27.938 10.047 1 43.38 37 TYR B N 1
ATOM 3479 C CA . TYR B 1 37 ? 17.078 28.891 10.805 1 43.38 37 TYR B CA 1
ATOM 3480 C C . TYR B 1 37 ? 17.391 30.328 10.398 1 43.38 37 TYR B C 1
ATOM 3482 O O . TYR B 1 37 ? 16.688 31.25 10.797 1 43.38 37 TYR B O 1
ATOM 3490 N N . HIS B 1 38 ? 18.469 30.406 9.484 1 44.62 38 HIS B N 1
ATOM 3491 C CA . HIS B 1 38 ? 18.812 31.828 9.336 1 44.62 38 HIS B CA 1
ATOM 3492 C C . HIS B 1 38 ? 18.438 32.344 7.953 1 44.62 38 HIS B C 1
ATOM 3494 O O . HIS B 1 38 ? 18.938 31.828 6.941 1 44.62 38 HIS B O 1
ATOM 3500 N N . GLN B 1 39 ? 17.219 32.688 7.867 1 49.62 39 GLN B N 1
ATOM 3501 C CA . GLN B 1 39 ? 16.812 33.438 6.672 1 49.62 39 GLN B CA 1
ATOM 3502 C C . GLN B 1 39 ? 17.594 34.75 6.555 1 49.62 39 GLN B C 1
ATOM 3504 O O . GLN B 1 39 ? 17.406 35.656 7.359 1 49.62 39 GLN B O 1
ATOM 3509 N N . ARG B 1 40 ? 18.672 34.75 5.648 1 54.31 40 ARG B N 1
ATOM 3510 C CA . ARG B 1 40 ? 19.547 35.906 5.473 1 54.31 40 ARG B CA 1
ATOM 3511 C C . ARG B 1 40 ? 18.938 36.906 4.469 1 54.31 40 ARG B C 1
ATOM 3513 O O . ARG B 1 40 ? 19.406 38.031 4.355 1 54.31 40 ARG B O 1
ATOM 3520 N N . SER B 1 41 ? 17.844 36.312 3.82 1 60.97 41 SER B N 1
ATOM 3521 C CA . SER B 1 41 ? 17.359 37.25 2.799 1 60.97 41 SER B CA 1
ATOM 3522 C C . SER B 1 41 ? 16.438 38.281 3.398 1 60.97 41 SER B C 1
ATOM 3524 O O . SER B 1 41 ? 15.719 38.031 4.363 1 60.97 41 SER B O 1
ATOM 3526 N N . PRO B 1 42 ? 16.5 39.469 2.818 1 64.69 42 PRO B N 1
ATOM 3527 C CA . PRO B 1 42 ? 15.57 40.5 3.262 1 64.69 42 PRO B CA 1
ATOM 3528 C C . PRO B 1 42 ? 14.117 40.062 3.229 1 64.69 42 PRO B C 1
ATOM 3530 O O . PRO B 1 42 ? 13.719 39.312 2.326 1 64.69 42 PRO B O 1
ATOM 3533 N N . VAL B 1 43 ? 13.398 40.406 4.188 1 72.81 43 VAL B N 1
ATOM 3534 C CA . VAL B 1 43 ? 12.016 39.969 4.398 1 72.81 43 VAL B CA 1
ATOM 3535 C C . VAL B 1 43 ? 11.203 40.25 3.133 1 72.81 43 VAL B C 1
ATOM 3537 O O . VAL B 1 43 ? 10.336 39.438 2.77 1 72.81 43 VAL B O 1
ATOM 3540 N N . GLU B 1 44 ? 11.555 41.344 2.428 1 72.69 44 GLU B N 1
ATOM 3541 C CA . GLU B 1 44 ? 10.797 41.75 1.252 1 72.69 44 GLU B CA 1
ATOM 3542 C C . GLU B 1 44 ? 10.906 40.719 0.13 1 72.69 44 GLU B C 1
ATOM 3544 O O . GLU B 1 44 ? 10.062 40.688 -0.768 1 72.69 44 GLU B O 1
ATOM 3549 N N . GLU B 1 45 ? 11.758 39.875 0.272 1 76.25 45 GLU B N 1
ATOM 3550 C CA . GLU B 1 45 ? 12.023 38.938 -0.816 1 76.25 45 GLU B CA 1
ATOM 3551 C C . GLU B 1 45 ? 11.164 37.656 -0.687 1 76.25 45 GLU B C 1
ATOM 3553 O O . GLU B 1 45 ? 10.93 36.969 -1.672 1 76.25 45 GLU B O 1
ATOM 3558 N N . TRP B 1 46 ? 10.617 37.594 0.488 1 79.44 46 TRP B N 1
ATOM 3559 C CA . TRP B 1 46 ? 9.977 36.281 0.61 1 79.44 46 TRP B CA 1
ATOM 3560 C C . TRP B 1 46 ? 8.625 36.406 1.306 1 79.44 46 TRP B C 1
ATOM 3562 O O . TRP B 1 46 ? 7.883 35.438 1.409 1 79.44 46 TRP B O 1
ATOM 3572 N N . VAL B 1 47 ? 8.297 37.594 1.677 1 88.69 47 VAL B N 1
ATOM 3573 C CA . VAL B 1 47 ? 6.992 37.844 2.273 1 88.69 47 VAL B CA 1
ATOM 3574 C C . VAL B 1 47 ? 6.02 38.312 1.202 1 88.69 47 VAL B C 1
ATOM 3576 O O . VAL B 1 47 ? 6.348 39.219 0.416 1 88.69 47 VAL B O 1
ATOM 3579 N N . LYS B 1 48 ? 4.781 37.781 1.15 1 93.12 48 LYS B N 1
ATOM 3580 C CA . LYS B 1 48 ? 3.848 38.062 0.062 1 93.12 48 LYS B CA 1
ATOM 3581 C C . LYS B 1 48 ? 2.609 38.781 0.573 1 93.12 48 LYS B C 1
ATOM 3583 O O . LYS B 1 48 ? 1.617 38.906 -0.146 1 93.12 48 LYS B O 1
ATOM 3588 N N . ILE B 1 49 ? 2.607 39.188 1.824 1 92.31 49 ILE B N 1
ATOM 3589 C CA . ILE B 1 49 ? 1.58 40.062 2.404 1 92.31 49 ILE B CA 1
ATOM 3590 C C . ILE B 1 49 ? 2.203 41.375 2.848 1 92.31 49 ILE B C 1
ATOM 3592 O O . ILE B 1 49 ? 3.426 41.469 2.967 1 92.31 49 ILE B O 1
ATOM 3596 N N . PRO B 1 50 ? 1.331 42.406 3.002 1 92.5 50 PRO B N 1
ATOM 3597 C CA . PRO B 1 50 ? 1.911 43.594 3.637 1 92.5 50 PRO B CA 1
ATOM 3598 C C . PRO B 1 50 ? 2.605 43.281 4.957 1 92.5 50 PRO B C 1
ATOM 3600 O O . PRO B 1 50 ? 2.084 42.5 5.762 1 92.5 50 PRO B O 1
ATOM 3603 N N . PHE B 1 51 ? 3.777 43.812 5.102 1 92.88 51 PHE B N 1
ATOM 3604 C CA . PHE B 1 51 ? 4.52 43.5 6.324 1 92.88 51 PHE B CA 1
ATOM 3605 C C . PHE B 1 51 ? 5.164 44.781 6.879 1 92.88 51 PHE B C 1
ATOM 3607 O O . PHE B 1 51 ? 5.855 45.5 6.152 1 92.88 51 PHE B O 1
ATOM 3614 N N . PRO B 1 52 ? 5.117 45.188 8.062 1 93.06 52 PRO B N 1
ATOM 3615 C CA . PRO B 1 52 ? 4.262 44.469 9.016 1 93.06 52 PRO B CA 1
ATOM 3616 C C . PRO B 1 52 ? 2.785 44.5 8.617 1 93.06 52 PRO B C 1
ATOM 3618 O O . PRO B 1 52 ? 2.357 45.406 7.891 1 93.06 52 PRO B O 1
ATOM 3621 N N . TYR B 1 53 ? 2.062 43.469 8.969 1 96.19 53 TYR B N 1
ATOM 3622 C CA . TYR B 1 53 ? 0.631 43.344 8.727 1 96.19 53 TYR B CA 1
ATOM 3623 C C . TYR B 1 53 ? -0.17 43.688 9.977 1 96.19 53 TYR B C 1
ATOM 3625 O O . TYR B 1 53 ? 0.102 43.188 11.062 1 96.19 53 TYR B O 1
ATOM 3633 N N . TYR B 1 54 ? -1.154 44.594 9.812 1 96.44 54 TYR B N 1
ATOM 3634 C CA . TYR B 1 54 ? -2.055 44.969 10.898 1 96.44 54 TYR B CA 1
ATOM 3635 C C . TYR B 1 54 ? -3.498 45.031 10.414 1 96.44 54 TYR B C 1
ATOM 3637 O O . TYR B 1 54 ? -3.811 45.719 9.445 1 96.44 54 TYR B O 1
ATOM 3645 N N . ALA B 1 55 ? -4.309 44.281 10.992 1 96.12 55 ALA B N 1
ATOM 3646 C CA . ALA B 1 55 ? -5.754 44.344 10.789 1 96.12 55 ALA B CA 1
ATOM 3647 C C . ALA B 1 55 ? -6.465 44.781 12.07 1 96.12 55 ALA B C 1
ATOM 3649 O O . ALA B 1 55 ? -6.992 43.969 12.812 1 96.12 55 ALA B O 1
ATOM 3650 N N . ILE B 1 56 ? -6.543 46.062 12.18 1 93.75 56 ILE B N 1
ATOM 3651 C CA . ILE B 1 56 ? -7.051 46.656 13.414 1 93.75 56 ILE B CA 1
ATOM 3652 C C . ILE B 1 56 ? -8.562 46.469 13.484 1 93.75 56 ILE B C 1
ATOM 3654 O O . ILE B 1 56 ? -9.273 46.719 12.516 1 93.75 56 ILE B O 1
ATOM 3658 N N . ASP B 1 57 ? -8.953 45.938 14.531 1 94.19 57 ASP B N 1
ATOM 3659 C CA . ASP B 1 57 ? -10.367 45.812 14.883 1 94.19 57 ASP B CA 1
ATOM 3660 C C . ASP B 1 57 ? -10.703 46.688 16.094 1 94.19 57 ASP B C 1
ATOM 3662 O O . ASP B 1 57 ? -10.297 46.375 17.219 1 94.19 57 ASP B O 1
ATOM 3666 N N . PRO B 1 58 ? -11.492 47.656 15.898 1 93.88 58 PRO B N 1
ATOM 3667 C CA . PRO B 1 58 ? -11.773 48.594 16.984 1 93.88 58 PRO B CA 1
ATOM 3668 C C . PRO B 1 58 ? -12.531 47.938 18.141 1 93.88 58 PRO B C 1
ATOM 3670 O O . PRO B 1 58 ? -12.555 48.469 19.25 1 93.88 58 PRO B O 1
ATOM 3673 N N . SER B 1 59 ? -13.141 46.906 17.906 1 94.44 59 SER B N 1
ATOM 3674 C CA . SER B 1 59 ? -13.906 46.219 18.953 1 94.44 59 SER B CA 1
ATOM 3675 C C . SER B 1 59 ? -13 45.375 19.828 1 94.44 59 SER B C 1
ATOM 3677 O O . SER B 1 59 ? -13.422 44.875 20.875 1 94.44 59 SER B O 1
ATOM 3679 N N . MET B 1 60 ? -11.758 45.281 19.453 1 95.69 60 MET B N 1
ATOM 3680 C CA . MET B 1 60 ? -10.781 44.438 20.172 1 95.69 60 MET B CA 1
ATOM 3681 C C . MET B 1 60 ? -9.773 45.312 20.906 1 95.69 60 MET B C 1
ATOM 3683 O O . MET B 1 60 ? -9.578 46.469 20.547 1 95.69 60 MET B O 1
ATOM 3687 N N . PRO B 1 61 ? -9.18 44.75 21.969 1 96.5 61 PRO B N 1
ATOM 3688 C CA . PRO B 1 61 ? -8.062 45.5 22.578 1 96.5 61 PRO B CA 1
ATOM 3689 C C . PRO B 1 61 ? -6.965 45.844 21.562 1 96.5 61 PRO B C 1
ATOM 3691 O O . PRO B 1 61 ? -6.926 45.25 20.484 1 96.5 61 PRO B O 1
ATOM 3694 N N . PRO B 1 62 ? -6.152 46.812 21.938 1 96.06 62 PRO B N 1
ATOM 3695 C CA . PRO B 1 62 ? -5.062 47.156 21.016 1 96.06 62 PRO B CA 1
ATOM 3696 C C . PRO B 1 62 ? -4.18 45.938 20.688 1 96.06 62 PRO B C 1
ATOM 3698 O O . PRO B 1 62 ? -4.004 45.062 21.531 1 96.06 62 PRO B O 1
ATOM 3701 N N . ILE B 1 63 ? -3.635 45.938 19.5 1 96.06 63 ILE B N 1
ATOM 3702 C CA . ILE B 1 63 ? -2.701 44.875 19.109 1 96.06 63 ILE B CA 1
ATOM 3703 C C . ILE B 1 63 ? -1.535 44.812 20.094 1 96.06 63 ILE B C 1
ATOM 3705 O O . ILE B 1 63 ? -0.979 45.844 20.469 1 96.06 63 ILE B O 1
ATOM 3709 N N . PRO B 1 64 ? -1.168 43.625 20.5 1 94 64 PRO B N 1
ATOM 3710 C CA . PRO B 1 64 ? -0.095 43.469 21.484 1 94 64 PRO B CA 1
ATOM 3711 C C . PRO B 1 64 ? 1.229 44.094 21.016 1 94 64 PRO B C 1
ATOM 3713 O O . PRO B 1 64 ? 1.609 43.906 19.859 1 94 64 PRO B O 1
ATOM 3716 N N . THR B 1 65 ? 1.847 44.75 21.906 1 87.25 65 THR B N 1
ATOM 3717 C CA . THR B 1 65 ? 3.195 45.281 21.672 1 87.25 65 THR B CA 1
ATOM 3718 C C . THR B 1 65 ? 4.238 44.312 22.234 1 87.25 65 THR B C 1
ATOM 3720 O O . THR B 1 65 ? 3.889 43.281 22.844 1 87.25 65 THR B O 1
ATOM 3723 N N . ARG B 1 66 ? 5.43 44.656 21.953 1 81.44 66 ARG B N 1
ATOM 3724 C CA . ARG B 1 66 ? 6.516 43.875 22.531 1 81.44 66 ARG B CA 1
ATOM 3725 C C . ARG B 1 66 ? 6.418 43.844 24.047 1 81.44 66 ARG B C 1
ATOM 3727 O O . ARG B 1 66 ? 6.66 42.781 24.672 1 81.44 66 ARG B O 1
ATOM 3734 N N . GLU B 1 67 ? 6.176 44.906 24.625 1 83.94 67 GLU B N 1
ATOM 3735 C CA . GLU B 1 67 ? 6.059 45.031 26.078 1 83.94 67 GLU B CA 1
ATOM 3736 C C . GLU B 1 67 ? 4.934 44.156 26.609 1 83.94 67 GLU B C 1
ATOM 3738 O O . GLU B 1 67 ? 5.059 43.562 27.688 1 83.94 67 GLU B O 1
ATOM 3743 N N . ASP B 1 68 ? 3.857 44.156 25.875 1 90.5 68 ASP B N 1
ATOM 3744 C CA . ASP B 1 68 ? 2.74 43.281 26.266 1 90.5 68 ASP B CA 1
ATOM 3745 C C . ASP B 1 68 ? 3.156 41.812 26.312 1 90.5 68 ASP B C 1
ATOM 3747 O O . ASP B 1 68 ? 2.75 41.062 27.203 1 90.5 68 ASP B O 1
ATOM 3751 N N . VAL B 1 69 ? 3.908 41.406 25.266 1 86.44 69 VAL B N 1
ATOM 3752 C CA . VAL B 1 69 ? 4.367 40 25.172 1 86.44 69 VAL B CA 1
ATOM 3753 C C . VAL B 1 69 ? 5.332 39.719 26.328 1 86.44 69 VAL B C 1
ATOM 3755 O O . VAL B 1 69 ? 5.27 38.656 26.938 1 86.44 69 VAL B O 1
ATOM 3758 N N . ASP B 1 70 ? 6.227 40.625 26.594 1 81.06 70 ASP B N 1
ATOM 3759 C CA . ASP B 1 70 ? 7.16 40.469 27.719 1 81.06 70 ASP B CA 1
ATOM 3760 C C . ASP B 1 70 ? 6.414 40.281 29.031 1 81.06 70 ASP B C 1
ATOM 3762 O O . ASP B 1 70 ? 6.816 39.469 29.859 1 81.06 70 ASP B O 1
ATOM 3766 N N . ALA B 1 71 ? 5.438 41.062 29.172 1 87 71 ALA B N 1
ATOM 3767 C CA . ALA B 1 71 ? 4.656 41 30.406 1 87 71 ALA B CA 1
ATOM 3768 C C . ALA B 1 71 ? 3.945 39.656 30.531 1 87 71 ALA B C 1
ATOM 3770 O O . ALA B 1 71 ? 3.715 39.188 31.641 1 87 71 ALA B O 1
ATOM 3771 N N . ALA B 1 72 ? 3.578 39.094 29.406 1 88.12 72 ALA B N 1
ATOM 3772 C CA . ALA B 1 72 ? 2.861 37.812 29.391 1 88.12 72 ALA B CA 1
ATOM 3773 C C . ALA B 1 72 ? 3.828 36.656 29.5 1 88.12 72 ALA B C 1
ATOM 3775 O O . ALA B 1 72 ? 3.412 35.5 29.734 1 88.12 72 ALA B O 1
ATOM 3776 N N . THR B 1 73 ? 5.121 36.844 29.297 1 81.88 73 THR B N 1
ATOM 3777 C CA . THR B 1 73 ? 6.137 35.781 29.297 1 81.88 73 THR B CA 1
ATOM 3778 C C . THR B 1 73 ? 6.504 35.406 30.734 1 81.88 73 THR B C 1
ATOM 3780 O O . THR B 1 73 ? 6.871 36.25 31.531 1 81.88 73 THR B O 1
ATOM 3783 N N . PRO B 1 74 ? 6.383 34.094 30.938 1 82.38 74 PRO B N 1
ATOM 3784 C CA . PRO B 1 74 ? 6.785 33.656 32.281 1 82.38 74 PRO B CA 1
ATOM 3785 C C . PRO B 1 74 ? 8.25 33.969 32.594 1 82.38 74 PRO B C 1
ATOM 3787 O O . PRO B 1 74 ? 9.086 33.969 31.672 1 82.38 74 PRO B O 1
ATOM 3790 N N . SER B 1 75 ? 8.492 34.156 33.875 1 77.25 75 SER B N 1
ATOM 3791 C CA . SER B 1 75 ? 9.844 34.531 34.281 1 77.25 75 SER B CA 1
ATOM 3792 C C . SER B 1 75 ? 10.836 33.406 34 1 77.25 75 SER B C 1
ATOM 3794 O O . SER B 1 75 ? 12.016 33.656 33.75 1 77.25 75 SER B O 1
ATOM 3796 N N . ASP B 1 76 ? 10.344 32.219 33.969 1 80.75 76 ASP B N 1
ATOM 3797 C CA . ASP B 1 76 ? 11.219 31.078 33.781 1 80.75 76 ASP B CA 1
ATOM 3798 C C . ASP B 1 76 ? 11.195 30.594 32.312 1 80.75 76 ASP B C 1
ATOM 3800 O O . ASP B 1 76 ? 11.648 29.5 32.031 1 80.75 76 ASP B O 1
ATOM 3804 N N . PHE B 1 77 ? 10.727 31.453 31.547 1 80.44 77 PHE B N 1
ATOM 3805 C CA . PHE B 1 77 ? 10.641 31.078 30.141 1 80.44 77 PHE B CA 1
ATOM 3806 C C . PHE B 1 77 ? 12.031 30.875 29.562 1 80.44 77 PHE B C 1
ATOM 3808 O O . PHE B 1 77 ? 12.945 31.656 29.812 1 80.44 77 PHE B O 1
ATOM 3815 N N . ASP B 1 78 ? 12.234 29.75 28.844 1 79.69 78 ASP B N 1
ATOM 3816 C CA . ASP B 1 78 ? 13.484 29.438 28.156 1 79.69 78 ASP B CA 1
ATOM 3817 C C . ASP B 1 78 ? 13.625 30.281 26.891 1 79.69 78 ASP B C 1
ATOM 3819 O O . ASP B 1 78 ? 12.891 30.094 25.922 1 79.69 78 ASP B O 1
ATOM 3823 N N . PRO B 1 79 ? 14.547 31.125 26.938 1 69.25 79 PRO B N 1
ATOM 3824 C CA . PRO B 1 79 ? 14.719 32 25.781 1 69.25 79 PRO B CA 1
ATOM 3825 C C . PRO B 1 79 ? 15.148 31.266 24.516 1 69.25 79 PRO B C 1
ATOM 3827 O O . PRO B 1 79 ? 15.086 31.828 23.422 1 69.25 79 PRO B O 1
ATOM 3830 N N . ASP B 1 80 ? 15.57 30.031 24.625 1 75.06 80 ASP B N 1
ATOM 3831 C CA . ASP B 1 80 ? 16.031 29.266 23.469 1 75.06 80 ASP B CA 1
ATOM 3832 C C . ASP B 1 80 ? 14.898 28.469 22.844 1 75.06 80 ASP B C 1
ATOM 3834 O O . ASP B 1 80 ? 15.086 27.812 21.812 1 75.06 80 ASP B O 1
ATOM 3838 N N . MET B 1 81 ? 13.758 28.625 23.469 1 77.75 81 MET B N 1
ATOM 3839 C CA . MET B 1 81 ? 12.617 27.953 22.859 1 77.75 81 MET B CA 1
ATOM 3840 C C . MET B 1 81 ? 12.32 28.516 21.484 1 77.75 81 MET B C 1
ATOM 3842 O O . MET B 1 81 ? 12.141 29.734 21.328 1 77.75 81 MET B O 1
ATOM 3846 N N . PRO B 1 82 ? 12.336 27.703 20.469 1 76.12 82 PRO B N 1
ATOM 3847 C CA . PRO B 1 82 ? 12.219 28.203 19.109 1 76.12 82 PRO B CA 1
ATOM 3848 C C . PRO B 1 82 ? 10.852 28.828 18.828 1 76.12 82 PRO B C 1
ATOM 3850 O O . PRO B 1 82 ? 10.734 29.703 17.953 1 76.12 82 PRO B O 1
ATOM 3853 N N . THR B 1 83 ? 9.867 28.328 19.516 1 85.06 83 THR B N 1
ATOM 3854 C CA . THR B 1 83 ? 8.516 28.828 19.281 1 85.06 83 THR B CA 1
ATOM 3855 C C . THR B 1 83 ? 7.68 28.719 20.562 1 85.06 83 THR B C 1
ATOM 3857 O O . THR B 1 83 ? 7.984 27.906 21.438 1 85.06 83 THR B O 1
ATOM 3860 N N . HIS B 1 84 ? 6.797 29.672 20.688 1 88.31 84 HIS B N 1
ATOM 3861 C CA . HIS B 1 84 ? 5.863 29.656 21.797 1 88.31 84 HIS B CA 1
ATOM 3862 C C . HIS B 1 84 ? 4.625 30.5 21.5 1 88.31 84 HIS B C 1
ATOM 3864 O O . HIS B 1 84 ? 4.66 31.375 20.625 1 88.31 84 HIS B O 1
ATOM 3870 N N . VAL B 1 85 ? 3.59 30.172 22.234 1 93.69 85 VAL B N 1
ATOM 3871 C CA . VAL B 1 85 ? 2.357 30.938 22.094 1 93.69 85 VAL B CA 1
ATOM 3872 C C . VAL B 1 85 ? 1.971 31.531 23.453 1 93.69 85 VAL B C 1
ATOM 3874 O O . VAL B 1 85 ? 1.87 30.812 24.453 1 93.69 85 VAL B O 1
ATOM 3877 N N . PHE B 1 86 ? 1.759 32.844 23.469 1 92.69 86 PHE B N 1
ATOM 3878 C CA . PHE B 1 86 ? 1.363 33.594 24.656 1 92.69 86 PHE B CA 1
ATOM 3879 C C . PHE B 1 86 ? -0.076 34.062 24.547 1 92.69 86 PHE B C 1
ATOM 3881 O O . PHE B 1 86 ? -0.512 34.5 23.484 1 92.69 86 PHE B O 1
ATOM 3888 N N . ARG B 1 87 ? -0.744 34.031 25.672 1 95.25 87 ARG B N 1
ATOM 3889 C CA . ARG B 1 87 ? -2.031 34.719 25.75 1 95.25 87 ARG B CA 1
ATOM 3890 C C . ARG B 1 87 ? -1.859 36.156 26.203 1 95.25 87 ARG B C 1
ATOM 3892 O O . ARG B 1 87 ? -1.308 36.438 27.266 1 95.25 87 ARG B O 1
ATOM 3899 N N . VAL B 1 88 ? -2.299 37.062 25.406 1 96.19 88 VAL B N 1
ATOM 3900 C CA . VAL B 1 88 ? -2.131 38.5 25.719 1 96.19 88 VAL B CA 1
ATOM 3901 C C . VAL B 1 88 ? -3.49 39.188 25.719 1 96.19 88 VAL B C 1
ATOM 3903 O O . VAL B 1 88 ? -4.344 38.906 24.875 1 96.19 88 VAL B O 1
ATOM 3906 N N . HIS B 1 89 ? -3.689 40.062 26.688 1 96.31 89 HIS B N 1
ATOM 3907 C CA . HIS B 1 89 ? -4.914 40.812 26.875 1 96.31 89 HIS B CA 1
ATOM 3908 C C . HIS B 1 89 ? -6.129 39.906 27 1 96.31 89 HIS B C 1
ATOM 3910 O O . HIS B 1 89 ? -7.258 40.312 26.734 1 96.31 89 HIS B O 1
ATOM 3916 N N . GLY B 1 90 ? -5.941 38.656 27.141 1 95.38 90 GLY B N 1
ATOM 3917 C CA . GLY B 1 90 ? -7 37.688 27.344 1 95.38 90 GLY B CA 1
ATOM 3918 C C . GLY B 1 90 ? -7.625 37.188 26.062 1 95.38 90 GLY B C 1
ATOM 3919 O O . GLY B 1 90 ? -8.266 36.125 26.031 1 95.38 90 GLY B O 1
ATOM 3920 N N . VAL B 1 91 ? -7.387 37.875 24.922 1 96.81 91 VAL B N 1
ATOM 3921 C CA . VAL B 1 91 ? -8.188 37.594 23.734 1 96.81 91 VAL B CA 1
ATOM 3922 C C . VAL B 1 91 ? -7.27 37.219 22.578 1 96.81 91 VAL B C 1
ATOM 3924 O O . VAL B 1 91 ? -7.73 36.719 21.547 1 96.81 91 VAL B O 1
ATOM 3927 N N . TYR B 1 92 ? -5.949 37.531 22.734 1 97.81 92 TYR B N 1
ATOM 3928 C CA . TYR B 1 92 ? -5.027 37.312 21.625 1 97.81 92 TYR B CA 1
ATOM 3929 C C . TYR B 1 92 ? -4.109 36.125 21.906 1 97.81 92 TYR B C 1
ATOM 3931 O O . TYR B 1 92 ? -3.648 35.938 23.047 1 97.81 92 TYR B O 1
ATOM 3939 N N . ALA B 1 93 ? -3.936 35.281 20.953 1 97.69 93 ALA B N 1
ATOM 3940 C CA . ALA B 1 93 ? -2.805 34.344 20.906 1 97.69 93 ALA B CA 1
ATOM 3941 C C . ALA B 1 93 ? -1.627 34.969 20.156 1 97.69 93 ALA B C 1
ATOM 3943 O O . ALA B 1 93 ? -1.75 35.312 18.969 1 97.69 93 ALA B O 1
ATOM 3944 N N . VAL B 1 94 ? -0.506 35.125 20.797 1 96.19 94 VAL B N 1
ATOM 3945 C CA . VAL B 1 94 ? 0.698 35.656 20.188 1 96.19 94 VAL B CA 1
ATOM 3946 C C . VAL B 1 94 ? 1.751 34.562 20.047 1 96.19 94 VAL B C 1
ATOM 3948 O O . VAL B 1 94 ? 2.338 34.156 21.031 1 96.19 94 VAL B O 1
ATOM 3951 N N . LYS B 1 95 ? 1.979 34.125 18.828 1 94.88 95 LYS B N 1
ATOM 3952 C CA . LYS B 1 95 ? 2.98 33.125 18.531 1 94.88 95 LYS B CA 1
ATOM 3953 C C . LYS B 1 95 ? 4.305 33.75 18.109 1 94.88 95 LYS B C 1
ATOM 3955 O O . LYS B 1 95 ? 4.336 34.594 17.219 1 94.88 95 LYS B O 1
ATOM 3960 N N . TRP B 1 96 ? 5.281 33.438 18.734 1 89.44 96 TRP B N 1
ATOM 3961 C CA . TRP B 1 96 ? 6.598 33.875 18.266 1 89.44 96 TRP B CA 1
ATOM 3962 C C . TRP B 1 96 ? 7.355 32.688 17.656 1 89.44 96 TRP B C 1
ATOM 3964 O O . TRP B 1 96 ? 7.082 31.531 17.984 1 89.44 96 TRP B O 1
ATOM 3974 N N . GLY B 1 97 ? 8.203 32.906 16.766 1 85.81 97 GLY B N 1
ATOM 3975 C CA . GLY B 1 97 ? 9.008 31.875 16.125 1 85.81 97 GLY B CA 1
ATOM 3976 C C . GLY B 1 97 ? 9.93 32.406 15.055 1 85.81 97 GLY B C 1
ATOM 3977 O O . GLY B 1 97 ? 10.062 33.625 14.906 1 85.81 97 GLY B O 1
ATOM 3978 N N . PRO B 1 98 ? 10.617 31.516 14.391 1 82.38 98 PRO B N 1
ATOM 3979 C CA . PRO B 1 98 ? 11.469 31.922 13.273 1 82.38 98 PRO B CA 1
ATOM 3980 C C . PRO B 1 98 ? 10.695 32.656 12.188 1 82.38 98 PRO B C 1
ATOM 3982 O O . PRO B 1 98 ? 9.508 32.406 11.977 1 82.38 98 PRO B O 1
ATOM 3985 N N . PRO B 1 99 ? 11.367 33.562 11.523 1 85 99 PRO B N 1
ATOM 3986 C CA . PRO B 1 99 ? 10.711 34.438 10.555 1 85 99 PRO B CA 1
ATOM 3987 C C . PRO B 1 99 ? 9.883 33.688 9.531 1 85 99 PRO B C 1
ATOM 3989 O O . PRO B 1 99 ? 8.695 33.969 9.352 1 85 99 PRO B O 1
ATOM 3992 N N . LYS B 1 100 ? 10.43 32.656 8.93 1 83.94 100 LYS B N 1
ATOM 3993 C CA . LYS B 1 100 ? 9.742 31.969 7.84 1 83.94 100 LYS B CA 1
ATOM 3994 C C . LYS B 1 100 ? 8.508 31.234 8.344 1 83.94 100 LYS B C 1
ATOM 3996 O O . LYS B 1 100 ? 7.457 31.266 7.699 1 83.94 100 LYS B O 1
ATOM 4001 N N . SER B 1 101 ? 8.68 30.625 9.469 1 88.19 101 SER B N 1
ATOM 4002 C CA . SER B 1 101 ? 7.574 29.875 10.039 1 88.19 101 SER B CA 1
ATOM 4003 C C . SER B 1 101 ? 6.391 30.781 10.359 1 88.19 101 SER B C 1
ATOM 4005 O O . SER B 1 101 ? 5.25 30.469 10.016 1 88.19 101 SER B O 1
ATOM 4007 N N . ILE B 1 102 ? 6.691 31.906 10.969 1 92 102 ILE B N 1
ATOM 4008 C CA . ILE B 1 102 ? 5.652 32.812 11.414 1 92 102 ILE B CA 1
ATOM 4009 C C . ILE B 1 102 ? 4.98 33.469 10.211 1 92 102 ILE B C 1
ATOM 4011 O O . ILE B 1 102 ? 3.752 33.531 10.125 1 92 102 ILE B O 1
ATOM 4015 N N . VAL B 1 103 ? 5.742 33.906 9.266 1 92.62 103 VAL B N 1
ATOM 4016 C CA . VAL B 1 103 ? 5.199 34.594 8.109 1 92.62 103 VAL B CA 1
ATOM 4017 C C . VAL B 1 103 ? 4.387 33.625 7.254 1 92.62 103 VAL B C 1
ATOM 4019 O O . VAL B 1 103 ? 3.318 33.969 6.746 1 92.62 103 VAL B O 1
ATOM 4022 N N . GLN B 1 104 ? 4.883 32.438 7.129 1 92.25 104 GLN B N 1
ATOM 4023 C CA . GLN B 1 104 ? 4.16 31.406 6.371 1 92.25 104 GLN B CA 1
ATOM 4024 C C . GLN B 1 104 ? 2.781 31.156 6.973 1 92.25 104 GLN B C 1
ATOM 4026 O O . GLN B 1 104 ? 1.79 31.062 6.246 1 92.25 104 GLN B O 1
ATOM 4031 N N . GLU B 1 105 ? 2.779 31.016 8.18 1 95.5 105 GLU B N 1
ATOM 4032 C CA . GLU B 1 105 ? 1.503 30.766 8.844 1 95.5 105 GLU B CA 1
ATOM 4033 C C . GLU B 1 105 ? 0.565 31.953 8.695 1 95.5 105 GLU B C 1
ATOM 4035 O O . GLU B 1 105 ? -0.632 31.797 8.461 1 95.5 105 GLU B O 1
ATOM 4040 N N . ALA B 1 106 ? 1.112 33.156 8.844 1 97.25 106 ALA B N 1
ATOM 4041 C CA . ALA B 1 106 ? 0.311 34.344 8.664 1 97.25 106 ALA B CA 1
ATOM 4042 C C . ALA B 1 106 ? -0.3 34.406 7.266 1 97.25 106 ALA B C 1
ATOM 4044 O O . ALA B 1 106 ? -1.5 34.656 7.117 1 97.25 106 ALA B O 1
ATOM 4045 N N . GLU B 1 107 ? 0.508 34.188 6.273 1 97.19 107 GLU B N 1
ATOM 4046 C CA . GLU B 1 107 ? 0.044 34.219 4.891 1 97.19 107 GLU B CA 1
ATOM 4047 C C . GLU B 1 107 ? -1.057 33.188 4.652 1 97.19 107 GLU B C 1
ATOM 4049 O O . GLU B 1 107 ? -2.064 33.5 4.008 1 97.19 107 GLU B O 1
ATOM 4054 N N . ASN B 1 108 ? -0.854 31.984 5.188 1 97.38 108 ASN B N 1
ATOM 4055 C CA . ASN B 1 108 ? -1.841 30.922 5.039 1 97.38 108 ASN B CA 1
ATOM 4056 C C . ASN B 1 108 ? -3.166 31.297 5.699 1 97.38 108 ASN B C 1
ATOM 4058 O O . ASN B 1 108 ? -4.23 31.125 5.098 1 97.38 108 ASN B O 1
ATOM 4062 N N . LEU B 1 109 ? -3.096 31.812 6.875 1 98.19 109 LEU B N 1
ATOM 4063 C CA . LEU B 1 109 ? -4.301 32.156 7.629 1 98.19 109 LEU B CA 1
ATOM 4064 C C . LEU B 1 109 ? -5.035 33.312 6.984 1 98.19 109 LEU B C 1
ATOM 4066 O O . LEU B 1 109 ? -6.266 33.312 6.934 1 98.19 109 LEU B O 1
ATOM 4070 N N . ILE B 1 110 ? -4.309 34.312 6.586 1 97.88 110 ILE B N 1
ATOM 4071 C CA . ILE B 1 110 ? -4.934 35.469 5.926 1 97.88 110 ILE B CA 1
ATOM 4072 C C . ILE B 1 110 ? -5.668 35 4.672 1 97.88 110 ILE B C 1
ATOM 4074 O O . ILE B 1 110 ? -6.789 35.438 4.402 1 97.88 110 ILE B O 1
ATOM 4078 N N . PHE B 1 111 ? -5.109 34.094 3.896 1 97.88 111 PHE B N 1
ATOM 4079 C CA . PHE B 1 111 ? -5.75 33.5 2.723 1 97.88 111 PHE B CA 1
ATOM 4080 C C . PHE B 1 111 ? -7.039 32.812 3.107 1 97.88 111 PHE B C 1
ATOM 4082 O O . PHE B 1 111 ? -8.062 32.969 2.436 1 97.88 111 PHE B O 1
ATOM 4089 N N . LEU B 1 112 ? -7.004 32.062 4.211 1 97.94 112 LEU B N 1
ATOM 4090 C CA . LEU B 1 112 ? -8.125 31.203 4.605 1 97.94 112 LEU B CA 1
ATOM 4091 C C . LEU B 1 112 ? -9.281 32.031 5.137 1 97.94 112 LEU B C 1
ATOM 4093 O O . LEU B 1 112 ? -10.414 31.562 5.23 1 97.94 112 LEU B O 1
ATOM 4097 N N . GLN B 1 113 ? -9.047 33.281 5.531 1 95.06 113 GLN B N 1
ATOM 4098 C CA . GLN B 1 113 ? -10.078 34.156 6.094 1 95.06 113 GLN B CA 1
ATOM 4099 C C . GLN B 1 113 ? -11.195 34.406 5.082 1 95.06 113 GLN B C 1
ATOM 4101 O O . GLN B 1 113 ? -12.32 34.75 5.457 1 95.06 113 GLN B O 1
ATOM 4106 N N . ASP B 1 114 ? -10.93 34.188 3.83 1 94.5 114 ASP B N 1
ATOM 4107 C CA . ASP B 1 114 ? -11.898 34.406 2.762 1 94.5 114 ASP B CA 1
ATOM 4108 C C . ASP B 1 114 ? -12.641 33.125 2.412 1 94.5 114 ASP B C 1
ATOM 4110 O O . ASP B 1 114 ? -13.391 33.062 1.435 1 94.5 114 ASP B O 1
ATOM 4114 N N . HIS B 1 115 ? -12.445 32.062 3.109 1 96.44 115 HIS B N 1
ATOM 4115 C CA . HIS B 1 115 ? -13.031 30.766 2.807 1 96.44 115 HIS B CA 1
ATOM 4116 C C . HIS B 1 115 ? -13.805 30.219 4.004 1 96.44 115 HIS B C 1
ATOM 4118 O O . HIS B 1 115 ? -13.773 30.812 5.086 1 96.44 115 HIS B O 1
ATOM 4124 N N . ALA B 1 116 ? -14.523 29.094 3.789 1 94.88 116 ALA B N 1
ATOM 4125 C CA . ALA B 1 116 ? -15.484 28.578 4.758 1 94.88 116 ALA B CA 1
ATOM 4126 C C . ALA B 1 116 ? -14.789 27.812 5.871 1 94.88 116 ALA B C 1
ATOM 4128 O O . ALA B 1 116 ? -15.383 27.547 6.918 1 94.88 116 ALA B O 1
ATOM 4129 N N . VAL B 1 117 ? -13.562 27.5 5.746 1 95.19 117 VAL B N 1
ATOM 4130 C CA . VAL B 1 117 ? -12.852 26.734 6.758 1 95.19 117 VAL B CA 1
ATOM 4131 C C . VAL B 1 117 ? -12.688 27.562 8.023 1 95.19 117 VAL B C 1
ATOM 4133 O O . VAL B 1 117 ? -12.352 28.75 7.953 1 95.19 117 VAL B O 1
ATOM 4136 N N . ARG B 1 118 ? -12.922 26.984 9.195 1 94.31 118 ARG B N 1
ATOM 4137 C CA . ARG B 1 118 ? -12.82 27.688 10.469 1 94.31 118 ARG B CA 1
ATOM 4138 C C . ARG B 1 118 ? -11.367 27.844 10.891 1 94.31 118 ARG B C 1
ATOM 4140 O O . ARG B 1 118 ? -10.656 26.859 11.094 1 94.31 118 ARG B O 1
ATOM 4147 N N . THR B 1 119 ? -10.93 29.062 11 1 96.69 119 THR B N 1
ATOM 4148 C CA . THR B 1 119 ? -9.562 29.375 11.414 1 96.69 119 THR B CA 1
ATOM 4149 C C . THR B 1 119 ? -9.531 30.578 12.344 1 96.69 119 THR B C 1
ATOM 4151 O O . THR B 1 119 ? -10.469 31.391 12.352 1 96.69 119 THR B O 1
ATOM 4154 N N . PRO B 1 120 ? -8.492 30.688 13.141 1 97.19 120 PRO B N 1
ATOM 4155 C CA . PRO B 1 120 ? -8.352 31.906 13.938 1 97.19 120 PRO B CA 1
ATOM 4156 C C . PRO B 1 120 ? -8.164 33.156 13.07 1 97.19 120 PRO B C 1
ATOM 4158 O O . PRO B 1 120 ? -7.465 33.094 12.055 1 97.19 120 PRO B O 1
ATOM 4161 N N . LYS B 1 121 ? -8.773 34.188 13.43 1 97.19 121 LYS B N 1
ATOM 4162 C CA . LYS B 1 121 ? -8.578 35.469 12.734 1 97.19 121 LYS B CA 1
ATOM 4163 C C . LYS B 1 121 ? -7.18 36.031 12.992 1 97.19 121 LYS B C 1
ATOM 4165 O O . LYS B 1 121 ? -6.688 35.969 14.125 1 97.19 121 LYS B O 1
ATOM 4170 N N . VAL B 1 122 ? -6.566 36.562 11.977 1 98.19 122 VAL B N 1
ATOM 4171 C CA . VAL B 1 122 ? -5.254 37.188 12.102 1 98.19 122 VAL B CA 1
ATOM 4172 C C . VAL B 1 122 ? -5.414 38.688 12.328 1 98.19 122 VAL B C 1
ATOM 4174 O O . VAL B 1 122 ? -6.133 39.344 11.578 1 98.19 122 VAL B O 1
ATOM 4177 N N . TYR B 1 123 ? -4.68 39.156 13.312 1 98.06 123 TYR B N 1
ATOM 4178 C CA . TYR B 1 123 ? -4.766 40.594 13.617 1 98.06 123 TYR B CA 1
ATOM 4179 C C . TYR B 1 123 ? -3.463 41.281 13.258 1 98.06 123 TYR B C 1
ATOM 4181 O O . TYR B 1 123 ? -3.461 42.5 12.969 1 98.06 123 TYR B O 1
ATOM 4189 N N . ALA B 1 124 ? -2.381 40.531 13.359 1 97.5 124 ALA B N 1
ATOM 4190 C CA . ALA B 1 124 ? -1.104 41.188 13.062 1 97.5 124 ALA B CA 1
ATOM 4191 C C . ALA B 1 124 ? -0.011 40.156 12.812 1 97.5 124 ALA B C 1
ATOM 4193 O O . ALA B 1 124 ? -0.118 39 13.266 1 97.5 124 ALA B O 1
ATOM 4194 N N . CYS B 1 125 ? 0.942 40.5 12.086 1 96.19 125 CYS B N 1
ATOM 4195 C CA . CYS B 1 125 ? 2.219 39.812 11.875 1 96.19 125 CYS B CA 1
ATOM 4196 C C . CYS B 1 125 ? 3.355 40.844 11.766 1 96.19 125 CYS B C 1
ATOM 4198 O O . CYS B 1 125 ? 3.342 41.688 10.883 1 96.19 125 CYS B O 1
ATOM 4200 N N . PHE B 1 126 ? 4.293 40.719 12.664 1 92.38 126 PHE B N 1
ATOM 4201 C CA . PHE B 1 126 ? 5.355 41.719 12.695 1 92.38 126 PHE B CA 1
ATOM 4202 C C . PHE B 1 126 ? 6.617 41.156 13.328 1 92.38 126 PHE B C 1
ATOM 4204 O O . PHE B 1 126 ? 6.625 40.031 13.797 1 92.38 126 PHE B O 1
ATOM 4211 N N . SER B 1 127 ? 7.668 41.875 13.18 1 89.56 127 SER B N 1
ATOM 4212 C CA . SER B 1 127 ? 8.93 41.469 13.797 1 89.56 127 SER B CA 1
ATOM 4213 C C . SER B 1 127 ? 9.375 42.5 14.836 1 89.56 127 SER B C 1
ATOM 4215 O O . SER B 1 127 ? 8.977 43.656 14.773 1 89.56 127 SER B O 1
ATOM 4217 N N . HIS B 1 128 ? 10.062 42.031 15.773 1 81.38 128 HIS B N 1
ATOM 4218 C CA . HIS B 1 128 ? 10.672 42.875 16.797 1 81.38 128 HIS B CA 1
ATOM 4219 C C . HIS B 1 128 ? 12.016 42.312 17.25 1 81.38 128 HIS B C 1
ATOM 4221 O O . HIS B 1 128 ? 12.32 41.156 17 1 81.38 128 HIS B O 1
ATOM 4227 N N . ASP B 1 129 ? 12.703 43.281 17.797 1 76.06 129 ASP B N 1
ATOM 4228 C CA . ASP B 1 129 ? 13.914 42.812 18.438 1 76.06 129 ASP B CA 1
ATOM 4229 C C . ASP B 1 129 ? 13.594 41.781 19.531 1 76.06 129 ASP B C 1
ATOM 4231 O O . ASP B 1 129 ? 12.531 41.844 20.156 1 76.06 129 ASP B O 1
ATOM 4235 N N . ARG B 1 130 ? 14.367 40.75 19.547 1 69.81 130 ARG B N 1
ATOM 4236 C CA . ARG B 1 130 ? 14.109 39.656 20.484 1 69.81 130 ARG B CA 1
ATOM 4237 C C . ARG B 1 130 ? 13.805 40.188 21.875 1 69.81 130 ARG B C 1
ATOM 4239 O O . ARG B 1 130 ? 14.492 41.094 22.375 1 69.81 130 ARG B O 1
ATOM 4246 N N . PHE B 1 131 ? 12.68 39.688 22.375 1 64.69 131 PHE B N 1
ATOM 4247 C CA . PHE B 1 131 ? 12.43 39.969 23.781 1 64.69 131 PHE B CA 1
ATOM 4248 C C . PHE B 1 131 ? 13.469 39.281 24.672 1 64.69 131 PHE B C 1
ATOM 4250 O O . PHE B 1 131 ? 14.086 38.312 24.25 1 64.69 131 PHE B O 1
ATOM 4257 N N . ASN B 1 132 ? 13.734 39.844 25.812 1 69.19 132 ASN B N 1
ATOM 4258 C CA . ASN B 1 132 ? 14.734 39.344 26.734 1 69.19 132 ASN B CA 1
ATOM 4259 C C . ASN B 1 132 ? 16.125 39.312 26.125 1 69.19 132 ASN B C 1
ATOM 4261 O O . ASN B 1 132 ? 16.891 38.375 26.312 1 69.19 132 ASN B O 1
ATOM 4265 N N . ALA B 1 133 ? 16.281 40.125 25.141 1 72.06 133 ALA B N 1
ATOM 4266 C CA . ALA B 1 133 ? 17.547 40.25 24.438 1 72.06 133 ALA B CA 1
ATOM 4267 C C . ALA B 1 133 ? 18.734 40.188 25.391 1 72.06 133 ALA B C 1
ATOM 4269 O O . ALA B 1 133 ? 19.766 39.594 25.078 1 72.06 133 ALA B O 1
ATOM 4270 N N . GLU B 1 134 ? 18.453 40.719 26.516 1 74.25 134 GLU B N 1
ATOM 4271 C CA . GLU B 1 134 ? 19.547 40.75 27.484 1 74.25 134 GLU B CA 1
ATOM 4272 C C . GLU B 1 134 ? 19.906 39.344 27.938 1 74.25 134 GLU B C 1
ATOM 4274 O O . GLU B 1 134 ? 21.078 38.969 28.047 1 74.25 134 GLU B O 1
ATOM 4279 N N . LYS B 1 135 ? 18.859 38.625 28.25 1 77.56 135 LYS B N 1
ATOM 4280 C CA . LYS B 1 135 ? 19.109 37.25 28.672 1 77.56 135 LYS B CA 1
ATOM 4281 C C . LYS B 1 135 ? 19.734 36.406 27.547 1 77.56 135 LYS B C 1
ATOM 4283 O O . LYS B 1 135 ? 20.594 35.562 27.797 1 77.56 135 LYS B O 1
ATOM 4288 N N . TYR B 1 136 ? 19.25 36.625 26.359 1 78.81 136 TYR B N 1
ATOM 4289 C CA . TYR B 1 136 ? 19.844 35.938 25.203 1 78.81 136 TYR B CA 1
ATOM 4290 C C . TYR B 1 136 ? 21.297 36.344 25.031 1 78.81 136 TYR B C 1
ATOM 4292 O O . TYR B 1 136 ? 22.141 35.469 24.766 1 78.81 136 TYR B O 1
ATOM 4300 N N . MET B 1 137 ? 21.625 37.625 25.203 1 81.12 137 MET B N 1
ATOM 4301 C CA . MET B 1 137 ? 22.984 38.125 25.078 1 81.12 137 MET B CA 1
ATOM 4302 C C . MET B 1 137 ? 23.891 37.5 26.141 1 81.12 137 MET B C 1
ATOM 4304 O O . MET B 1 137 ? 25.016 37.094 25.844 1 81.12 137 MET B O 1
ATOM 4308 N N . GLU B 1 138 ? 23.359 37.469 27.312 1 83.19 138 GLU B N 1
ATOM 4309 C CA . GLU B 1 138 ? 24.125 36.906 28.422 1 83.19 138 GLU B CA 1
ATOM 4310 C C . GLU B 1 138 ? 24.406 35.406 28.188 1 83.19 138 GLU B C 1
ATOM 4312 O O . GLU B 1 138 ? 25.531 34.938 28.391 1 83.19 138 GLU B O 1
ATOM 4317 N N . ARG B 1 139 ? 23.406 34.75 27.812 1 83.5 139 ARG B N 1
ATOM 4318 C CA . ARG B 1 139 ? 23.531 33.312 27.641 1 83.5 139 ARG B CA 1
ATOM 4319 C C . ARG B 1 139 ? 24.469 32.969 26.5 1 83.5 139 ARG B C 1
ATOM 4321 O O . ARG B 1 139 ? 25.219 32 26.578 1 83.5 139 ARG B O 1
ATOM 4328 N N . HIS B 1 140 ? 24.359 33.75 25.438 1 82.88 140 HIS B N 1
ATOM 4329 C CA . HIS B 1 140 ? 25.109 33.406 24.234 1 82.88 140 HIS B CA 1
ATOM 4330 C C . HIS B 1 140 ? 26.359 34.25 24.109 1 82.88 140 HIS B C 1
ATOM 4332 O O . HIS B 1 140 ? 27.172 34.062 23.203 1 82.88 140 HIS B O 1
ATOM 4338 N N . ASN B 1 141 ? 26.516 35.125 25.047 1 88.12 141 ASN B N 1
ATOM 4339 C CA . ASN B 1 141 ? 27.656 36 25.047 1 88.12 141 ASN B CA 1
ATOM 4340 C C . ASN B 1 141 ? 27.844 36.719 23.719 1 88.12 141 ASN B C 1
ATOM 4342 O O . ASN B 1 141 ? 28.906 36.625 23.094 1 88.12 141 ASN B O 1
ATOM 4346 N N . VAL B 1 142 ? 26.703 37.281 23.25 1 86.5 142 VAL B N 1
ATOM 4347 C CA . VAL B 1 142 ? 26.703 37.969 21.984 1 86.5 142 VAL B CA 1
ATOM 4348 C C . VAL B 1 142 ? 26.25 39.406 22.188 1 86.5 142 VAL B C 1
ATOM 4350 O O . VAL B 1 142 ? 25.547 39.719 23.156 1 86.5 142 VAL B O 1
ATOM 4353 N N . PRO B 1 143 ? 26.797 40.312 21.328 1 86.38 143 PRO B N 1
ATOM 4354 C CA . PRO B 1 143 ? 26.312 41.688 21.406 1 86.38 143 PRO B CA 1
ATOM 4355 C C . PRO B 1 143 ? 24.875 41.844 20.953 1 86.38 143 PRO B C 1
ATOM 4357 O O . PRO B 1 143 ? 24.312 40.938 20.375 1 86.38 143 PRO B O 1
ATOM 4360 N N . ARG B 1 144 ? 24.281 42.906 21.203 1 81.69 144 ARG B N 1
ATOM 4361 C CA . ARG B 1 144 ? 22.906 43.25 20.844 1 81.69 144 ARG B CA 1
ATOM 4362 C C . ARG B 1 144 ? 22.688 43.094 19.344 1 81.69 144 ARG B C 1
ATOM 4364 O O . ARG B 1 144 ? 21.625 42.688 18.906 1 81.69 144 ARG B O 1
ATOM 4371 N N . SER B 1 145 ? 23.703 43.406 18.594 1 80.31 145 SER B N 1
ATOM 4372 C CA . SER B 1 145 ? 23.594 43.375 17.141 1 80.31 145 SER B CA 1
ATOM 4373 C C . SER B 1 145 ? 23.469 41.938 16.641 1 80.31 145 SER B C 1
ATOM 4375 O O . SER B 1 145 ? 23 41.688 15.516 1 80.31 145 SER B O 1
ATOM 4377 N N . ALA B 1 146 ? 23.781 41.062 17.484 1 78.88 146 ALA B N 1
ATOM 4378 C CA . ALA B 1 146 ? 23.766 39.656 17.078 1 78.88 146 ALA B CA 1
ATOM 4379 C C . ALA B 1 146 ? 22.484 38.969 17.547 1 78.88 146 ALA B C 1
ATOM 4381 O O . ALA B 1 146 ? 22.266 37.781 17.25 1 78.88 146 ALA B O 1
ATOM 4382 N N . VAL B 1 147 ? 21.703 39.688 18.25 1 76.19 147 VAL B N 1
ATOM 4383 C CA . VAL B 1 147 ? 20.438 39.125 18.734 1 76.19 147 VAL B CA 1
ATOM 4384 C C . VAL B 1 147 ? 19.469 39 17.562 1 76.19 147 VAL B C 1
ATOM 4386 O O . VAL B 1 147 ? 19.156 40 16.891 1 76.19 147 VAL B O 1
ATOM 4389 N N . PRO B 1 148 ? 19.016 37.781 17.312 1 76.5 148 PRO B N 1
ATOM 4390 C CA . PRO B 1 148 ? 18.109 37.594 16.188 1 76.5 148 PRO B CA 1
ATOM 4391 C C . PRO B 1 148 ? 16.766 38.312 16.375 1 76.5 148 PRO B C 1
ATOM 4393 O O . PRO B 1 148 ? 16.297 38.406 17.516 1 76.5 148 PRO B O 1
ATOM 4396 N N . GLN B 1 149 ? 16.297 38.75 15.266 1 79.44 149 GLN B N 1
ATOM 4397 C CA . GLN B 1 149 ? 14.93 39.281 15.297 1 79.44 149 GLN B CA 1
ATOM 4398 C C . GLN B 1 149 ? 13.906 38.188 15.508 1 79.44 149 GLN B C 1
ATOM 4400 O O . GLN B 1 149 ? 14.102 37.062 15.047 1 79.44 149 GLN B O 1
ATOM 4405 N N . ILE B 1 150 ? 12.953 38.469 16.219 1 81.94 150 ILE B N 1
ATOM 4406 C CA . ILE B 1 150 ? 11.867 37.531 16.422 1 81.94 150 ILE B CA 1
ATOM 4407 C C . ILE B 1 150 ? 10.609 38.031 15.727 1 81.94 150 ILE B C 1
ATOM 4409 O O . ILE B 1 150 ? 10.375 39.219 15.633 1 81.94 150 ILE B O 1
ATOM 4413 N N . TYR B 1 151 ? 9.914 37.125 15.203 1 89.5 151 TYR B N 1
ATOM 4414 C CA . TYR B 1 151 ? 8.664 37.406 14.508 1 89.5 151 TYR B CA 1
ATOM 4415 C C . TYR B 1 151 ? 7.461 36.969 15.328 1 89.5 151 TYR B C 1
ATOM 4417 O O . TYR B 1 151 ? 7.543 36 16.094 1 89.5 151 TYR B O 1
ATOM 4425 N N . PHE B 1 152 ? 6.406 37.75 15.117 1 92.81 152 PHE B N 1
ATOM 4426 C CA . PHE B 1 152 ? 5.199 37.469 15.898 1 92.81 152 PHE B CA 1
ATOM 4427 C C . PHE B 1 152 ? 3.98 37.375 14.992 1 92.81 152 PHE B C 1
ATOM 4429 O O . PHE B 1 152 ? 3.854 38.125 14.016 1 92.81 152 PHE B O 1
ATOM 4436 N N . LEU B 1 153 ? 3.129 36.438 15.32 1 97.06 153 LEU B N 1
ATOM 4437 C CA . LEU B 1 153 ? 1.804 36.281 14.727 1 97.06 153 LEU B CA 1
ATOM 4438 C C . LEU B 1 153 ? 0.717 36.438 15.789 1 97.06 153 LEU B C 1
ATOM 4440 O O . LEU B 1 153 ? 0.715 35.719 16.781 1 97.06 153 LEU B O 1
ATOM 4444 N N . VAL B 1 154 ? -0.122 37.406 15.594 1 97.69 154 VAL B N 1
ATOM 4445 C CA . VAL B 1 154 ? -1.204 37.656 16.531 1 97.69 154 VAL B CA 1
ATOM 4446 C C . VAL B 1 154 ? -2.525 37.156 15.961 1 97.69 154 VAL B C 1
ATOM 4448 O O . VAL B 1 154 ? -2.977 37.656 14.914 1 97.69 154 VAL B O 1
ATOM 4451 N N . THR B 1 155 ? -3.164 36.219 16.656 1 98.25 155 THR B N 1
ATOM 4452 C CA . THR B 1 155 ? -4.441 35.656 16.234 1 98.25 155 THR B CA 1
ATOM 4453 C C . THR B 1 155 ? -5.434 35.625 17.391 1 98.25 155 THR B C 1
ATOM 4455 O O . THR B 1 155 ? -5.102 36 18.516 1 98.25 155 THR B O 1
ATOM 4458 N N . ASP B 1 156 ? -6.66 35.156 17.094 1 97.12 156 ASP B N 1
ATOM 4459 C CA . ASP B 1 156 ? -7.641 34.875 18.141 1 97.12 156 ASP B CA 1
ATOM 4460 C C . ASP B 1 156 ? -7.094 33.875 19.141 1 97.12 156 ASP B C 1
ATOM 4462 O O . ASP B 1 156 ? -6.535 32.844 18.75 1 97.12 156 ASP B O 1
ATOM 4466 N N . TRP B 1 157 ? -7.238 34.25 20.391 1 97.38 157 TRP B N 1
ATOM 4467 C CA . TRP B 1 157 ? -7.164 33.188 21.375 1 97.38 157 TRP B CA 1
ATOM 4468 C C . TRP B 1 157 ? -8.445 32.375 21.391 1 97.38 157 TRP B C 1
ATOM 4470 O O . TRP B 1 157 ? -9.5 32.875 21.828 1 97.38 157 TRP B O 1
ATOM 4480 N N . ILE B 1 158 ? -8.391 31.125 20.984 1 96.88 158 ILE B N 1
ATOM 4481 C CA . ILE B 1 158 ? -9.555 30.25 20.984 1 96.88 158 ILE B CA 1
ATOM 4482 C C . ILE B 1 158 ? -9.75 29.641 22.359 1 96.88 158 ILE B C 1
ATOM 4484 O O . ILE B 1 158 ? -8.867 28.938 22.875 1 96.88 158 ILE B O 1
ATOM 4488 N N . GLU B 1 159 ? -10.906 29.969 22.969 1 94.69 159 GLU B N 1
ATOM 4489 C CA . GLU B 1 159 ? -11.219 29.469 24.312 1 94.69 159 GLU B CA 1
ATOM 4490 C C . GLU B 1 159 ? -11.617 28 24.266 1 94.69 159 GLU B C 1
ATOM 4492 O O . GLU B 1 159 ? -12.758 27.656 24.594 1 94.69 159 GLU B O 1
ATOM 4497 N N . GLY B 1 160 ? -10.68 27.188 23.828 1 95.62 160 GLY B N 1
ATOM 4498 C CA . GLY B 1 160 ? -10.961 25.766 23.688 1 95.62 160 GLY B CA 1
ATOM 4499 C C . GLY B 1 160 ? -10.055 24.891 24.531 1 95.62 160 GLY B C 1
ATOM 4500 O O . GLY B 1 160 ? -9.102 25.375 25.141 1 95.62 160 GLY B O 1
ATOM 4501 N N . ILE B 1 161 ? -10.445 23.641 24.656 1 96 161 ILE B N 1
ATOM 4502 C CA . ILE B 1 161 ? -9.672 22.609 25.328 1 96 161 ILE B CA 1
ATOM 4503 C C . ILE B 1 161 ? -8.797 21.875 24.328 1 96 161 ILE B C 1
ATOM 4505 O O . ILE B 1 161 ? -9.297 21.359 23.328 1 96 161 ILE B O 1
ATOM 4509 N N . GLY B 1 162 ? -7.496 21.906 24.562 1 95.69 162 GLY B N 1
ATOM 4510 C CA . GLY B 1 162 ? -6.59 21.156 23.703 1 95.69 162 GLY B CA 1
ATOM 4511 C C . GLY B 1 162 ? -6.664 19.656 23.922 1 95.69 162 GLY B C 1
ATOM 4512 O O . GLY B 1 162 ? -6.852 19.188 25.047 1 95.69 162 GLY B O 1
ATOM 4513 N N . LEU B 1 163 ? -6.473 18.969 22.812 1 93.38 163 LEU B N 1
ATOM 4514 C CA . LEU B 1 163 ? -6.461 17.5 22.859 1 93.38 163 LEU B CA 1
ATOM 4515 C C . LEU B 1 163 ? -5.035 16.984 22.984 1 93.38 163 LEU B C 1
ATOM 4517 O O . LEU B 1 163 ? -4.344 16.797 21.984 1 93.38 163 LEU B O 1
ATOM 4521 N N . ASP B 1 164 ? -4.633 16.609 24.156 1 91.94 164 ASP B N 1
ATOM 4522 C CA . ASP B 1 164 ? -3.299 16.047 24.344 1 91.94 164 ASP B CA 1
ATOM 4523 C C . ASP B 1 164 ? -3.34 14.516 24.312 1 91.94 164 ASP B C 1
ATOM 4525 O O . ASP B 1 164 ? -4.391 13.922 24.047 1 91.94 164 ASP B O 1
ATOM 4529 N N . THR B 1 165 ? -2.238 13.914 24.484 1 91.25 165 THR B N 1
ATOM 4530 C CA . THR B 1 165 ? -2.109 12.469 24.375 1 91.25 165 THR B CA 1
ATOM 4531 C C . THR B 1 165 ? -2.918 11.766 25.453 1 91.25 165 THR B C 1
ATOM 4533 O O . THR B 1 165 ? -3.523 10.719 25.219 1 91.25 165 THR B O 1
ATOM 4536 N N . ASP B 1 166 ? -2.92 12.352 26.641 1 93.75 166 ASP B N 1
ATOM 4537 C CA . ASP B 1 166 ? -3.656 11.75 27.75 1 93.75 166 ASP B CA 1
ATOM 4538 C C . ASP B 1 166 ? -5.156 11.719 27.453 1 93.75 166 ASP B C 1
ATOM 4540 O O . ASP B 1 166 ? -5.816 10.703 27.703 1 93.75 166 ASP B O 1
ATOM 4544 N N . LYS B 1 167 ? -5.676 12.828 27.016 1 94.81 167 LYS B N 1
ATOM 4545 C CA . LYS B 1 167 ? -7.098 12.898 26.688 1 94.81 167 LYS B CA 1
ATOM 4546 C C . LYS B 1 167 ? -7.449 11.938 25.562 1 94.81 167 LYS B C 1
ATOM 4548 O O . LYS B 1 167 ? -8.477 11.266 25.609 1 94.81 167 LYS B O 1
ATOM 4553 N N . MET B 1 168 ? -6.621 11.867 24.578 1 91.81 168 MET B N 1
ATOM 4554 C CA . MET B 1 168 ? -6.848 10.953 23.469 1 91.81 168 MET B CA 1
ATOM 4555 C C . MET B 1 168 ? -6.895 9.508 23.938 1 91.81 168 MET B C 1
ATOM 4557 O O . MET B 1 168 ? -7.727 8.727 23.484 1 91.81 168 MET B O 1
ATOM 4561 N N . GLU B 1 169 ? -5.984 9.156 24.781 1 90.94 169 GLU B N 1
ATOM 4562 C CA . GLU B 1 169 ? -5.922 7.793 25.297 1 90.94 169 GLU B CA 1
ATOM 4563 C C . GLU B 1 169 ? -7.145 7.469 26.156 1 90.94 169 GLU B C 1
ATOM 4565 O O . GLU B 1 169 ? -7.617 6.328 26.172 1 90.94 169 GLU B O 1
ATOM 4570 N N . ALA B 1 170 ? -7.641 8.516 26.828 1 95.44 170 ALA B N 1
ATOM 4571 C CA . ALA B 1 170 ? -8.766 8.32 27.734 1 95.44 170 ALA B CA 1
ATOM 4572 C C . ALA B 1 170 ? -10.086 8.32 26.984 1 95.44 170 ALA B C 1
ATOM 4574 O O . ALA B 1 170 ? -11.094 7.809 27.469 1 95.44 170 ALA B O 1
ATOM 4575 N N . MET B 1 171 ? -10.117 8.906 25.875 1 95.69 171 MET B N 1
ATOM 4576 C CA . MET B 1 171 ? -11.336 9.031 25.078 1 95.69 171 MET B CA 1
ATOM 4577 C C . MET B 1 171 ? -11.773 7.672 24.547 1 95.69 171 MET B C 1
ATOM 4579 O O . MET B 1 171 ? -10.945 6.863 24.125 1 95.69 171 MET B O 1
ATOM 4583 N N . SER B 1 172 ? -13.07 7.418 24.594 1 96.12 172 SER B N 1
ATOM 4584 C CA . SER B 1 172 ? -13.609 6.176 24.062 1 96.12 172 SER B CA 1
ATOM 4585 C C . SER B 1 172 ? -13.469 6.129 22.531 1 96.12 172 SER B C 1
ATOM 4587 O O . SER B 1 172 ? -13.328 7.168 21.891 1 96.12 172 SER B O 1
ATOM 4589 N N . ASP B 1 173 ? -13.516 4.961 21.953 1 91.25 173 ASP B N 1
ATOM 4590 C CA . ASP B 1 173 ? -13.43 4.789 20.516 1 91.25 173 ASP B CA 1
ATOM 4591 C C . ASP B 1 173 ? -14.57 5.504 19.797 1 91.25 173 ASP B C 1
ATOM 4593 O O . ASP B 1 173 ? -14.375 6.102 18.734 1 91.25 173 ASP B O 1
ATOM 4597 N N . GLU B 1 174 ? -15.727 5.422 20.375 1 94.88 174 GLU B N 1
ATOM 4598 C CA . GLU B 1 174 ? -16.891 6.086 19.781 1 94.88 174 GLU B CA 1
ATOM 4599 C C . GLU B 1 174 ? -16.688 7.598 19.734 1 94.88 174 GLU B C 1
ATOM 4601 O O . GLU B 1 174 ? -17.016 8.234 18.719 1 94.88 174 GLU B O 1
ATOM 4606 N N . ALA B 1 175 ? -16.203 8.141 20.797 1 96.81 175 ALA B N 1
ATOM 4607 C CA . ALA B 1 175 ? -15.945 9.578 20.844 1 96.81 175 ALA B CA 1
ATOM 4608 C C . ALA B 1 175 ? -14.844 9.984 19.859 1 96.81 175 ALA B C 1
ATOM 4610 O O . ALA B 1 175 ? -14.938 11.031 19.219 1 96.81 175 ALA B O 1
ATOM 4611 N N . LYS B 1 176 ? -13.844 9.18 19.766 1 95.19 176 LYS B N 1
ATOM 4612 C CA . LYS B 1 176 ? -12.781 9.445 18.797 1 95.19 176 LYS B CA 1
ATOM 4613 C C . LYS B 1 176 ? -13.328 9.477 17.375 1 95.19 176 LYS B C 1
ATOM 4615 O O . LYS B 1 176 ? -12.93 10.32 16.562 1 95.19 176 LYS B O 1
ATOM 4620 N N . VAL B 1 177 ? -14.125 8.484 17.062 1 95.31 177 VAL B N 1
ATOM 4621 C CA . VAL B 1 177 ? -14.719 8.414 15.727 1 95.31 177 VAL B CA 1
ATOM 4622 C C . VAL B 1 177 ? -15.508 9.695 15.445 1 95.31 177 VAL B C 1
ATOM 4624 O O . VAL B 1 177 ? -15.375 10.281 14.367 1 95.31 177 VAL B O 1
ATOM 4627 N N . LYS B 1 178 ? -16.328 10.109 16.406 1 97 178 LYS B N 1
ATOM 4628 C CA . LYS B 1 178 ? -17.109 11.328 16.266 1 97 178 LYS B CA 1
ATOM 4629 C C . LYS B 1 178 ? -16.203 12.547 16.078 1 97 178 LYS B C 1
ATOM 4631 O O . LYS B 1 178 ? -16.469 13.383 15.203 1 97 178 LYS B O 1
ATOM 4636 N N . LEU B 1 179 ? -15.211 12.672 16.844 1 97 179 LEU B N 1
ATOM 4637 C CA . LEU B 1 179 ? -14.25 13.766 16.766 1 97 179 LEU B CA 1
ATOM 4638 C C . LEU B 1 179 ? -13.562 13.781 15.406 1 97 179 LEU B C 1
ATOM 4640 O O . LEU B 1 179 ? -13.484 14.828 14.758 1 97 179 LEU B O 1
ATOM 4644 N N . CYS B 1 180 ? -13.062 12.633 14.969 1 96.44 180 CYS B N 1
ATOM 4645 C CA . CYS B 1 180 ? -12.328 12.531 13.711 1 96.44 180 CYS B CA 1
ATOM 4646 C C . CYS B 1 180 ? -13.242 12.781 12.523 1 96.44 180 CYS B C 1
ATOM 4648 O O . CYS 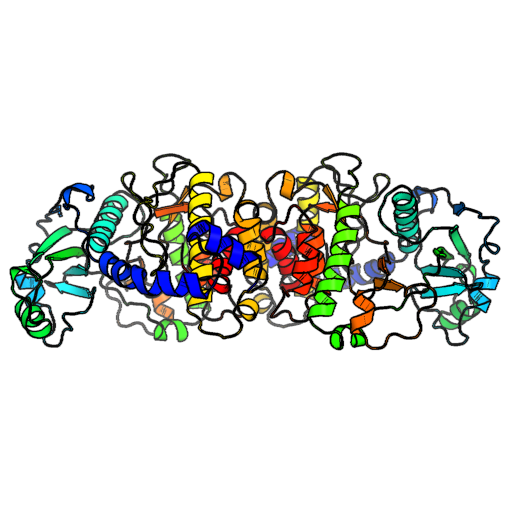B 1 180 ? -12.812 13.336 11.508 1 96.44 180 CYS B O 1
ATOM 4650 N N . ASP B 1 181 ? -14.477 12.391 12.68 1 97.56 181 ASP B N 1
ATOM 4651 C CA . ASP B 1 181 ? -15.461 12.719 11.656 1 97.56 181 ASP B CA 1
ATOM 4652 C C . ASP B 1 181 ? -15.586 14.234 11.484 1 97.56 181 ASP B C 1
ATOM 4654 O O . ASP B 1 181 ? -15.648 14.734 10.359 1 97.56 181 ASP B O 1
ATOM 4658 N N . LYS B 1 182 ? -15.57 14.984 12.586 1 97.12 182 LYS B N 1
ATOM 4659 C CA . LYS B 1 182 ? -15.648 16.453 12.562 1 97.12 182 LYS B CA 1
ATOM 4660 C C . LYS B 1 182 ? -14.398 17.047 11.922 1 97.12 182 LYS B C 1
ATOM 4662 O O . LYS B 1 182 ? -14.492 18.031 11.172 1 97.12 182 LYS B O 1
ATOM 4667 N N . ILE B 1 183 ? -13.289 16.469 12.25 1 97.06 183 ILE B N 1
ATOM 4668 C CA . ILE B 1 183 ? -12.047 16.938 11.633 1 97.06 183 ILE B CA 1
ATOM 4669 C C . ILE B 1 183 ? -12.125 16.766 10.117 1 97.06 183 ILE B C 1
ATOM 4671 O O . ILE B 1 183 ? -11.805 17.688 9.367 1 97.06 183 ILE B O 1
ATOM 4675 N N . GLY B 1 184 ? -12.57 15.57 9.719 1 97.25 184 GLY B N 1
ATOM 4676 C CA . GLY B 1 184 ? -12.727 15.297 8.297 1 97.25 184 GLY B CA 1
ATOM 4677 C C . GLY B 1 184 ? -13.633 16.281 7.59 1 97.25 184 GLY B C 1
ATOM 4678 O O . GLY B 1 184 ? -13.367 16.672 6.453 1 97.25 184 GLY B O 1
ATOM 4679 N N . GLN B 1 185 ? -14.672 16.719 8.258 1 97.44 185 GLN B N 1
ATOM 4680 C CA . GLN B 1 185 ? -15.594 17.688 7.676 1 97.44 185 GLN B CA 1
ATOM 4681 C C . GLN B 1 185 ? -14.898 19.031 7.441 1 97.44 185 GLN B C 1
ATOM 4683 O O . GLN B 1 185 ? -15.125 19.672 6.422 1 97.44 185 GLN B O 1
ATOM 4688 N N . GLN B 1 186 ? -14.086 19.453 8.375 1 96.38 186 GLN B N 1
ATOM 4689 C CA . GLN B 1 186 ? -13.312 20.672 8.188 1 96.38 186 GLN B CA 1
ATOM 4690 C C . GLN B 1 186 ? -12.312 20.531 7.047 1 96.38 186 GLN B C 1
ATOM 4692 O O . GLN B 1 186 ? -12.102 21.469 6.273 1 96.38 186 GLN B O 1
ATOM 4697 N N . LEU B 1 187 ? -11.742 19.359 6.914 1 97 187 LEU B N 1
ATOM 4698 C CA . LEU B 1 187 ? -10.789 19.109 5.844 1 97 187 LEU B CA 1
ATOM 4699 C C . LEU B 1 187 ? -11.477 19.094 4.484 1 97 187 LEU B C 1
ATOM 4701 O O . LEU B 1 187 ? -10.891 19.516 3.484 1 97 187 LEU B O 1
ATOM 4705 N N . ALA B 1 188 ? -12.719 18.578 4.465 1 97.94 188 ALA B N 1
ATOM 4706 C CA . ALA B 1 188 ? -13.477 18.625 3.217 1 97.94 188 ALA B CA 1
ATOM 4707 C C . ALA B 1 188 ? -13.664 20.062 2.738 1 97.94 188 ALA B C 1
ATOM 4709 O O . ALA B 1 188 ? -13.57 20.344 1.541 1 97.94 188 ALA B O 1
ATOM 4710 N N . LEU B 1 189 ? -13.906 21 3.666 1 98 189 LEU B N 1
ATOM 4711 C CA . LEU B 1 189 ? -14.016 22.406 3.324 1 98 189 LEU B CA 1
ATOM 4712 C C . LEU B 1 189 ? -12.688 22.953 2.801 1 98 189 LEU B C 1
ATOM 4714 O O . LEU B 1 189 ? -12.656 23.656 1.795 1 98 189 LEU B O 1
ATOM 4718 N N . LEU B 1 190 ? -11.617 22.578 3.461 1 98.12 190 LEU B N 1
ATOM 4719 C CA . LEU B 1 190 ? -10.289 23 3.035 1 98.12 190 LEU B CA 1
ATOM 4720 C C . LEU B 1 190 ? -9.992 22.516 1.617 1 98.12 190 LEU B C 1
ATOM 4722 O O . LEU B 1 190 ? -9.547 23.297 0.773 1 98.12 190 LEU B O 1
ATOM 4726 N N . ARG B 1 191 ? -10.289 21.328 1.334 1 97.44 191 ARG B N 1
ATOM 4727 C CA . ARG B 1 191 ? -9.953 20.656 0.079 1 97.44 191 ARG B CA 1
ATOM 4728 C C . ARG B 1 191 ? -10.859 21.141 -1.053 1 97.44 191 ARG B C 1
ATOM 4730 O O . ARG B 1 191 ? -10.57 20.906 -2.227 1 97.44 191 ARG B O 1
ATOM 4737 N N . SER B 1 192 ? -11.961 21.781 -0.719 1 97.38 192 SER B N 1
ATOM 4738 C CA . SER B 1 192 ? -12.875 22.312 -1.725 1 97.38 192 SER B CA 1
ATOM 4739 C C . SER B 1 192 ? -12.367 23.625 -2.311 1 97.38 192 SER B C 1
ATOM 4741 O O . SER B 1 192 ? -12.867 24.078 -3.336 1 97.38 192 SER B O 1
ATOM 4743 N N . ILE B 1 193 ? -11.391 24.25 -1.695 1 98 193 ILE B N 1
ATOM 4744 C CA . ILE B 1 193 ? -10.805 25.484 -2.207 1 98 193 ILE B CA 1
ATOM 4745 C C . ILE B 1 193 ? -9.961 25.172 -3.441 1 98 193 ILE B C 1
ATOM 4747 O O . ILE B 1 193 ? -8.992 24.422 -3.371 1 98 193 ILE B O 1
ATOM 4751 N N . PRO B 1 194 ? -10.234 25.781 -4.582 1 97.06 194 PRO B N 1
ATOM 4752 C CA . PRO B 1 194 ? -9.508 25.453 -5.809 1 97.06 194 PRO B CA 1
ATOM 4753 C C . PRO B 1 194 ? -8.07 25.969 -5.797 1 97.06 194 PRO B C 1
ATOM 4755 O O . PRO B 1 194 ? -7.789 27.016 -5.18 1 97.06 194 PRO B O 1
ATOM 4758 N N . PRO B 1 195 ? -7.211 25.203 -6.391 1 97.62 195 PRO B N 1
ATOM 4759 C CA . PRO B 1 195 ? -5.859 25.734 -6.578 1 97.62 195 PRO B CA 1
ATOM 4760 C C . PRO B 1 195 ? -5.816 26.906 -7.562 1 97.62 195 PRO B C 1
ATOM 4762 O O . PRO B 1 195 ? -6.773 27.125 -8.312 1 97.62 195 PRO B O 1
ATOM 4765 N N . PRO B 1 196 ? -4.715 27.688 -7.512 1 96 196 PRO B N 1
ATOM 4766 C CA . PRO B 1 196 ? -4.594 28.781 -8.477 1 96 196 PRO B CA 1
ATOM 4767 C C . PRO B 1 196 ? -4.66 28.297 -9.93 1 96 196 PRO B C 1
ATOM 4769 O O . PRO B 1 196 ? -5.191 29 -10.789 1 96 196 PRO B O 1
ATOM 4772 N N . HIS B 1 197 ? -4.086 27.109 -10.195 1 93.75 197 HIS B N 1
ATOM 4773 C CA . HIS B 1 197 ? -4.188 26.391 -11.461 1 93.75 197 HIS B CA 1
ATOM 4774 C C . HIS B 1 197 ? -4.25 24.875 -11.242 1 93.75 197 HIS B C 1
ATOM 4776 O O . HIS B 1 197 ? -3.768 24.375 -10.227 1 93.75 197 HIS B O 1
ATOM 4782 N N . PRO B 1 198 ? -4.832 24.172 -12.086 1 92.69 198 PRO B N 1
ATOM 4783 C CA . PRO B 1 198 ? -5.102 22.75 -11.852 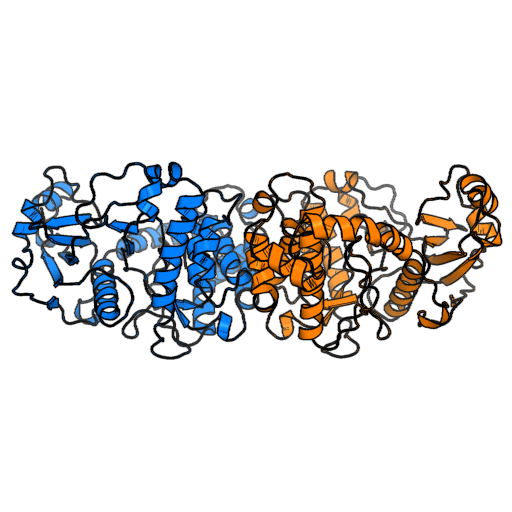1 92.69 198 PRO B CA 1
ATOM 4784 C C . PRO B 1 198 ? -3.838 21.969 -11.516 1 92.69 198 PRO B C 1
ATOM 4786 O O . PRO B 1 198 ? -3.9 20.984 -10.766 1 92.69 198 PRO B O 1
ATOM 4789 N N . GLU B 1 199 ? -2.768 22.281 -12.148 1 91.19 199 GLU B N 1
ATOM 4790 C CA . GLU B 1 199 ? -1.513 21.594 -11.859 1 91.19 199 GLU B CA 1
ATOM 4791 C C . GLU B 1 199 ? -0.579 22.469 -11.031 1 91.19 199 GLU B C 1
ATOM 4793 O O . GLU B 1 199 ? 0.479 22.891 -11.508 1 91.19 199 GLU B O 1
ATOM 4798 N N . TYR B 1 200 ? -1.03 22.812 -9.883 1 96.69 200 TYR B N 1
ATOM 4799 C CA . TYR B 1 200 ? -0.267 23.656 -8.984 1 96.69 200 TYR B CA 1
ATOM 4800 C C . TYR B 1 200 ? 0.012 22.953 -7.664 1 96.69 200 TYR B C 1
ATOM 4802 O O . TYR B 1 200 ? -0.915 22.5 -6.988 1 96.69 200 TYR B O 1
ATOM 4810 N N . TYR B 1 201 ? 1.256 22.797 -7.293 1 95.81 201 TYR B N 1
ATOM 4811 C CA . TYR B 1 201 ? 1.701 22.297 -5.996 1 95.81 201 TYR B CA 1
ATOM 4812 C C . TYR B 1 201 ? 2.613 23.297 -5.305 1 95.81 201 TYR B C 1
ATOM 4814 O O . TYR B 1 201 ? 3.762 23.5 -5.711 1 95.81 201 TYR B O 1
ATOM 4822 N N . GLY B 1 202 ? 2.141 23.953 -4.344 1 94.88 202 GLY B N 1
ATOM 4823 C CA . GLY B 1 202 ? 2.855 25.016 -3.66 1 94.88 202 GLY B CA 1
ATOM 4824 C C . GLY B 1 202 ? 2.004 25.734 -2.635 1 94.88 202 GLY B C 1
ATOM 4825 O O . GLY B 1 202 ? 0.856 25.359 -2.393 1 94.88 202 GLY B O 1
ATOM 4826 N N . ARG B 1 203 ? 2.6 26.75 -2.014 1 94.44 203 ARG B N 1
ATOM 4827 C CA . ARG B 1 203 ? 1.921 27.547 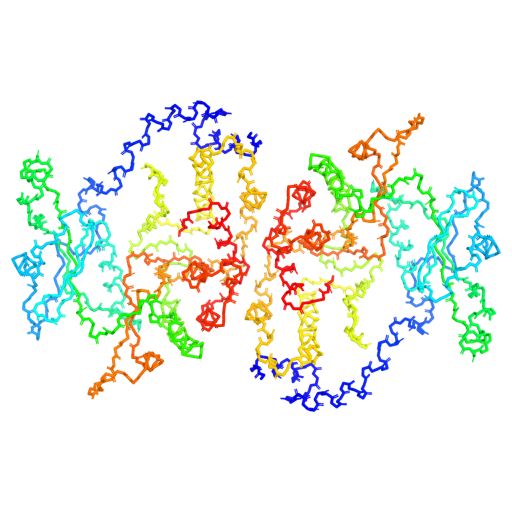-0.992 1 94.44 203 ARG B CA 1
ATOM 4828 C C . ARG B 1 203 ? 1.093 28.656 -1.621 1 94.44 203 ARG B C 1
ATOM 4830 O O . ARG B 1 203 ? 1.126 28.859 -2.838 1 94.44 203 ARG B O 1
ATOM 4837 N N . VAL B 1 204 ? 0.283 29.281 -0.781 1 95.81 204 VAL B N 1
ATOM 4838 C CA . VAL B 1 204 ? -0.498 30.438 -1.239 1 95.81 204 VAL B CA 1
ATOM 4839 C C . VAL B 1 204 ? 0.428 31.469 -1.864 1 95.81 204 VAL B C 1
ATOM 4841 O O . VAL B 1 204 ? 1.609 31.547 -1.52 1 95.81 204 VAL B O 1
ATOM 4844 N N . ASN B 1 205 ? -0.019 32.156 -2.898 1 94.12 205 ASN B N 1
ATOM 4845 C CA . ASN B 1 205 ? 0.673 33.25 -3.566 1 94.12 205 ASN B CA 1
ATOM 4846 C C . ASN B 1 205 ? 1.854 32.75 -4.395 1 94.12 205 ASN B C 1
ATOM 4848 O O . ASN B 1 205 ? 2.902 33.406 -4.441 1 94.12 205 ASN B O 1
ATOM 4852 N N . ASP B 1 206 ? 1.745 31.594 -4.906 1 92.88 206 ASP B N 1
ATOM 4853 C CA . ASP B 1 206 ? 2.717 31.016 -5.828 1 92.88 206 ASP B CA 1
ATOM 4854 C C . ASP B 1 206 ? 4.082 30.859 -5.16 1 92.88 206 ASP B C 1
ATOM 4856 O O . ASP B 1 206 ? 5.098 31.281 -5.711 1 92.88 206 ASP B O 1
ATOM 4860 N N . GLN B 1 207 ? 4.086 30.297 -3.982 1 91.44 207 GLN B N 1
ATOM 4861 C CA . GLN B 1 207 ? 5.305 30.141 -3.191 1 91.44 207 GLN B CA 1
ATOM 4862 C C . GLN B 1 207 ? 5.719 28.688 -3.094 1 91.44 207 GLN B C 1
ATOM 4864 O O . GLN B 1 207 ? 4.902 27.781 -3.311 1 91.44 207 GLN B O 1
ATOM 4869 N N . PRO B 1 208 ? 6.938 28.438 -2.764 1 88.12 208 PRO B N 1
ATOM 4870 C CA . PRO B 1 208 ? 7.461 27.062 -2.686 1 88.12 208 PRO B CA 1
ATOM 4871 C C . PRO B 1 208 ? 6.859 26.266 -1.529 1 88.12 208 PRO B C 1
ATOM 4873 O O . PRO B 1 208 ? 6.266 26.859 -0.617 1 88.12 208 PRO B O 1
ATOM 4876 N N . PHE B 1 209 ? 7.062 24.953 -1.649 1 86.75 209 PHE B N 1
ATOM 4877 C CA . PHE B 1 209 ? 6.711 24.062 -0.543 1 86.75 209 PHE B CA 1
ATOM 4878 C C . PHE B 1 209 ? 7.488 24.438 0.714 1 86.75 209 PHE B C 1
ATOM 4880 O O . PHE B 1 209 ? 8.633 24.891 0.632 1 86.75 209 PHE B O 1
ATOM 4887 N N . PRO B 1 210 ? 6.754 24.281 1.859 1 77.88 210 PRO B N 1
ATOM 4888 C CA . PRO B 1 210 ? 7.543 24.406 3.088 1 77.88 210 PRO B CA 1
ATOM 4889 C C . PRO B 1 210 ? 8.617 23.328 3.207 1 77.88 210 PRO B C 1
ATOM 4891 O O . PRO B 1 210 ? 8.547 22.297 2.523 1 77.88 210 PRO B O 1
ATOM 4894 N N . ARG B 1 211 ? 9.5 23.609 3.9 1 66.25 211 ARG B N 1
ATOM 4895 C CA . ARG B 1 211 ? 10.609 22.672 4.047 1 66.25 211 ARG B CA 1
ATOM 4896 C C . ARG B 1 211 ? 10.102 21.281 4.438 1 66.25 211 ARG B C 1
ATOM 4898 O O . ARG B 1 211 ? 9.227 21.156 5.297 1 66.25 211 ARG B O 1
ATOM 4905 N N . TRP B 1 212 ? 10.57 20.406 3.584 1 60.34 212 TRP B N 1
ATOM 4906 C CA . TRP B 1 212 ? 10.297 19 3.891 1 60.34 212 TRP B CA 1
ATOM 4907 C C . TRP B 1 212 ? 11.047 18.562 5.145 1 60.34 212 TRP B C 1
ATOM 4909 O O . TRP B 1 212 ? 11.5 19.406 5.93 1 60.34 212 TRP B O 1
ATOM 4919 N N . SER B 1 213 ? 11.438 17.312 5.426 1 57.06 213 SER B N 1
ATOM 4920 C CA . SER B 1 213 ? 12.078 16.75 6.613 1 57.06 213 SER B CA 1
ATOM 4921 C C . SER B 1 213 ? 13.375 17.484 6.93 1 57.06 213 SER B C 1
ATOM 4923 O O . SER B 1 213 ? 14.062 17.969 6.023 1 57.06 213 SER B O 1
ATOM 4925 N N . ARG B 1 214 ? 13.391 17.594 8.375 1 49.69 214 ARG B N 1
ATOM 4926 C CA . ARG B 1 214 ? 14.562 18.172 9.016 1 49.69 214 ARG B CA 1
ATOM 4927 C C . ARG B 1 214 ? 15.812 17.344 8.711 1 49.69 214 ARG B C 1
ATOM 4929 O O . ARG B 1 214 ? 15.758 16.109 8.664 1 49.69 214 ARG B O 1
ATOM 4936 N N . GLY B 1 215 ? 16.781 18.078 8.047 1 46.72 215 GLY B N 1
ATOM 4937 C CA . GLY B 1 215 ? 18.078 17.422 7.992 1 46.72 215 GLY B CA 1
ATOM 4938 C C . GLY B 1 215 ? 18.656 17.359 6.59 1 46.72 215 GLY B C 1
ATOM 4939 O O . GLY B 1 215 ? 19.797 16.922 6.398 1 46.72 215 GLY B O 1
ATOM 4940 N N . VAL B 1 216 ? 17.625 17.219 5.781 1 49.19 216 VAL B N 1
ATOM 4941 C CA . VAL B 1 216 ? 18.266 17.234 4.469 1 49.19 216 VAL B CA 1
ATOM 4942 C C . VAL B 1 216 ? 18.828 18.609 4.176 1 49.19 216 VAL B C 1
ATOM 4944 O O . VAL B 1 216 ? 18.109 19.609 4.227 1 49.19 216 VAL B O 1
ATOM 4947 N N . PRO B 1 217 ? 20.078 18.75 4.402 1 45.47 217 PRO B N 1
ATOM 4948 C CA . PRO B 1 217 ? 20.656 20.062 4.074 1 45.47 217 PRO B CA 1
ATOM 4949 C C . PRO B 1 217 ? 19.922 20.766 2.932 1 45.47 217 PRO B C 1
ATOM 4951 O O . PRO B 1 217 ? 19.438 20.109 2.008 1 45.47 217 PRO B O 1
ATOM 4954 N N . GLU B 1 218 ? 19.203 21.828 3.377 1 47.59 218 GLU B N 1
ATOM 4955 C CA . GLU B 1 218 ? 18.594 22.641 2.334 1 47.59 218 GLU B CA 1
ATOM 4956 C C . GLU B 1 218 ? 19.312 22.469 1 1 47.59 218 GLU B C 1
ATOM 4958 O O . GLU B 1 218 ? 20.531 22.594 0.931 1 47.59 218 GLU B O 1
ATOM 4963 N N . TYR B 1 219 ? 18.703 21.609 0.248 1 47.66 219 TYR B N 1
ATOM 4964 C CA . TYR B 1 219 ? 19.172 21.672 -1.132 1 47.66 219 TYR B CA 1
ATOM 4965 C C . TYR B 1 219 ? 19.531 23.094 -1.527 1 47.66 219 TYR B C 1
ATOM 4967 O O . TYR B 1 219 ? 18.672 23.984 -1.542 1 47.66 219 TYR B O 1
ATOM 4975 N N . LYS B 1 220 ? 20.719 23.578 -0.906 1 45.38 220 LYS B N 1
ATOM 4976 C CA . LYS B 1 220 ? 21.203 24.938 -1.078 1 45.38 220 LYS B CA 1
ATOM 4977 C C . LYS B 1 220 ? 20.422 25.672 -2.154 1 45.38 220 LYS B C 1
ATOM 4979 O O . LYS B 1 220 ? 20.078 26.844 -1.989 1 45.38 220 LYS B O 1
ATOM 4984 N N . ASP B 1 221 ? 20.359 25.031 -3.322 1 46.03 221 ASP B N 1
ATOM 4985 C CA . ASP B 1 221 ? 20.016 25.844 -4.484 1 46.03 221 ASP B CA 1
ATOM 4986 C C . ASP B 1 221 ? 18.641 25.469 -5.035 1 46.03 221 ASP B C 1
ATOM 4988 O O . ASP B 1 221 ? 18.172 26.062 -6.008 1 46.03 221 ASP B O 1
ATOM 4992 N N . GLU B 1 222 ? 17.953 24.391 -4.48 1 53.88 222 GLU B N 1
ATOM 4993 C CA . GLU B 1 222 ? 16.812 24.047 -5.312 1 53.88 222 GLU B CA 1
ATOM 4994 C C . GLU B 1 222 ? 15.492 24.375 -4.609 1 53.88 222 GLU B C 1
ATOM 4996 O O . GLU B 1 222 ? 15.336 24.109 -3.418 1 53.88 222 GLU B O 1
ATOM 5001 N N . SER B 1 223 ? 14.891 25.375 -5.152 1 60.19 223 SER B N 1
ATOM 5002 C CA . SER B 1 223 ? 13.555 25.797 -4.742 1 60.19 223 SER B CA 1
ATOM 5003 C C . SER B 1 223 ? 12.609 24.609 -4.641 1 60.19 223 SER B C 1
ATOM 5005 O O . SER B 1 223 ? 12.57 23.766 -5.539 1 60.19 223 SER B O 1
ATOM 5007 N N . LEU B 1 224 ? 12.117 24.359 -3.484 1 78.69 224 LEU B N 1
ATOM 5008 C CA . LEU B 1 224 ? 11.078 23.375 -3.264 1 78.69 224 LEU B CA 1
ATOM 5009 C C . LEU B 1 224 ? 9.758 23.812 -3.889 1 78.69 224 LEU B C 1
ATOM 5011 O O . LEU B 1 224 ? 8.719 23.812 -3.229 1 78.69 224 LEU B O 1
ATOM 5015 N N . GLY B 1 225 ? 9.93 24.203 -5.191 1 81.94 225 GLY B N 1
ATOM 5016 C CA . GLY B 1 225 ? 8.703 24.594 -5.863 1 81.94 225 GLY B CA 1
ATOM 5017 C C . GLY B 1 225 ? 8.5 26.094 -5.902 1 81.94 225 GLY B C 1
ATOM 5018 O O . GLY B 1 225 ? 9.453 26.859 -5.754 1 81.94 225 GLY B O 1
ATOM 5019 N N . PRO B 1 226 ? 7.234 26.562 -6.223 1 91.44 226 PRO B N 1
ATOM 5020 C CA . PRO B 1 226 ? 6.078 25.719 -6.551 1 91.44 226 PRO B CA 1
ATOM 5021 C C . PRO B 1 226 ? 6.289 24.891 -7.816 1 91.44 226 PRO B C 1
ATOM 5023 O O . PRO B 1 226 ? 7.078 25.281 -8.688 1 91.44 226 PRO B O 1
ATOM 5026 N N . TYR B 1 227 ? 5.582 23.781 -7.824 1 94.06 227 TYR B N 1
ATOM 5027 C CA . TYR B 1 227 ? 5.605 22.906 -8.992 1 94.06 227 TYR B CA 1
ATOM 5028 C C . TYR B 1 227 ? 4.344 23.094 -9.836 1 94.06 227 TYR B C 1
ATOM 5030 O O . TYR B 1 227 ? 3.242 23.203 -9.289 1 94.06 227 TYR B O 1
ATOM 5038 N N . HIS B 1 228 ? 4.504 23.031 -11.172 1 94.44 228 HIS B N 1
ATOM 5039 C CA . HIS B 1 228 ? 3.371 23.25 -12.062 1 94.44 228 HIS B CA 1
ATOM 5040 C C . HIS B 1 228 ? 3.029 22 -12.852 1 94.44 228 HIS B C 1
ATOM 5042 O O . HIS B 1 228 ? 2.162 22.031 -13.727 1 94.44 228 HIS B O 1
ATOM 5048 N N . THR B 1 229 ? 3.725 20.984 -12.617 1 94.56 229 THR B N 1
ATOM 5049 C CA . THR B 1 229 ? 3.355 19.656 -13.078 1 94.56 229 THR B CA 1
ATOM 5050 C C . THR B 1 229 ? 3.557 18.625 -11.969 1 94.56 229 THR B C 1
ATOM 5052 O O . THR B 1 229 ? 4.414 18.797 -11.102 1 94.56 229 THR B O 1
ATOM 5055 N N . TYR B 1 230 ? 2.793 17.609 -12.062 1 95.38 230 TYR B N 1
ATOM 5056 C CA . TYR B 1 230 ? 2.93 16.516 -11.094 1 95.38 230 TYR B CA 1
ATOM 5057 C C . TYR B 1 230 ? 4.289 15.844 -11.211 1 95.38 230 TYR B C 1
ATOM 5059 O O . TYR B 1 230 ? 4.883 15.438 -10.211 1 95.38 230 TYR B O 1
ATOM 5067 N N . GLU B 1 231 ? 4.797 15.789 -12.422 1 94.81 231 GLU B N 1
ATOM 5068 C CA . GLU B 1 231 ? 6.094 15.172 -12.672 1 94.81 231 GLU B CA 1
ATOM 5069 C C . GLU B 1 231 ? 7.219 15.93 -11.977 1 94.81 231 GLU B C 1
ATOM 5071 O O . GLU B 1 231 ? 8.125 15.328 -11.406 1 94.81 231 GLU B O 1
ATOM 5076 N N . ASP B 1 232 ? 7.121 17.234 -12.047 1 92.62 232 ASP B N 1
ATOM 5077 C CA . ASP B 1 232 ? 8.109 18.047 -11.359 1 92.62 232 ASP B CA 1
ATOM 5078 C C . ASP B 1 232 ? 8.07 17.797 -9.852 1 92.62 232 ASP B C 1
ATOM 5080 O O . ASP B 1 232 ? 9.117 17.688 -9.203 1 92.62 232 ASP B O 1
ATOM 5084 N N . TYR B 1 233 ? 6.93 17.734 -9.344 1 93.06 233 TYR B N 1
ATOM 5085 C CA . TYR B 1 233 ? 6.746 17.438 -7.926 1 93.06 233 TYR B CA 1
ATOM 5086 C C . TYR B 1 233 ? 7.34 16.094 -7.566 1 93.06 233 TYR B C 1
ATOM 5088 O O . TYR B 1 233 ? 8.062 15.961 -6.57 1 93.06 233 TYR B O 1
ATOM 5096 N N . LEU B 1 234 ? 7.094 15.102 -8.391 1 94.25 234 LEU B N 1
ATOM 5097 C CA . LEU B 1 234 ? 7.562 13.742 -8.117 1 94.25 234 LEU B CA 1
ATOM 5098 C C . LEU B 1 234 ? 9.086 13.672 -8.188 1 94.25 234 LEU B C 1
ATOM 5100 O O . LEU B 1 234 ? 9.711 12.93 -7.426 1 94.25 234 LEU B O 1
ATOM 5104 N N . ASP B 1 235 ? 9.633 14.367 -9.164 1 92.88 235 ASP B N 1
ATOM 5105 C CA . ASP B 1 235 ? 11.086 14.359 -9.312 1 92.88 235 ASP B CA 1
ATOM 5106 C C . ASP B 1 235 ? 11.773 14.844 -8.039 1 92.88 235 ASP B C 1
ATOM 5108 O O . ASP B 1 235 ? 12.734 14.234 -7.574 1 92.88 235 ASP B O 1
ATOM 5112 N N . VAL B 1 236 ? 11.258 15.898 -7.48 1 89.69 236 VAL B N 1
ATOM 5113 C CA . VAL B 1 236 ? 11.859 16.484 -6.293 1 89.69 236 VAL B CA 1
ATOM 5114 C C . VAL B 1 236 ? 11.578 15.602 -5.078 1 89.69 236 VAL B C 1
ATOM 5116 O O . VAL B 1 236 ? 12.445 15.422 -4.219 1 89.69 236 VAL B O 1
ATOM 5119 N N . ALA B 1 237 ? 10.359 15.102 -4.977 1 91.5 237 ALA B N 1
ATOM 5120 C CA . ALA B 1 237 ? 10.023 14.18 -3.895 1 91.5 237 ALA B CA 1
ATOM 5121 C C . ALA B 1 237 ? 10.945 12.969 -3.898 1 91.5 237 ALA B C 1
ATOM 5123 O O . ALA B 1 237 ? 11.438 12.555 -2.848 1 91.5 237 ALA B O 1
ATOM 5124 N N . LYS B 1 238 ? 11.141 12.43 -5.105 1 93.31 238 LYS B N 1
ATOM 5125 C CA . LYS B 1 238 ? 12.047 11.289 -5.238 1 93.31 238 LYS B CA 1
ATOM 5126 C C . LYS B 1 238 ? 13.445 11.633 -4.746 1 93.31 238 LYS B C 1
ATOM 5128 O O . LYS B 1 238 ? 14.031 10.891 -3.955 1 93.31 238 LYS B O 1
ATOM 5133 N N . LYS B 1 239 ? 13.922 12.711 -5.281 1 89.69 239 LYS B N 1
ATOM 5134 C CA . LYS B 1 239 ? 15.25 13.164 -4.883 1 89.69 239 LYS B CA 1
ATOM 5135 C C . LYS B 1 239 ? 15.352 13.32 -3.367 1 89.69 239 LYS B C 1
ATOM 5137 O O . LYS B 1 239 ? 16.344 12.906 -2.762 1 89.69 239 LYS B O 1
ATOM 5142 N N . HIS B 1 240 ? 14.352 13.852 -2.775 1 87.38 240 HIS B N 1
ATOM 5143 C CA . HIS B 1 240 ? 14.297 14.055 -1.333 1 87.38 240 HIS B CA 1
ATOM 5144 C C . HIS B 1 240 ? 14.398 12.734 -0.583 1 87.38 240 HIS B C 1
ATOM 5146 O O . HIS B 1 240 ? 15.219 12.586 0.326 1 87.38 240 HIS B O 1
ATOM 5152 N N . PHE B 1 241 ? 13.633 11.781 -0.926 1 90.44 241 PHE B N 1
ATOM 5153 C CA . PHE B 1 241 ? 13.625 10.5 -0.234 1 90.44 241 PHE B CA 1
ATOM 5154 C C . PHE B 1 241 ? 14.938 9.758 -0.466 1 90.44 241 PHE B C 1
ATOM 5156 O O . PHE B 1 241 ? 15.414 9.039 0.415 1 90.44 241 PHE B O 1
ATOM 5163 N N . GLU B 1 242 ? 15.508 9.906 -1.682 1 90.12 242 GLU B N 1
ATOM 5164 C CA . GLU B 1 242 ? 16.797 9.289 -1.961 1 90.12 242 GLU B CA 1
ATOM 5165 C C . GLU B 1 242 ? 17.891 9.828 -1.031 1 90.12 242 GLU B C 1
ATOM 5167 O O . GLU B 1 242 ? 18.672 9.062 -0.478 1 90.12 242 GLU B O 1
ATOM 5172 N N . ILE B 1 243 ? 17.828 11.07 -0.866 1 85.12 243 ILE B N 1
ATOM 5173 C CA . ILE B 1 243 ? 18.812 11.719 -0.012 1 85.12 243 ILE B CA 1
ATOM 5174 C C . ILE B 1 243 ? 18.594 11.297 1.439 1 85.12 243 ILE B C 1
ATOM 5176 O O . ILE B 1 243 ? 19.562 10.992 2.15 1 85.12 243 ILE B O 1
ATOM 5180 N N . ILE B 1 244 ? 17.406 11.273 1.854 1 84.56 244 ILE B N 1
ATOM 5181 C CA . ILE B 1 244 ? 17.062 10.867 3.217 1 84.56 244 ILE B CA 1
ATOM 5182 C C . ILE B 1 244 ? 17.562 9.445 3.463 1 84.56 244 ILE B C 1
ATOM 5184 O O . ILE B 1 244 ? 18.094 9.141 4.531 1 84.56 244 ILE B O 1
ATOM 5188 N N . LEU B 1 245 ? 17.328 8.648 2.523 1 86.31 245 LEU B N 1
ATOM 5189 C CA . LEU B 1 245 ? 17.766 7.262 2.67 1 86.31 245 LEU B CA 1
ATOM 5190 C C . LEU B 1 245 ? 19.281 7.172 2.842 1 86.31 245 LEU B C 1
ATOM 5192 O O . LEU B 1 245 ? 19.766 6.457 3.719 1 86.31 245 LEU B O 1
ATOM 5196 N N . VAL B 1 246 ? 20.016 7.867 2.006 1 82.94 246 VAL B N 1
ATOM 5197 C CA . VAL B 1 246 ? 21.469 7.863 2.078 1 82.94 246 VAL B CA 1
ATOM 5198 C C . VAL B 1 246 ? 21.922 8.383 3.441 1 82.94 246 VAL B C 1
ATOM 5200 O O . VAL B 1 246 ? 22.797 7.797 4.078 1 82.94 246 VAL B O 1
ATOM 5203 N N . ASP B 1 247 ? 21.266 9.422 3.887 1 78.38 247 ASP B N 1
ATOM 5204 C CA . ASP B 1 247 ? 21.609 10.016 5.176 1 78.38 247 ASP B CA 1
ATOM 5205 C C . ASP B 1 247 ? 21.344 9.039 6.32 1 78.38 247 ASP B C 1
ATOM 5207 O O . ASP B 1 247 ? 22.172 8.914 7.234 1 78.38 247 ASP B O 1
ATOM 5211 N N . LYS B 1 248 ? 20.297 8.516 6.273 1 78 248 LYS B N 1
ATOM 5212 C CA . LYS B 1 248 ? 19.938 7.527 7.285 1 78 248 LYS B CA 1
ATOM 5213 C C . LYS B 1 248 ? 20.953 6.383 7.324 1 78 248 LYS B C 1
ATOM 5215 O O . LYS B 1 248 ? 21.344 5.93 8.398 1 78 248 LYS B O 1
ATOM 5220 N N . MET B 1 249 ? 21.281 5.938 6.195 1 76.56 249 MET B N 1
ATOM 5221 C CA . MET B 1 249 ? 22.219 4.824 6.113 1 76.56 249 MET B CA 1
ATOM 5222 C C . MET B 1 249 ? 23.594 5.23 6.645 1 76.56 249 MET B C 1
ATOM 5224 O O . MET B 1 249 ? 24.312 4.41 7.223 1 76.56 249 MET B O 1
ATOM 5228 N N . PHE B 1 250 ? 23.844 6.395 6.484 1 71.44 250 PHE B N 1
ATOM 5229 C CA . PHE B 1 250 ? 25.125 6.91 6.949 1 71.44 250 PHE B CA 1
ATOM 5230 C C . PHE B 1 250 ? 25.141 7.047 8.469 1 71.44 250 PHE B C 1
ATOM 5232 O O . PHE B 1 250 ? 26.109 6.672 9.125 1 71.44 250 PHE B O 1
ATOM 5239 N N . TRP B 1 251 ? 24.125 7.645 9.039 1 67.94 251 TRP B N 1
ATOM 5240 C CA . TRP B 1 251 ? 24.094 7.957 10.461 1 67.94 251 TRP B CA 1
ATOM 5241 C C . TRP B 1 251 ? 23.797 6.715 11.289 1 67.94 251 TRP B C 1
ATOM 5243 O O . TRP B 1 251 ? 24.203 6.617 12.453 1 67.94 251 TRP B O 1
ATOM 5253 N N . LYS B 1 252 ? 22.797 5.996 10.992 1 60.5 252 LYS B N 1
ATOM 5254 C CA . LYS B 1 252 ? 22.453 4.836 11.812 1 60.5 252 LYS B CA 1
ATOM 5255 C C . LYS B 1 252 ? 23.625 3.867 11.906 1 60.5 252 LYS B C 1
ATOM 5257 O O . LYS B 1 252 ? 23.703 3.059 12.836 1 60.5 252 LYS B O 1
ATOM 5262 N N . GLY B 1 253 ? 24.781 4.379 12.227 1 49.72 253 GLY B N 1
ATOM 5263 C CA . GLY B 1 253 ? 26 3.744 12.68 1 49.72 253 GLY B CA 1
ATOM 5264 C C . GLY B 1 253 ? 26.141 2.305 12.211 1 49.72 253 GLY B C 1
ATOM 5265 O O . GLY B 1 253 ? 27.094 1.617 12.578 1 49.72 253 GLY B O 1
ATOM 5266 N N . GLU B 1 254 ? 25.031 1.463 12.094 1 48 254 GLU B N 1
ATOM 5267 C CA . GLU B 1 254 ? 25.344 0.052 12.273 1 48 254 GLU B CA 1
ATOM 5268 C C . GLU B 1 254 ? 26.328 -0.434 11.219 1 48 254 GLU B C 1
ATOM 5270 O O . GLU B 1 254 ? 26.312 0.041 10.078 1 48 254 GLU B O 1
ATOM 5275 N N . GLU B 1 255 ? 27.234 -1.017 11.664 1 49.5 255 GLU B N 1
ATOM 5276 C CA . GLU B 1 255 ? 28.281 -1.809 11.031 1 49.5 255 GLU B CA 1
ATOM 5277 C C . GLU B 1 255 ? 27.781 -2.467 9.75 1 49.5 255 GLU B C 1
ATOM 5279 O O . GLU B 1 255 ? 28.562 -2.68 8.812 1 49.5 255 GLU B O 1
ATOM 5284 N N . ASN B 1 256 ? 26.469 -2.881 9.758 1 52.78 256 ASN B N 1
ATOM 5285 C CA . ASN B 1 256 ? 26.125 -3.646 8.57 1 52.78 256 ASN B CA 1
ATOM 5286 C C . ASN B 1 256 ? 25.094 -2.908 7.707 1 52.78 256 ASN B C 1
ATOM 5288 O O . ASN B 1 256 ? 23.906 -3.189 7.777 1 52.78 256 ASN B O 1
ATOM 5292 N N . TRP B 1 257 ? 25.5 -1.718 7.176 1 51.84 257 TRP B N 1
ATOM 5293 C CA . TRP B 1 257 ? 24.781 -0.849 6.246 1 51.84 257 TRP B CA 1
ATOM 5294 C C . TRP B 1 257 ? 23.906 -1.664 5.312 1 51.84 257 TRP B C 1
ATOM 5296 O O . TRP B 1 257 ? 22.781 -1.248 4.984 1 51.84 257 TRP B O 1
ATOM 5306 N N . GLU B 1 258 ? 24.484 -2.609 4.746 1 52.38 258 GLU B N 1
ATOM 5307 C CA . GLU B 1 258 ? 23.766 -3.461 3.811 1 52.38 258 GLU B CA 1
ATOM 5308 C C . GLU B 1 258 ? 22.547 -4.109 4.48 1 52.38 258 GLU B C 1
ATOM 5310 O O . GLU B 1 258 ? 21.484 -4.238 3.865 1 52.38 258 GLU B O 1
ATOM 5315 N N . ALA B 1 259 ? 22.859 -4.324 5.777 1 54.88 259 ALA B N 1
ATOM 5316 C CA . ALA B 1 259 ? 21.812 -5.039 6.516 1 54.88 259 ALA B CA 1
ATOM 5317 C C . ALA B 1 259 ? 20.688 -4.098 6.918 1 54.88 259 ALA B C 1
ATOM 5319 O O . ALA B 1 259 ? 19.562 -4.539 7.168 1 54.88 259 ALA B O 1
ATOM 5320 N N . SER B 1 260 ? 20.969 -2.709 6.668 1 62.09 260 SER B N 1
ATOM 5321 C CA . SER B 1 260 ? 20.031 -1.781 7.289 1 62.09 260 SER B CA 1
ATOM 5322 C C . SER B 1 260 ? 19 -1.284 6.281 1 62.09 260 SER B C 1
ATOM 5324 O O . SER B 1 260 ? 17.938 -0.78 6.664 1 62.09 260 SER B O 1
ATOM 5326 N N . MET B 1 261 ? 19.344 -1.495 4.941 1 76.88 261 MET B N 1
ATOM 5327 C CA . MET B 1 261 ? 18.328 -0.985 4.023 1 76.88 261 MET B CA 1
ATOM 5328 C C . MET B 1 261 ? 17.203 -2.004 3.822 1 76.88 261 MET B C 1
ATOM 5330 O O . MET B 1 261 ? 17.469 -3.145 3.436 1 76.88 261 MET B O 1
ATOM 5334 N N . SER B 1 262 ? 16.094 -1.58 4.062 1 83.5 262 SER B N 1
ATOM 5335 C CA . SER B 1 262 ? 14.945 -2.453 3.838 1 83.5 262 SER B CA 1
ATOM 5336 C C . SER B 1 262 ? 14.711 -2.695 2.35 1 83.5 262 SER B C 1
ATOM 5338 O O . SER B 1 262 ? 14.844 -1.776 1.539 1 83.5 262 SER B O 1
ATOM 5340 N N . PRO B 1 263 ? 14.531 -3.951 1.918 1 89.44 263 PRO B N 1
ATOM 5341 C CA . PRO B 1 263 ? 14.203 -4.219 0.516 1 89.44 263 PRO B CA 1
ATOM 5342 C C . PRO B 1 263 ? 12.984 -3.436 0.035 1 89.44 263 PRO B C 1
ATOM 5344 O O . PRO B 1 263 ? 12.891 -3.102 -1.149 1 89.44 263 PRO B O 1
ATOM 5347 N N . GLU B 1 264 ? 12.133 -3.033 0.971 1 90.25 264 GLU B N 1
ATOM 5348 C CA . GLU B 1 264 ? 10.984 -2.207 0.619 1 90.25 264 GLU B CA 1
ATOM 5349 C C . GLU B 1 264 ? 11.422 -0.826 0.139 1 90.25 264 GLU B C 1
ATOM 5351 O O . GLU B 1 264 ? 10.891 -0.306 -0.842 1 90.25 264 GLU B O 1
ATOM 5356 N N . ALA B 1 265 ? 12.375 -0.293 0.902 1 91 265 ALA B N 1
ATOM 5357 C CA . ALA B 1 265 ? 12.875 1.025 0.526 1 91 265 ALA B CA 1
ATOM 5358 C C . ALA B 1 265 ? 13.477 1.004 -0.877 1 91 265 ALA B C 1
ATOM 5360 O O . ALA B 1 265 ? 13.242 1.915 -1.674 1 91 265 ALA B O 1
ATOM 5361 N N . GLU B 1 266 ? 14.227 -0.05 -1.183 1 92.19 266 GLU B N 1
ATOM 5362 C CA . GLU B 1 266 ? 14.828 -0.194 -2.506 1 92.19 266 GLU B CA 1
ATOM 5363 C C . GLU B 1 266 ? 13.758 -0.352 -3.582 1 92.19 266 GLU B C 1
ATOM 5365 O O . GLU B 1 266 ? 13.844 0.27 -4.645 1 92.19 266 GLU B O 1
ATOM 5370 N N . CYS B 1 267 ? 12.781 -1.192 -3.34 1 93.69 267 CYS B N 1
ATOM 5371 C CA . CYS B 1 267 ? 11.688 -1.422 -4.281 1 93.69 267 CYS B CA 1
ATOM 5372 C C . CYS B 1 267 ? 10.906 -0.139 -4.535 1 93.69 267 CYS B C 1
ATOM 5374 O O . CYS B 1 267 ? 10.656 0.224 -5.684 1 93.69 267 CYS B O 1
ATOM 5376 N N . ILE B 1 268 ? 10.594 0.579 -3.48 1 93.75 268 ILE B N 1
ATOM 5377 C CA . ILE B 1 268 ? 9.766 1.776 -3.559 1 93.75 268 ILE B CA 1
ATOM 5378 C C . ILE B 1 268 ? 10.531 2.885 -4.285 1 93.75 268 ILE B C 1
ATOM 5380 O O . ILE B 1 268 ? 10.023 3.473 -5.242 1 93.75 268 ILE B O 1
ATOM 5384 N N . LEU B 1 269 ? 11.75 3.143 -3.904 1 94 269 LEU B N 1
ATOM 5385 C CA . LEU B 1 269 ? 12.523 4.234 -4.488 1 94 269 LEU B CA 1
ATOM 5386 C C . LEU B 1 269 ? 12.977 3.887 -5.902 1 94 269 LEU B C 1
ATOM 5388 O O . LEU B 1 269 ? 13.023 4.758 -6.773 1 94 269 LEU B O 1
ATOM 5392 N N . GLY B 1 270 ? 13.32 2.609 -6.074 1 94.25 270 GLY B N 1
ATOM 5393 C CA . GLY B 1 270 ? 13.75 2.17 -7.391 1 94.25 270 GLY B CA 1
ATOM 5394 C C . GLY B 1 270 ? 12.648 2.252 -8.438 1 94.25 270 GLY B C 1
ATOM 5395 O O . GLY B 1 270 ? 12.922 2.232 -9.633 1 94.25 270 GLY B O 1
ATOM 5396 N N . ASN B 1 271 ? 11.43 2.268 -7.98 1 96.06 271 ASN B N 1
ATOM 5397 C CA . ASN B 1 271 ? 10.258 2.365 -8.844 1 96.06 271 ASN B CA 1
ATOM 5398 C C . ASN B 1 271 ? 9.359 3.533 -8.445 1 96.06 271 ASN B C 1
ATOM 5400 O O . ASN B 1 271 ? 8.133 3.438 -8.531 1 96.06 271 ASN B O 1
ATOM 5404 N N . PHE B 1 272 ? 9.945 4.645 -8.016 1 96.31 272 PHE B N 1
ATOM 5405 C CA . PHE B 1 272 ? 9.266 5.746 -7.34 1 96.31 272 PHE B CA 1
ATOM 5406 C C . PHE B 1 272 ? 8.18 6.336 -8.234 1 96.31 272 PHE B C 1
ATOM 5408 O O . PHE B 1 272 ? 7.023 6.453 -7.816 1 96.31 272 PHE B O 1
ATOM 5415 N N . HIS B 1 273 ? 8.445 6.66 -9.492 1 95.56 273 HIS B N 1
ATOM 5416 C CA . HIS B 1 273 ? 7.477 7.277 -10.391 1 95.56 273 HIS B CA 1
ATOM 5417 C C . HIS B 1 273 ? 6.332 6.324 -10.711 1 95.56 273 HIS B C 1
ATOM 5419 O O . HIS B 1 273 ? 5.168 6.73 -10.727 1 95.56 273 HIS B O 1
ATOM 5425 N N . ASN B 1 274 ? 6.641 5.055 -10.922 1 94.38 274 ASN B N 1
ATOM 5426 C CA . ASN B 1 274 ? 5.59 4.07 -11.148 1 94.38 274 ASN B CA 1
ATOM 5427 C C . ASN B 1 274 ? 4.613 4.004 -9.977 1 94.38 274 ASN B C 1
ATOM 5429 O O . ASN B 1 274 ? 3.4 3.936 -10.18 1 94.38 274 ASN B O 1
ATOM 5433 N N . ASN B 1 275 ? 5.207 4.109 -8.828 1 94.5 275 ASN B N 1
ATOM 5434 C CA . ASN B 1 275 ? 4.426 3.908 -7.613 1 94.5 275 ASN B CA 1
ATOM 5435 C C . ASN B 1 275 ? 3.533 5.109 -7.316 1 94.5 275 ASN B C 1
ATOM 5437 O O . ASN B 1 275 ? 2.459 4.957 -6.73 1 94.5 275 ASN B O 1
ATOM 5441 N N . PHE B 1 276 ? 3.916 6.277 -7.723 1 95.5 276 PHE B N 1
ATOM 5442 C CA . PHE B 1 276 ? 3.164 7.469 -7.344 1 95.5 276 PHE B CA 1
ATOM 5443 C C . PHE B 1 276 ? 2.375 8.008 -8.531 1 95.5 276 PHE B C 1
ATOM 5445 O O . PHE B 1 276 ? 1.551 8.914 -8.375 1 95.5 276 PHE B O 1
ATOM 5452 N N . ARG B 1 277 ? 2.551 7.438 -9.648 1 93 277 ARG B N 1
ATOM 5453 C CA . ARG B 1 277 ? 1.705 7.816 -10.781 1 93 277 ARG B CA 1
ATOM 5454 C C . ARG B 1 277 ? 0.259 7.398 -10.539 1 93 277 ARG B C 1
ATOM 5456 O O . ARG B 1 277 ? 0.001 6.367 -9.914 1 93 277 ARG B O 1
ATOM 5463 N N . GLY B 1 278 ? -0.652 8.188 -10.992 1 89.12 278 GLY B N 1
ATOM 5464 C CA . GLY B 1 278 ? -2.072 7.922 -10.828 1 89.12 278 GLY B CA 1
ATOM 5465 C C . GLY B 1 278 ? -2.939 8.688 -11.805 1 89.12 278 GLY B C 1
ATOM 5466 O O . GLY B 1 278 ? -2.439 9.516 -12.57 1 89.12 278 GLY B O 1
ATOM 5467 N N . PRO B 1 279 ? -4.207 8.289 -11.789 1 90 279 PRO B N 1
ATOM 5468 C CA . PRO B 1 279 ? -5.125 9.039 -12.648 1 90 279 PRO B CA 1
ATOM 5469 C C . PRO B 1 279 ? -5.242 10.508 -12.258 1 90 279 PRO B C 1
ATOM 5471 O O . PRO B 1 279 ? -4.684 10.922 -11.242 1 90 279 PRO B O 1
ATOM 5474 N N . GLY B 1 280 ? -5.918 11.273 -13.109 1 89.81 280 GLY B N 1
ATOM 5475 C CA . GLY B 1 280 ? -6.004 12.711 -12.945 1 89.81 280 GLY B CA 1
ATOM 5476 C C . GLY B 1 280 ? -6.539 13.133 -11.586 1 89.81 280 GLY B C 1
ATOM 5477 O O . GLY B 1 280 ? -6.035 14.078 -10.977 1 89.81 280 GLY B O 1
ATOM 5478 N N . ASP B 1 281 ? -7.555 12.469 -11.078 1 93.38 281 ASP B N 1
ATOM 5479 C CA . ASP B 1 281 ? -8.164 12.859 -9.812 1 93.38 281 ASP B CA 1
ATOM 5480 C C . ASP B 1 281 ? -7.289 12.445 -8.633 1 93.38 281 ASP B C 1
ATOM 5482 O O . ASP B 1 281 ? -7.379 13.031 -7.547 1 93.38 281 ASP B O 1
ATOM 5486 N N . CYS B 1 282 ? -6.426 11.453 -8.805 1 93.31 282 CYS B N 1
ATOM 5487 C CA . CYS B 1 282 ? -5.48 11 -7.785 1 93.31 282 CYS B CA 1
ATOM 5488 C C . CYS B 1 282 ? -4.41 12.055 -7.531 1 93.31 282 CYS B C 1
ATOM 5490 O O . CYS B 1 282 ? -4.004 12.266 -6.391 1 93.31 282 CYS B O 1
ATOM 5492 N N . ILE B 1 283 ? -3.977 12.672 -8.594 1 94.62 283 ILE B N 1
ATOM 5493 C CA . ILE B 1 283 ? -2.838 13.578 -8.492 1 94.62 283 ILE B CA 1
ATOM 5494 C C . ILE B 1 283 ? -3.326 15.023 -8.5 1 94.62 283 ILE B C 1
ATOM 5496 O O . ILE B 1 283 ? -2.521 15.961 -8.547 1 94.62 283 ILE B O 1
ATOM 5500 N N . ARG B 1 284 ? -4.625 15.18 -8.391 1 95.69 284 ARG B N 1
ATOM 5501 C CA . ARG B 1 284 ? -5.203 16.516 -8.367 1 95.69 284 ARG B CA 1
ATOM 5502 C C . ARG B 1 284 ? -4.645 17.344 -7.211 1 95.69 284 ARG B C 1
ATOM 5504 O O . ARG B 1 284 ? -4.406 16.812 -6.125 1 95.69 284 ARG B O 1
ATOM 5511 N N . SER B 1 285 ? -4.453 18.625 -7.5 1 97 285 SER B N 1
ATOM 5512 C CA . SER B 1 285 ? -3.975 19.562 -6.488 1 97 285 SER B CA 1
ATOM 5513 C C . SER B 1 285 ? -5.07 19.891 -5.48 1 97 285 SER B C 1
ATOM 5515 O O . SER B 1 285 ? -6.125 20.406 -5.852 1 97 285 SER B O 1
ATOM 5517 N N . THR B 1 286 ? -4.836 19.578 -4.246 1 97.75 286 THR B N 1
ATOM 5518 C CA . THR B 1 286 ? -5.793 19.828 -3.176 1 97.75 286 THR B CA 1
ATOM 5519 C C . THR B 1 286 ? -5.125 20.562 -2.016 1 97.75 286 THR B C 1
ATOM 5521 O O . THR B 1 286 ? -3.98 20.266 -1.664 1 97.75 286 THR B O 1
ATOM 5524 N N . LEU B 1 287 ? -5.836 21.562 -1.518 1 97.88 287 LEU B N 1
ATOM 5525 C CA . LEU B 1 287 ? -5.285 22.281 -0.366 1 97.88 287 LEU B CA 1
ATOM 5526 C C . LEU B 1 287 ? -5.23 21.359 0.855 1 97.88 287 LEU B C 1
ATOM 5528 O O . LEU B 1 287 ? -6.219 20.703 1.189 1 97.88 287 LEU B O 1
ATOM 5532 N N . THR B 1 288 ? -4.074 21.234 1.498 1 96.88 288 THR B N 1
ATOM 5533 C CA . THR B 1 288 ? -3.734 20.25 2.516 1 96.88 288 THR B CA 1
ATOM 5534 C C . THR B 1 288 ? -3.123 20.922 3.74 1 96.88 288 THR B C 1
ATOM 5536 O O . THR B 1 288 ? -2.285 21.812 3.611 1 96.88 288 THR B O 1
ATOM 5539 N N . HIS B 1 289 ? -3.564 20.531 4.945 1 96.06 289 HIS B N 1
ATOM 5540 C CA . HIS B 1 289 ? -3.016 21.062 6.191 1 96.06 289 HIS B CA 1
ATOM 5541 C C . HIS B 1 289 ? -1.606 20.531 6.441 1 96.06 289 HIS B C 1
ATOM 5543 O O . HIS B 1 289 ? -0.727 21.281 6.867 1 96.06 289 HIS B O 1
ATOM 5549 N N . ARG B 1 290 ? -1.338 19.203 6.18 1 92.38 290 ARG B N 1
ATOM 5550 C CA . ARG B 1 290 ? -0.082 18.469 6.164 1 92.38 290 ARG B CA 1
ATOM 5551 C C . ARG B 1 290 ? 0.341 18.078 7.578 1 92.38 290 ARG B C 1
ATOM 5553 O O . ARG B 1 290 ? 1.101 17.125 7.766 1 92.38 290 ARG B O 1
ATOM 5560 N N . ASP B 1 291 ? -0.023 18.828 8.633 1 91 291 ASP B N 1
ATOM 5561 C CA . ASP B 1 291 ? 0.398 18.516 9.992 1 91 291 ASP B CA 1
ATOM 5562 C C . ASP B 1 291 ? -0.808 18.312 10.906 1 91 291 ASP B C 1
ATOM 5564 O O . ASP B 1 291 ? -0.861 18.891 12 1 91 291 ASP B O 1
ATOM 5568 N N . LEU B 1 292 ? -1.712 17.531 10.414 1 90.25 292 LEU B N 1
ATOM 5569 C CA . LEU B 1 292 ? -2.92 17.266 11.188 1 90.25 292 LEU B CA 1
ATOM 5570 C C . LEU B 1 292 ? -2.646 16.25 12.289 1 90.25 292 LEU B C 1
ATOM 5572 O O . LEU B 1 292 ? -2.455 15.062 12.008 1 90.25 292 LEU B O 1
ATOM 5576 N N . ASN B 1 293 ? -2.477 16.656 13.461 1 91.06 293 ASN B N 1
ATOM 5577 C CA . ASN B 1 293 ? -2.359 15.805 14.641 1 91.06 293 ASN B CA 1
ATOM 5578 C C . ASN B 1 293 ? -3.268 16.281 15.766 1 91.06 293 ASN B C 1
ATOM 5580 O O . ASN B 1 293 ? -3.773 17.406 15.734 1 91.06 293 ASN B O 1
ATOM 5584 N N . HIS B 1 294 ? -3.521 15.469 16.703 1 92.31 294 HIS B N 1
ATOM 5585 C CA . HIS B 1 294 ? -4.543 15.766 17.703 1 92.31 294 HIS B CA 1
ATOM 5586 C C . HIS B 1 294 ? -4.145 16.969 18.547 1 92.31 294 HIS B C 1
ATOM 5588 O O . HIS B 1 294 ? -5.012 17.688 19.062 1 92.31 294 HIS B O 1
ATOM 5594 N N . THR B 1 295 ? -2.846 17.281 18.656 1 94.12 295 THR B N 1
ATOM 5595 C CA . THR B 1 295 ? -2.41 18.422 19.453 1 94.12 295 THR B CA 1
ATOM 5596 C C . THR B 1 295 ? -2.691 19.734 18.734 1 94.12 295 THR B C 1
ATOM 5598 O O . THR B 1 295 ? -2.613 20.797 19.328 1 94.12 295 THR B O 1
ATOM 5601 N N . ASN B 1 296 ? -3.055 19.656 17.516 1 95.56 296 ASN B N 1
ATOM 5602 C CA . ASN B 1 296 ? -3.402 20.844 16.734 1 95.56 296 ASN B CA 1
ATOM 5603 C C . ASN B 1 296 ? -4.914 21.016 16.625 1 95.56 296 ASN B C 1
ATOM 5605 O O . ASN B 1 296 ? -5.406 21.641 15.688 1 95.56 296 ASN B O 1
ATOM 5609 N N . VAL B 1 297 ? -5.605 20.422 17.578 1 96.25 297 VAL B N 1
ATOM 5610 C CA . VAL B 1 297 ? -7.059 20.531 17.641 1 96.25 297 VAL B CA 1
ATOM 5611 C C . VAL B 1 297 ? -7.484 21.156 18.953 1 96.25 297 VAL B C 1
ATOM 5613 O O . VAL B 1 297 ? -7.016 20.75 20.031 1 96.25 297 VAL B O 1
ATOM 5616 N N . LEU B 1 298 ? -8.336 22.156 18.891 1 97.19 298 LEU B N 1
ATOM 5617 C CA . LEU B 1 298 ? -8.984 22.781 20.047 1 97.19 298 LEU B CA 1
ATOM 5618 C C . LEU B 1 298 ? -10.492 22.531 20.016 1 97.19 298 LEU B C 1
ATOM 5620 O O . LEU B 1 298 ? -11.117 22.578 18.953 1 97.19 298 LEU B O 1
ATOM 5624 N N . LEU B 1 299 ? -11.023 22.219 21.156 1 97.62 299 LEU B N 1
ATOM 5625 C CA . LEU B 1 299 ? -12.445 21.938 21.297 1 97.62 299 LEU B CA 1
ATOM 5626 C C . LEU B 1 299 ? -13.117 22.984 22.188 1 97.62 299 LEU B C 1
ATOM 5628 O O . LEU B 1 299 ? -12.875 23.016 23.391 1 97.62 299 LEU B O 1
ATOM 5632 N N . VAL B 1 300 ? -13.977 23.781 21.641 1 97.44 300 VAL B N 1
ATOM 5633 C CA . VAL B 1 300 ? -14.602 24.906 22.328 1 97.44 300 VAL B CA 1
ATOM 5634 C C . VAL B 1 300 ? -15.969 24.484 22.859 1 97.44 300 VAL B C 1
ATOM 5636 O O . VAL B 1 300 ? -16.859 24.094 22.094 1 97.44 300 VAL B O 1
ATOM 5639 N N . PRO B 1 301 ? -16.172 24.531 24.188 1 96.81 301 PRO B N 1
ATOM 5640 C CA . PRO B 1 301 ? -17.469 24.172 24.75 1 96.81 301 PRO B CA 1
ATOM 5641 C C . PRO B 1 301 ? -18.578 25.156 24.344 1 96.81 301 PRO B C 1
ATOM 5643 O O . PRO B 1 301 ? -18.297 26.328 24.078 1 96.81 301 PRO B O 1
ATOM 5646 N N . PRO B 1 302 ? -19.781 24.594 24.312 1 95 302 PRO B N 1
ATOM 5647 C CA . PRO B 1 302 ? -20.891 25.547 24.125 1 95 302 PRO B CA 1
ATOM 5648 C C . PRO B 1 302 ? -20.938 26.609 25.203 1 95 302 PRO B C 1
ATOM 5650 O O . PRO B 1 302 ? -20.594 26.344 26.359 1 95 302 PRO B O 1
ATOM 5653 N N . LYS B 1 303 ? -21.406 27.766 24.766 1 92 303 LYS B N 1
ATOM 5654 C CA . LYS B 1 303 ? -21.5 28.875 25.719 1 92 303 LYS B CA 1
ATOM 5655 C C . LYS B 1 303 ? -22.328 28.469 26.938 1 92 303 LYS B C 1
ATOM 5657 O O . LYS B 1 303 ? -23.422 27.906 26.797 1 92 303 LYS B O 1
ATOM 5662 N N . GLY B 1 304 ? -21.766 28.766 28.062 1 89.56 304 GLY B N 1
ATOM 5663 C CA . GLY B 1 304 ? -22.484 28.531 29.312 1 89.56 304 GLY B CA 1
ATOM 5664 C C . GLY B 1 304 ? -22.359 27.094 29.812 1 89.56 304 GLY B C 1
ATOM 5665 O O . GLY B 1 304 ? -22.922 26.75 30.859 1 89.56 304 GLY B O 1
ATOM 5666 N N . SER B 1 305 ? -21.625 26.344 29.062 1 88.19 305 SER B N 1
ATOM 5667 C CA . SER B 1 305 ? -21.469 24.953 29.516 1 88.19 305 SER B CA 1
ATOM 5668 C C . SER B 1 305 ? -20.422 24.844 30.625 1 88.19 305 SER B C 1
ATOM 5670 O O . SER B 1 305 ? -19.516 25.672 30.703 1 88.19 305 SER B O 1
ATOM 5672 N N . GLY B 1 306 ? -20.531 24.125 31.703 1 88.31 306 GLY B N 1
ATOM 5673 C CA . GLY B 1 306 ? -19.547 23.859 32.75 1 88.31 306 GLY B CA 1
ATOM 5674 C C . GLY B 1 306 ? -18.453 22.922 32.281 1 88.31 306 GLY B C 1
ATOM 5675 O O . GLY B 1 306 ? -18.188 22.781 31.078 1 88.31 306 GLY B O 1
ATOM 5676 N N . GLU B 1 307 ? -17.688 22.484 33.156 1 90.88 307 GLU B N 1
ATOM 5677 C CA . GLU B 1 307 ? -16.672 21.484 32.875 1 90.88 307 GLU B CA 1
ATOM 5678 C C . GLU B 1 307 ? -17.297 20.219 32.281 1 90.88 307 GLU B C 1
ATOM 5680 O O . GLU B 1 307 ? -18.391 19.812 32.688 1 90.88 307 GLU B O 1
ATOM 5685 N N . PRO B 1 308 ? -16.609 19.688 31.297 1 93.81 308 PRO B N 1
ATOM 5686 C CA . PRO B 1 308 ? -17.156 18.453 30.734 1 93.81 308 PRO B CA 1
ATOM 5687 C C . PRO B 1 308 ? -17.266 17.344 31.766 1 93.81 308 PRO B C 1
ATOM 5689 O O . PRO B 1 308 ? -16.391 17.203 32.625 1 93.81 308 PRO B O 1
ATOM 5692 N N . ALA B 1 309 ? -18.297 16.562 31.641 1 91.69 309 ALA B N 1
ATOM 5693 C CA . ALA B 1 309 ? -18.516 15.445 32.562 1 91.69 309 ALA B CA 1
ATOM 5694 C C . ALA B 1 309 ? -17.5 14.336 32.312 1 91.69 309 ALA B C 1
ATOM 5696 O O . ALA B 1 309 ? -17.172 13.586 33.25 1 91.69 309 ALA B O 1
ATOM 5697 N N . SER B 1 310 ? -17.062 14.211 31.172 1 95.12 310 SER B N 1
ATOM 5698 C CA . SER B 1 310 ? -16.062 13.234 30.766 1 95.12 310 SER B CA 1
ATOM 5699 C C . SER B 1 310 ? -15.273 13.719 29.547 1 95.12 310 SER B C 1
ATOM 5701 O O . SER B 1 310 ? -15.688 14.664 28.875 1 95.12 310 SER B O 1
ATOM 5703 N N . VAL B 1 311 ? -14.211 13.062 29.312 1 96.75 311 VAL B N 1
ATOM 5704 C CA . VAL B 1 311 ? -13.406 13.414 28.141 1 96.75 311 VAL B CA 1
ATOM 5705 C C . VAL B 1 311 ? -14.195 13.148 26.859 1 96.75 311 VAL B C 1
ATOM 5707 O O . VAL B 1 311 ? -14.016 13.852 25.859 1 96.75 311 VAL B O 1
ATOM 5710 N N . ASP B 1 312 ? -15.109 12.219 26.828 1 97.69 312 ASP B N 1
ATOM 5711 C CA . ASP B 1 312 ? -15.906 11.867 25.656 1 97.69 312 ASP B CA 1
ATOM 5712 C C . ASP B 1 312 ? -16.797 13.039 25.234 1 97.69 312 ASP B C 1
ATOM 5714 O O . ASP B 1 312 ? -17.109 13.188 24.047 1 97.69 312 ASP B O 1
ATOM 5718 N N . GLU B 1 313 ? -17.203 13.844 26.156 1 96.94 313 GLU B N 1
ATOM 5719 C CA . GLU B 1 313 ? -18.062 14.984 25.875 1 96.94 313 GLU B CA 1
ATOM 5720 C C . GLU B 1 313 ? -17.375 16 24.969 1 96.94 313 GLU B C 1
ATOM 5722 O O . GLU B 1 313 ? -18.031 16.781 24.297 1 96.94 313 GLU B O 1
ATOM 5727 N N . LEU B 1 314 ? -16.109 16.016 24.969 1 97.31 314 LEU B N 1
ATOM 5728 C CA . LEU B 1 314 ? -15.336 16.922 24.141 1 97.31 314 LEU B CA 1
ATOM 5729 C C . LEU B 1 314 ? -15.664 16.734 22.656 1 97.31 314 LEU B C 1
ATOM 5731 O O . LEU B 1 314 ? -15.57 17.688 21.875 1 97.31 314 LEU B O 1
ATOM 5735 N N . ALA B 1 315 ? -16.031 15.555 22.312 1 96.94 315 ALA B N 1
ATOM 5736 C CA . ALA B 1 315 ? -16.359 15.242 20.922 1 96.94 315 ALA B CA 1
ATOM 5737 C C . ALA B 1 315 ? -17.578 16.031 20.453 1 96.94 315 ALA B C 1
ATOM 5739 O O . ALA B 1 315 ? -17.828 16.141 19.25 1 96.94 315 ALA B O 1
ATOM 5740 N N . ASP B 1 316 ? -18.328 16.578 21.375 1 96.19 316 ASP B N 1
ATOM 5741 C CA . ASP B 1 316 ? -19.531 17.359 21.031 1 96.19 316 ASP B CA 1
ATOM 5742 C C . ASP B 1 316 ? -19.203 18.844 20.938 1 96.19 316 ASP B C 1
ATOM 5744 O O . ASP B 1 316 ? -20.047 19.641 20.516 1 96.19 316 ASP B O 1
ATOM 5748 N N . TYR B 1 317 ? -18.062 19.188 21.344 1 97.25 317 TYR B N 1
ATOM 5749 C CA . TYR B 1 317 ? -17.656 20.594 21.344 1 97.25 317 TYR B CA 1
ATOM 5750 C C . TYR B 1 317 ? -17.312 21.062 19.938 1 97.25 317 TYR B C 1
ATOM 5752 O O . TYR B 1 317 ? -17.188 20.25 19.031 1 97.25 317 TYR B O 1
ATOM 5760 N N . GLU B 1 318 ? -17.312 22.391 19.719 1 96.69 318 GLU B N 1
ATOM 5761 C CA . GLU B 1 318 ? -16.922 22.969 18.438 1 96.69 318 GLU B CA 1
ATOM 5762 C C . GLU B 1 318 ? -15.438 22.766 18.156 1 96.69 318 GLU B C 1
ATOM 5764 O O . GLU B 1 318 ? -14.602 23.047 19.016 1 96.69 318 GLU B O 1
ATOM 5769 N N . LEU B 1 319 ? -15.18 22.312 16.969 1 97 319 LEU B N 1
ATOM 5770 C CA . LEU B 1 319 ? -13.82 21.938 16.625 1 97 319 LEU B CA 1
ATOM 5771 C C . LEU B 1 319 ? -13.102 23.078 15.914 1 97 319 LEU B C 1
ATOM 5773 O O . LEU B 1 319 ? -13.672 23.719 15.023 1 97 319 LEU B O 1
ATOM 5777 N N . TRP B 1 320 ? -11.859 23.391 16.375 1 97.19 320 TRP B N 1
ATOM 5778 C CA . TRP B 1 320 ? -10.938 24.312 15.719 1 97.19 320 TRP B CA 1
ATOM 5779 C C . TRP B 1 320 ? -9.602 23.641 15.414 1 97.19 320 TRP B C 1
ATOM 5781 O O . TRP B 1 320 ? -9.016 22.984 16.281 1 97.19 320 TRP B O 1
ATOM 5791 N N . ILE B 1 321 ? -9.18 23.734 14.156 1 96.81 321 ILE B N 1
ATOM 5792 C CA . ILE B 1 321 ? -7.84 23.281 13.797 1 96.81 321 ILE B CA 1
ATOM 5793 C C . ILE B 1 321 ? -6.871 24.453 13.828 1 96.81 321 ILE B C 1
ATOM 5795 O O . ILE B 1 321 ? -7.195 25.547 13.359 1 96.81 321 ILE B O 1
ATOM 5799 N N . ILE B 1 322 ? -5.668 24.203 14.43 1 96.88 322 ILE B N 1
ATOM 5800 C CA . ILE B 1 322 ? -4.684 25.266 14.547 1 96.88 322 ILE B CA 1
ATOM 5801 C C . ILE B 1 322 ? -3.354 24.812 13.953 1 96.88 322 ILE B C 1
ATOM 5803 O O . ILE B 1 322 ? -3.246 23.703 13.43 1 96.88 322 ILE B O 1
ATOM 5807 N N . ASP B 1 323 ? -2.334 25.688 13.898 1 95.38 323 ASP B N 1
ATOM 5808 C CA . ASP B 1 323 ? -0.992 25.484 13.359 1 95.38 323 ASP B CA 1
ATOM 5809 C C . ASP B 1 323 ? -1.035 25.234 11.852 1 95.38 323 ASP B C 1
ATOM 5811 O O . ASP B 1 323 ? -0.721 24.141 11.391 1 95.38 323 ASP B O 1
ATOM 5815 N N . TRP B 1 324 ? -1.319 26.281 11.117 1 96.5 324 TRP B N 1
ATOM 5816 C CA . TRP B 1 324 ? -1.532 26.234 9.68 1 96.5 324 TRP B CA 1
ATOM 5817 C C . TRP B 1 324 ? -0.24 26.547 8.93 1 96.5 324 TRP B C 1
ATOM 5819 O O . TRP B 1 324 ? -0.268 26.891 7.746 1 96.5 324 TRP B O 1
ATOM 5829 N N . GLU B 1 325 ? 0.88 26.375 9.578 1 93.94 325 GLU B N 1
ATOM 5830 C CA . GLU B 1 325 ? 2.193 26.75 9.062 1 93.94 325 GLU B CA 1
ATOM 5831 C C . GLU B 1 325 ? 2.525 25.984 7.781 1 93.94 325 GLU B C 1
ATOM 5833 O O . GLU B 1 325 ? 3.043 26.578 6.824 1 93.94 325 GLU B O 1
ATOM 5838 N N . THR B 1 326 ? 2.131 24.734 7.695 1 93.25 326 THR B N 1
ATOM 5839 C CA . THR B 1 326 ? 2.68 23.875 6.645 1 93.25 326 THR B CA 1
ATOM 5840 C C . THR B 1 326 ? 1.657 23.656 5.535 1 93.25 326 THR B C 1
ATOM 5842 O O . THR B 1 326 ? 1.869 22.844 4.641 1 93.25 326 THR B O 1
ATOM 5845 N N . MET B 1 327 ? 0.622 24.422 5.543 1 96.12 327 MET B N 1
ATOM 5846 C CA . MET B 1 327 ? -0.443 24.281 4.555 1 96.12 327 MET B CA 1
ATOM 5847 C C . MET B 1 327 ? 0.096 24.5 3.145 1 96.12 327 MET B C 1
ATOM 5849 O O . MET B 1 327 ? 0.929 25.375 2.916 1 96.12 327 MET B O 1
ATOM 5853 N N . VAL B 1 328 ? -0.371 23.656 2.229 1 96.19 328 VAL B N 1
ATOM 5854 C CA . VAL B 1 328 ? 0.08 23.734 0.843 1 96.19 328 VAL B CA 1
ATOM 5855 C C . VAL B 1 328 ? -0.908 23.016 -0.066 1 96.19 328 VAL B C 1
ATOM 5857 O O . VAL B 1 328 ? -1.683 22.172 0.395 1 96.19 328 VAL B O 1
ATOM 5860 N N . TRP B 1 329 ? -0.981 23.453 -1.316 1 97.5 329 TRP B N 1
ATOM 5861 C CA . TRP B 1 329 ? -1.61 22.578 -2.305 1 97.5 329 TRP B CA 1
ATOM 5862 C C . TRP B 1 329 ? -0.718 21.391 -2.625 1 97.5 329 TRP B C 1
ATOM 5864 O O . TRP B 1 329 ? 0.414 21.562 -3.084 1 97.5 329 TRP B O 1
ATOM 5874 N N . ALA B 1 330 ? -1.189 20.172 -2.359 1 96.19 330 ALA B N 1
ATOM 5875 C CA . ALA B 1 330 ? -0.484 18.906 -2.553 1 96.19 330 ALA B CA 1
ATOM 5876 C C . ALA B 1 330 ? -1.369 17.891 -3.266 1 96.19 330 ALA B C 1
ATOM 5878 O O . ALA B 1 330 ? -2.566 18.125 -3.451 1 96.19 330 ALA B O 1
ATOM 5879 N N . PRO B 1 331 ? -0.741 16.781 -3.758 1 96.56 331 PRO B N 1
ATOM 5880 C CA . PRO B 1 331 ? -1.571 15.766 -4.398 1 96.56 331 PRO B CA 1
ATOM 5881 C C . PRO B 1 331 ? -2.703 15.273 -3.5 1 96.56 331 PRO B C 1
ATOM 5883 O O . PRO B 1 331 ? -2.559 15.258 -2.273 1 96.56 331 PRO B O 1
ATOM 5886 N N . ALA B 1 332 ? -3.775 14.828 -4.125 1 96.81 332 ALA B N 1
ATOM 5887 C CA . ALA B 1 332 ? -5.008 14.477 -3.428 1 96.81 332 ALA B CA 1
ATOM 5888 C C . ALA B 1 332 ? -4.75 13.414 -2.359 1 96.81 332 ALA B C 1
ATOM 5890 O O . ALA B 1 332 ? -5.43 13.383 -1.329 1 96.81 332 ALA B O 1
ATOM 5891 N N . TRP B 1 333 ? -3.77 12.625 -2.568 1 95.69 333 TRP B N 1
ATOM 5892 C CA . TRP B 1 333 ? -3.5 11.5 -1.682 1 95.69 333 TRP B CA 1
ATOM 5893 C C . TRP B 1 333 ? -2.689 11.945 -0.469 1 95.69 333 TRP B C 1
ATOM 5895 O O . TRP B 1 333 ? -2.557 11.195 0.504 1 95.69 333 TRP B O 1
ATOM 5905 N N . TYR B 1 334 ? -2.191 13.109 -0.394 1 95.94 334 TYR B N 1
ATOM 5906 C CA . TYR B 1 334 ? -1.165 13.531 0.553 1 95.94 334 TYR B CA 1
ATOM 5907 C C . TYR B 1 334 ? -1.728 13.609 1.968 1 95.94 334 TYR B C 1
ATOM 5909 O O . TYR B 1 334 ? -1.119 13.102 2.912 1 95.94 334 TYR B O 1
ATOM 5917 N N . GLU B 1 335 ? -2.871 14.266 2.148 1 95.94 335 GLU B N 1
ATOM 5918 C CA . GLU B 1 335 ? -3.389 14.555 3.48 1 95.94 335 GLU B CA 1
ATOM 5919 C C . GLU B 1 335 ? -3.664 13.273 4.262 1 95.94 335 GLU B C 1
ATOM 5921 O O . GLU B 1 335 ? -3.32 13.172 5.438 1 95.94 335 GLU B O 1
ATOM 5926 N N . MET B 1 336 ? -4.285 12.328 3.621 1 94.19 336 MET B N 1
ATOM 5927 C CA . MET B 1 336 ? -4.52 11.039 4.27 1 94.19 336 MET B CA 1
ATOM 5928 C C . MET B 1 336 ? -3.199 10.352 4.609 1 94.19 336 MET B C 1
ATOM 5930 O O . MET B 1 336 ? -3.066 9.742 5.672 1 94.19 336 MET B O 1
ATOM 5934 N N . GLY B 1 337 ? -2.229 10.406 3.699 1 92.19 337 GLY B N 1
ATOM 5935 C CA . GLY B 1 337 ? -0.91 9.859 3.986 1 92.19 337 GLY B CA 1
ATOM 5936 C C . GLY B 1 337 ? -0.256 10.492 5.203 1 92.19 337 GLY B C 1
ATOM 5937 O O . GLY B 1 337 ? 0.357 9.789 6.012 1 92.19 337 GLY B O 1
ATOM 5938 N N . ALA B 1 338 ? -0.384 11.773 5.32 1 90.31 338 ALA B N 1
ATOM 5939 C CA . ALA B 1 338 ? 0.157 12.492 6.473 1 90.31 338 ALA B CA 1
ATOM 5940 C C . ALA B 1 338 ? -0.578 12.109 7.754 1 90.31 338 ALA B C 1
ATOM 5942 O O . ALA B 1 338 ? 0.026 12.047 8.828 1 90.31 338 ALA B O 1
ATOM 5943 N N . ALA B 1 339 ? -1.855 11.859 7.656 1 90.38 339 ALA B N 1
ATOM 5944 C CA . ALA B 1 339 ? -2.676 11.523 8.82 1 90.38 339 ALA B CA 1
ATOM 5945 C C . ALA B 1 339 ? -2.273 10.172 9.398 1 90.38 339 ALA B C 1
ATOM 5947 O O . ALA B 1 339 ? -2.402 9.945 10.602 1 90.38 339 ALA B O 1
ATOM 5948 N N . PHE B 1 340 ? -1.74 9.242 8.547 1 86.88 340 PHE B N 1
ATOM 5949 C CA . PHE B 1 340 ? -1.251 7.957 9.031 1 86.88 340 PHE B CA 1
ATOM 5950 C C . PHE B 1 340 ? -0.185 8.156 10.102 1 86.88 340 PHE B C 1
ATOM 5952 O O . PHE B 1 340 ? -0.137 7.406 11.078 1 86.88 340 PHE B O 1
ATOM 5959 N N . ARG B 1 341 ? 0.545 9.086 10.008 1 78.56 341 ARG B N 1
ATOM 5960 C CA . ARG B 1 341 ? 1.683 9.344 10.883 1 78.56 341 ARG B CA 1
ATOM 5961 C C . ARG B 1 341 ? 1.219 9.727 12.281 1 78.56 341 ARG B C 1
ATOM 5963 O O . ARG B 1 341 ? 1.762 9.242 13.273 1 78.56 341 ARG B O 1
ATOM 5970 N N . TRP B 1 342 ? 0.258 10.492 12.336 1 78.75 342 TRP B N 1
ATOM 5971 C CA . TRP B 1 342 ? -0.054 11.148 13.602 1 78.75 342 TRP B CA 1
ATOM 5972 C C . TRP B 1 342 ? -1.19 10.43 14.32 1 78.75 342 TRP B C 1
ATOM 5974 O O . TRP B 1 342 ? -1.297 10.5 15.547 1 78.75 342 TRP B O 1
ATOM 5984 N N . TRP B 1 343 ? -1.881 9.812 13.578 1 80.31 343 TRP B N 1
ATOM 5985 C CA . TRP B 1 343 ? -3.096 9.273 14.18 1 80.31 343 TRP B CA 1
ATOM 5986 C C . TRP B 1 343 ? -2.99 7.762 14.352 1 80.31 343 TRP B C 1
ATOM 5988 O O . TRP B 1 343 ? -3.908 7.125 14.875 1 80.31 343 TRP B O 1
ATOM 5998 N N . CYS B 1 344 ? -1.839 7.297 13.867 1 68.5 344 CYS B N 1
ATOM 5999 C CA . CYS B 1 344 ? -1.577 5.879 14.078 1 68.5 344 CYS B CA 1
ATOM 6000 C C . CYS B 1 344 ? -0.603 5.672 15.234 1 68.5 344 CYS B C 1
ATOM 6002 O O . CYS B 1 344 ? 0.504 6.215 15.219 1 68.5 344 CYS B O 1
ATOM 6004 N N . SER B 1 345 ? -1.05 5.273 16.375 1 58.38 345 SER B N 1
ATOM 6005 C CA . SER B 1 345 ? -0.196 5.078 17.531 1 58.38 345 SER B CA 1
ATOM 6006 C C . SER B 1 345 ? 0.662 3.824 17.391 1 58.38 345 SER B C 1
ATOM 6008 O O . SER B 1 345 ? 1.729 3.721 18 1 58.38 345 SER B O 1
ATOM 6010 N N . ASP B 1 346 ? 0.15 2.949 16.625 1 60 346 ASP B N 1
ATOM 6011 C CA . ASP B 1 346 ? 0.767 1.631 16.516 1 60 346 ASP B CA 1
ATOM 6012 C C . ASP B 1 346 ? 1.115 1.303 15.062 1 60 346 ASP B C 1
ATOM 6014 O O . ASP B 1 346 ? 0.228 1.196 14.211 1 60 346 ASP B O 1
ATOM 6018 N N . PHE B 1 347 ? 2.377 1.284 14.93 1 58.5 347 PHE B N 1
ATOM 6019 C CA . PHE B 1 347 ? 2.855 0.996 13.578 1 58.5 347 PHE B CA 1
ATOM 6020 C C . PHE B 1 347 ? 2.322 -0.347 13.094 1 58.5 347 PHE B C 1
ATOM 6022 O O . PHE B 1 347 ? 2.266 -0.597 11.891 1 58.5 347 PHE B O 1
ATOM 6029 N N . SER B 1 348 ? 1.869 -1.073 14.07 1 58.81 348 SER B N 1
ATOM 6030 C CA . SER B 1 348 ? 1.373 -2.398 13.719 1 58.81 348 SER B CA 1
ATOM 6031 C C . SER B 1 348 ? -0.082 -2.342 13.266 1 58.81 348 SER B C 1
ATOM 6033 O O . SER B 1 348 ? -0.574 -3.27 12.617 1 58.81 348 SER B O 1
ATOM 6035 N N . LYS B 1 349 ? -0.748 -1.191 13.766 1 64 349 LYS B N 1
ATOM 6036 C CA . LYS B 1 349 ? -2.139 -0.996 13.367 1 64 349 LYS B CA 1
ATOM 6037 C C . LYS B 1 349 ? -2.355 0.404 12.797 1 64 349 LYS B C 1
ATOM 6039 O O . LYS B 1 349 ? -3.033 1.23 13.414 1 64 349 LYS B O 1
ATOM 6044 N N . PRO B 1 350 ? -1.981 0.525 11.641 1 64.44 350 PRO B N 1
ATOM 6045 C CA . PRO B 1 350 ? -1.869 1.912 11.188 1 64.44 350 PRO B CA 1
ATOM 6046 C C . PRO B 1 350 ? -3.211 2.504 10.766 1 64.44 350 PRO B C 1
ATOM 6048 O O . PRO B 1 350 ? -3.346 3.727 10.656 1 64.44 350 PRO B O 1
ATOM 6051 N N . PHE B 1 351 ? -4.223 1.671 10.727 1 81.25 351 PHE B N 1
ATOM 6052 C CA . PHE B 1 351 ? -5.453 2.227 10.172 1 81.25 351 PHE B CA 1
ATOM 6053 C C . PHE B 1 351 ? -6.645 1.898 11.062 1 81.25 351 PHE B C 1
ATOM 6055 O O . PHE B 1 351 ? -7.242 0.827 10.938 1 81.25 351 PHE B O 1
ATOM 6062 N N . THR B 1 352 ? -7.047 2.828 11.938 1 87.5 352 THR B N 1
ATOM 6063 C CA . THR B 1 352 ? -8.094 2.652 12.93 1 87.5 352 THR B CA 1
ATOM 6064 C C . THR B 1 352 ? -9.43 3.174 12.414 1 87.5 352 THR B C 1
ATOM 6066 O O . THR B 1 352 ? -9.484 3.82 11.359 1 87.5 352 THR B O 1
ATOM 6069 N N . ARG B 1 353 ? -10.484 2.893 13.148 1 90 353 ARG B N 1
ATOM 6070 C CA . ARG B 1 353 ? -11.828 3.338 12.781 1 90 353 ARG B CA 1
ATOM 6071 C C . ARG B 1 353 ? -11.93 4.859 12.828 1 90 353 ARG B C 1
ATOM 6073 O O . ARG B 1 353 ? -12.609 5.465 12 1 90 353 ARG B O 1
ATOM 6080 N N . HIS B 1 354 ? -11.367 5.438 13.836 1 92.12 354 HIS B N 1
ATOM 6081 C CA . HIS B 1 354 ? -11.445 6.891 13.922 1 92.12 354 HIS B CA 1
ATOM 6082 C C . HIS B 1 354 ? -10.625 7.555 12.828 1 92.12 354 HIS B C 1
ATOM 6084 O O . HIS B 1 354 ? -11.008 8.609 12.305 1 92.12 354 HIS B O 1
ATOM 6090 N N . LEU B 1 355 ? -9.484 6.977 12.453 1 92.56 355 LEU B N 1
ATOM 6091 C CA . LEU B 1 355 ? -8.742 7.508 11.312 1 92.56 355 LEU B CA 1
ATOM 6092 C C . LEU B 1 355 ? -9.578 7.43 10.039 1 92.56 355 LEU B C 1
ATOM 6094 O O . LEU B 1 355 ? -9.609 8.375 9.258 1 92.56 355 LEU B O 1
ATOM 6098 N N . TRP B 1 356 ? -10.227 6.324 9.859 1 93.44 356 TRP B N 1
ATOM 6099 C CA . TRP B 1 356 ? -11.07 6.176 8.68 1 93.44 356 TRP B CA 1
ATOM 6100 C C . TRP B 1 356 ? -12.227 7.172 8.711 1 93.44 356 TRP B C 1
ATOM 6102 O O . TRP B 1 356 ? -12.617 7.699 7.668 1 93.44 356 TRP B O 1
ATOM 6112 N N . ALA B 1 357 ? -12.812 7.398 9.883 1 94.81 357 ALA B N 1
ATOM 6113 C CA . ALA B 1 357 ? -13.883 8.383 10.023 1 94.81 357 ALA B CA 1
ATOM 6114 C C . ALA B 1 357 ? -13.438 9.75 9.531 1 94.81 357 ALA B C 1
ATOM 6116 O O . ALA B 1 357 ? -14.242 10.508 8.984 1 94.81 357 ALA B O 1
ATOM 6117 N N . MET B 1 358 ? -12.203 10.039 9.664 1 96.12 358 MET B N 1
ATOM 6118 C CA . MET B 1 358 ? -11.633 11.297 9.188 1 96.12 358 MET B CA 1
ATOM 6119 C C . MET B 1 358 ? -11.359 11.242 7.688 1 96.12 358 MET B C 1
ATOM 6121 O O . MET B 1 358 ? -11.789 12.125 6.941 1 96.12 358 MET B O 1
ATOM 6125 N N . CYS B 1 359 ? -10.742 10.156 7.23 1 95.62 359 CYS B N 1
ATOM 6126 C CA . CYS B 1 359 ? -10.172 10.055 5.891 1 95.62 359 CYS B CA 1
ATOM 6127 C C . CYS B 1 359 ? -11.266 9.898 4.84 1 95.62 359 CYS B C 1
ATOM 6129 O O . CYS B 1 359 ? -11.078 10.281 3.684 1 95.62 359 CYS B O 1
ATOM 6131 N N . LYS B 1 360 ? -12.398 9.414 5.242 1 95.38 360 LYS B N 1
ATOM 6132 C CA . LYS B 1 360 ? -13.469 9.219 4.27 1 95.38 360 LYS B CA 1
ATOM 6133 C C . LYS B 1 360 ? -13.953 10.555 3.707 1 95.38 360 LYS B C 1
ATOM 6135 O O . LYS B 1 360 ? -14.641 10.586 2.686 1 95.38 360 LYS B O 1
ATOM 6140 N N . HIS B 1 361 ? -13.609 11.711 4.375 1 96.88 361 HIS B N 1
ATOM 6141 C CA . HIS B 1 361 ? -13.992 13.039 3.918 1 96.88 361 HIS B CA 1
ATOM 6142 C C . HIS B 1 361 ? -12.945 13.617 2.971 1 96.88 361 HIS B C 1
ATOM 6144 O O . HIS B 1 361 ? -13.164 14.672 2.361 1 96.88 361 HIS B O 1
ATOM 6150 N N . MET B 1 362 ? -11.789 12.914 2.807 1 96.25 362 MET B N 1
ATOM 6151 C CA . MET B 1 362 ? -10.688 13.406 1.981 1 96.25 362 MET B CA 1
ATOM 6152 C C . MET B 1 362 ? -10.805 12.883 0.554 1 96.25 362 MET B C 1
ATOM 6154 O O . MET B 1 362 ? -9.82 12.406 -0.017 1 96.25 362 MET B O 1
ATOM 6158 N N . LYS B 1 363 ? -11.922 13.094 -0.049 1 93.81 363 LYS B N 1
ATOM 6159 C CA . LYS B 1 363 ? -12.18 12.562 -1.383 1 93.81 363 LYS B CA 1
ATOM 6160 C C . LYS B 1 363 ? -11.414 13.344 -2.445 1 93.81 363 LYS B C 1
ATOM 6162 O O . LYS B 1 363 ? -11.234 14.555 -2.318 1 93.81 363 LYS B O 1
ATOM 6167 N N . PRO B 1 364 ? -10.969 12.711 -3.543 1 94.88 364 PRO B N 1
ATOM 6168 C CA . PRO B 1 364 ? -11.023 11.266 -3.752 1 94.88 364 PRO B CA 1
ATOM 6169 C C . PRO B 1 364 ? -10.031 10.5 -2.881 1 94.88 364 PRO B C 1
ATOM 6171 O O . PRO B 1 364 ? -8.922 10.984 -2.639 1 94.88 364 PRO B O 1
ATOM 6174 N N . VAL B 1 365 ? -10.422 9.328 -2.418 1 95.81 365 VAL B N 1
ATOM 6175 C CA . VAL B 1 365 ? -9.586 8.539 -1.519 1 95.81 365 VAL B CA 1
ATOM 6176 C C . VAL B 1 365 ? -8.781 7.523 -2.322 1 95.81 365 VAL B C 1
ATOM 6178 O O . VAL B 1 365 ? -9.352 6.676 -3.012 1 95.81 365 VAL B O 1
ATOM 6181 N N . TYR B 1 366 ? -7.512 7.66 -2.287 1 93.94 366 TYR B N 1
ATOM 6182 C CA . TYR B 1 366 ? -6.562 6.711 -2.857 1 93.94 366 TYR B CA 1
ATOM 6183 C C . TYR B 1 366 ? -5.691 6.09 -1.772 1 93.94 366 TYR B C 1
ATOM 6185 O O . TYR B 1 366 ? -4.598 6.586 -1.491 1 93.94 366 TYR B O 1
ATOM 6193 N N . TRP B 1 367 ? -6.234 5.051 -1.219 1 91.75 367 TRP B N 1
ATOM 6194 C CA . TRP B 1 367 ? -5.531 4.352 -0.146 1 91.75 367 TRP B CA 1
ATOM 6195 C C . TRP B 1 367 ? -4.121 3.967 -0.575 1 91.75 367 TRP B C 1
ATOM 6197 O O . TRP B 1 367 ? -3.176 4.082 0.208 1 91.75 367 TRP B O 1
ATOM 6207 N N . THR B 1 368 ? -3.953 3.537 -1.768 1 92.06 368 THR B N 1
ATOM 6208 C CA . THR B 1 368 ? -2.693 3.012 -2.283 1 92.06 368 THR B CA 1
ATOM 6209 C C . THR B 1 368 ? -1.599 4.07 -2.217 1 92.06 368 THR B C 1
ATOM 6211 O O . THR B 1 368 ? -0.539 3.84 -1.631 1 92.06 368 THR B O 1
ATOM 6214 N N . HIS B 1 369 ? -1.881 5.246 -2.732 1 94.69 369 HIS B N 1
ATOM 6215 C CA . HIS B 1 369 ? -0.893 6.316 -2.758 1 94.69 369 HIS B CA 1
ATOM 6216 C C . HIS B 1 369 ? -0.648 6.875 -1.359 1 94.69 369 HIS B C 1
ATOM 6218 O O . HIS B 1 369 ? 0.493 7.156 -0.989 1 94.69 369 HIS B O 1
ATOM 6224 N N . SER B 1 370 ? -1.697 7.008 -0.57 1 93.69 370 SER B N 1
ATOM 6225 C CA . SER B 1 370 ? -1.569 7.52 0.792 1 93.69 370 SER B CA 1
ATOM 6226 C C . SER B 1 370 ? -0.749 6.57 1.661 1 93.69 370 SER B C 1
ATOM 6228 O O . SER B 1 370 ? 0.12 7.008 2.418 1 93.69 370 SER B O 1
ATOM 6230 N N . HIS B 1 371 ? -1.079 5.316 1.547 1 91.5 371 HIS B N 1
ATOM 6231 C CA . HIS B 1 371 ? -0.344 4.309 2.301 1 91.5 371 HIS B CA 1
ATOM 6232 C C . HIS B 1 371 ? 1.117 4.25 1.866 1 91.5 371 HIS B C 1
ATOM 6234 O O . HIS B 1 371 ? 2.006 4.02 2.689 1 91.5 371 HIS B O 1
ATOM 6240 N N . LEU B 1 372 ? 1.346 4.441 0.557 1 93.19 372 LEU B N 1
ATOM 6241 C CA . LEU B 1 372 ? 2.717 4.477 0.059 1 93.19 372 LEU B CA 1
ATOM 6242 C C . LEU B 1 372 ? 3.508 5.594 0.728 1 93.19 372 LEU B C 1
ATOM 6244 O O . LEU B 1 372 ? 4.676 5.41 1.081 1 93.19 372 LEU B O 1
ATOM 6248 N N . LEU B 1 373 ? 2.906 6.77 0.818 1 92.56 373 LEU B N 1
ATOM 6249 C CA . LEU B 1 373 ? 3.578 7.863 1.513 1 92.56 373 LEU B CA 1
ATOM 6250 C C . LEU B 1 373 ? 3.947 7.457 2.936 1 92.56 373 LEU B C 1
ATOM 6252 O O . LEU B 1 373 ? 5.051 7.742 3.402 1 92.56 373 LEU B O 1
ATOM 6256 N N . TRP B 1 374 ? 3.068 6.828 3.604 1 88.88 374 TRP B N 1
ATOM 6257 C CA . TRP B 1 374 ? 3.326 6.32 4.945 1 88.88 374 TRP B CA 1
ATOM 6258 C C . TRP B 1 374 ? 4.469 5.312 4.938 1 88.88 374 TRP B C 1
ATOM 6260 O O . TRP B 1 374 ? 5.332 5.336 5.82 1 88.88 374 TRP B O 1
ATOM 6270 N N . MET B 1 375 ? 4.473 4.461 3.963 1 87.62 375 MET B N 1
ATOM 6271 C CA . MET B 1 375 ? 5.539 3.473 3.848 1 87.62 375 MET B CA 1
ATOM 6272 C C . MET B 1 375 ? 6.887 4.152 3.623 1 87.62 375 MET B C 1
ATOM 6274 O O . MET B 1 375 ? 7.91 3.693 4.133 1 87.62 375 MET B O 1
ATOM 6278 N N . CYS B 1 376 ? 6.895 5.176 2.814 1 90.38 376 CYS B N 1
ATOM 6279 C CA . CYS B 1 376 ? 8.117 5.945 2.627 1 90.38 376 CYS B CA 1
ATOM 6280 C C . CYS B 1 376 ? 8.633 6.492 3.955 1 90.38 376 CYS B C 1
ATOM 6282 O O . CYS B 1 376 ? 9.828 6.414 4.242 1 90.38 376 CYS B O 1
ATOM 6284 N N . ARG B 1 377 ? 7.754 6.973 4.738 1 86.19 377 ARG B N 1
ATOM 6285 C CA . ARG B 1 377 ? 8.141 7.504 6.043 1 86.19 377 ARG B CA 1
ATOM 6286 C C . ARG B 1 377 ? 8.719 6.41 6.93 1 86.19 377 ARG B C 1
ATOM 6288 O O . ARG B 1 377 ? 9.75 6.613 7.578 1 86.19 377 ARG B O 1
ATOM 6295 N N . VAL B 1 378 ? 8.094 5.285 6.898 1 83.5 378 VAL B N 1
ATOM 6296 C CA . VAL B 1 378 ? 8.461 4.211 7.812 1 83.5 378 VAL B CA 1
ATOM 6297 C C . VAL B 1 378 ? 9.75 3.547 7.332 1 83.5 378 VAL B C 1
ATOM 6299 O O . VAL B 1 378 ? 10.633 3.232 8.133 1 83.5 378 VAL B O 1
ATOM 6302 N N . LYS B 1 379 ? 9.875 3.377 6.07 1 85.94 379 LYS B N 1
ATOM 6303 C CA . LYS B 1 379 ? 10.961 2.553 5.547 1 85.94 379 LYS B CA 1
ATOM 6304 C C . LYS B 1 379 ? 12.156 3.41 5.129 1 85.94 379 LYS B C 1
ATOM 6306 O O . LYS B 1 379 ? 13.281 2.922 5.066 1 85.94 379 LYS B O 1
ATOM 6311 N N . ILE B 1 380 ? 11.93 4.605 4.77 1 86 380 ILE B N 1
ATOM 6312 C CA . ILE B 1 380 ? 12.992 5.488 4.293 1 86 380 ILE B CA 1
ATOM 6313 C C . ILE B 1 380 ? 13.242 6.59 5.32 1 86 380 ILE B C 1
ATOM 6315 O O . ILE B 1 380 ? 14.391 6.859 5.676 1 86 380 ILE B O 1
ATOM 6319 N N . GLY B 1 381 ? 12.148 7.109 5.836 1 80.19 381 GLY B N 1
ATOM 6320 C CA . GLY B 1 381 ? 12.242 8.219 6.773 1 80.19 381 GLY B CA 1
ATOM 6321 C C . GLY B 1 381 ? 11.844 9.547 6.168 1 80.19 381 GLY B C 1
ATOM 6322 O O . GLY B 1 381 ? 11.461 9.609 5 1 80.19 381 GLY B O 1
ATOM 6323 N N . GLY B 1 382 ? 11.773 10.477 6.949 1 73.25 382 GLY B N 1
ATOM 6324 C CA . GLY B 1 382 ? 11.508 11.844 6.516 1 73.25 382 GLY B CA 1
ATOM 6325 C C . GLY B 1 382 ? 10.047 12.094 6.188 1 73.25 382 GLY B C 1
ATOM 6326 O O . GLY B 1 382 ? 9.227 11.172 6.242 1 73.25 382 GLY B O 1
ATOM 6327 N N . LEU B 1 383 ? 9.805 13.391 6.02 1 71.88 383 LEU B N 1
ATOM 6328 C CA . LEU B 1 383 ? 8.469 13.844 5.648 1 71.88 383 LEU B CA 1
ATOM 6329 C C . LEU B 1 383 ? 8.5 14.648 4.355 1 71.88 383 LEU B C 1
ATOM 6331 O O . LEU B 1 383 ? 9.516 15.266 4.031 1 71.88 383 LEU B O 1
ATOM 6335 N N . LEU B 1 384 ? 7.543 14.305 3.494 1 77.5 384 LEU B N 1
ATOM 6336 C CA . LEU B 1 384 ? 7.363 15.195 2.355 1 77.5 384 LEU B CA 1
ATOM 6337 C C . LEU B 1 384 ? 6.586 16.438 2.762 1 77.5 384 LEU B C 1
ATOM 6339 O O . LEU B 1 384 ? 5.641 16.359 3.547 1 77.5 384 LEU B O 1
#

Radius of gyration: 32.22 Å; Cα contacts (8 Å, |Δi|>4): 1269; chains: 2; bounding box: 67×99×64 Å

Secondary structure (DSSP, 8-state):
--HHHHHHHHHHHS--SHHHHHHHHHHHHHHHHHGGG---S-GGGT--S-SSEE---TTSPPPP-HHHHHHHS-TT--TT-S-EEEEETTTEEEEEE-HHHHHHHHHHHHHHTTSSS--PPEEEEEEEEPTTHHHHHHHHT--GGGSPEEEEEEEE----EE--HHHHHHS-HHHHHHHHHHHHHHHHHHHTSPPSSTT-BBBTTTBPPPP-STTS---SS-----BSSHHHHHHHHHHHHHHHHHHHHHHS--S-HHHHS-HHHHHHHHTHHHHH---TTTS-EEEE-S---GGGEEEEPPTT--S-SSGGGGGGSEEEE---TT-EEEETTHHHHHHHHHH-S-TT----HHHHHHHTTSSSP-HHHHHHHHHHHHHT----/--HHHHHHHHHHHS--SHHHHHHHHHHHHHHHHHHTT---S-GGGT--S-SSEE---TTSPPPPPHHHHHHHS-TT--TT-S-EEEEETTTEEEEEE-HHHHHHHHHHHHHHTTSSS--PPEEEEEEEE-TTHHHHHHHHT--GGGSPEEEEEEEE----EE--HHHHHHS-HHHHHHHHHHHHHHHHHHHTSPPSSTT-BBBTTTBPPPP-STTS---TT-----BSSHHHHHHHHHHHHHHHHHHHHHHS--S-HHHHS-HHHHHHHHTHHHHH---TTTS-EEEE-S---GGGEEEEPPTT--S-SSGGGGGGSEEEE---TT-EEEETTHHHHHHHHHH-S-TT----HHHHHHHTTSSSP-HHHHHHHHHHHHHT----

Sequence (768 aa):
MTEFVRNLMLKHYGFDSKASFKEHYLTNNYETVNMLYHQRSPVEEWVKIPFPYYAIDPSMPPIPTREDVDAATPSDFDPDMPTHVFRVHGVYAVKWGPPKSIVQEAENLIFLQDHAVRTPKVYACFSHDRFNAEKYMERHNVPRSAVPQIYFLVTDWIEGIGLDTDKMEAMSDEAKVKLCDKIGQQLALLRSIPPPHPEYYGRVNDQPFPRWSRGVPEYKDESLGPYHTYEDYLDVAKKHFEIILVDKMFWKGEENWEASMSPEAECILGNFHNNFRGPGDCIRSTLTHRDLNHTNVLLVPPKGSGEPASVDELADYELWIIDWETMVWAPAWYEMGAAFRWWCSDFSKPFTRHLWAMCKHMKPVYWTHSHLLWMCRVKIGGLLMTEFVRNLMLKHYGFDSKASFKEHYLTNNYETVNMLYHQRSPVEEWVKIPFPYYAIDPSMPPIPTREDVDAATPSDFDPDMPTHVFRVHGVYAVKWGPPKSIVQEAENLIFLQDHAVRTPKVYACFSHDRFNAEKYMERHNVPRSAVPQIYFLVTDWIEGIGLDTDKMEAMSDEAKVKLCDKIGQQLALLRSIPPPHPEYYGRVNDQPFPRWSRGVPEYKDESLGPYHTYEDYLDVAKKHFEIILVDKMFWKGEENWEASMSPEAECILGNFHNNFRGPGDCIRSTLTHRDLNHTNVLLVPPKGSGEPASVDELADYELWIIDWETMVWAPAWYEMGAAFRWWCSDFSKPFTRHLWAMCKHMKPVYWTHSHLLWMCRVKIGGLL